Protein 4FDW (pdb70)

Radius of gyration: 29.22 Å; Cα contacts (8 Å, |Δi|>4): 1198; chains: 1; bounding box: 41×88×68 Å

Foldseek 3Di:
DAWDAKDFPWAAPWQEAEQPDDDDRHGTWMWTQDPVGDIGIDDFDPVQWDFDHLNDFDQWTWIWGADNNYIDTDTGGRWHFDADPLEGPAHDADEQETEDTQSHQEYEAQRCAQNAHAEYEDHDNHAEYYVYNHLYCYQYYHDDLNHAYYYPLHCANNQRPAEAECQNHQYQEQEANPQHNYQHQYYHHHLNHAEYEHCSQPQNLNPAADEDHARHQYQYHLVQACHQYQEYEAELQHFYQEELVQPQNANHAYYYYDDDHEDADQNGHEPPNNENHANHQYYAHRQRHAEQYACPHAQYERHQEYEAHQNHQAYEANRAARYNHAEYEYEHLQDRAYPDQHHSRHHPNHQAYAYAPNNLVNQCPGRPSVVCNVRYDHD

Nearest PDB structures (foldseek):
  4fdw-assembly1_A  TM=1.003E+00  e=1.156E-62  Bacteroides ovatus ATCC 8483
  4fd0-assembly1_A  TM=9.863E-01  e=6.632E-55  Bacteroides caccae ATCC 43185
  4gt6-assembly1_A  TM=3.971E-01  e=5.578E-08  Faecalibacterium duncaniae
  4h09-assembly2_B  TM=4.924E-01  e=2.463E-05  Eubacterium ventriosum ATCC 27560

Sequence (379 aa):
ASLEDFSIEQLPAKTIYALGENIDLTGLNVTGKYDDGKQRPVKVTSEQISGFSSSVPVDKQEEVTITIEGKQKSFSVHISPVRVENNGVLTEILKGYNEIILPNSVKSIPKDAFRRNSSQIAKVVLNEGLKSIGDAFFNSTVQEIVFPSTLEQLKEEDIFYYCYNLKKADLSKTKITKLPASTFVYAGIEEVVLLPVTLKEIGSQAFLKTSSQLKTIEIPEENVSSTIGQEAFRESGITTVKLPNGVTNIASRAFYYCPELAEVTTYGSSTFNDDPEAIHPYCLEGCPKLARRFEIPESIRILGQGLLGGNRKVTQLTIPANVTQINFSSAFNNTGIKEVKVEGTTPPQVFEKVWYGFPDDITVIRVPAESVEKYKNANGWRDFTNKITTF

Solvent-accessible surface area: 17404 Å² total

B-factor: mean 37.81, std 11.54, range [16.04, 101.0]

CATH classification: 2.60.40.3630 (+1 more: 3.80.10.10)

Structure (mmCIF, N/CA/C/O backbone):
data_4FDW
#
_entry.id   4FDW
#
_cell.length_a   79.140
_cell.length_b   112.320
_cell.length_c   55.990
_cell.angle_alpha   90.000
_cell.angle_beta   90.000
_cell.angle_gamma   90.000
#
_symmetry.space_group_name_H-M   'P 21 21 2'
#
loop_
_entity.id
_entity.type
_entity.pdbx_description
1 polymer 'leucine rich hypothetical protein'
2 non-polymer 'CADMIUM ION'
3 non-polymer 'CHLORIDE ION'
4 water water
#
loop_
_atom_site.group_PDB
_atom_site.id
_atom_site.type_symbol
_atom_site.label_atom_id
_atom_site.label_alt_id
_atom_site.label_comp_id
_atom_site.label_asym_id
_atom_site.label_entity_id
_atom_site.label_seq_id
_atom_site.pdbx_PDB_ins_code
_atom_site.Cartn_x
_atom_site.Cartn_y
_atom_site.Cartn_z
_atom_site.occupancy
_atom_site.B_iso_or_equiv
_atom_site.auth_seq_id
_atom_site.auth_comp_id
_atom_site.auth_asym_id
_atom_site.auth_atom_id
_atom_site.pdbx_PDB_model_num
ATOM 1 N N . ALA A 1 21 ? -7.025 -50.933 84.000 1.00 56.79 48 ALA A N 1
ATOM 2 C CA . ALA A 1 21 ? -6.033 -49.853 83.853 1.00 54.94 48 ALA A CA 1
ATOM 3 C C . ALA A 1 21 ? -4.941 -50.187 82.788 1.00 57.19 48 ALA A C 1
ATOM 4 O O . ALA A 1 21 ? -3.855 -49.598 82.780 1.00 56.36 48 ALA A O 1
ATOM 6 N N . SER A 1 22 ? -5.253 -51.115 81.879 1.00 52.96 49 SER A N 1
ATOM 7 C CA . SER A 1 22 ? -4.383 -51.540 80.786 1.00 51.51 49 SER A CA 1
ATOM 8 C C . SER A 1 22 ? -4.612 -50.644 79.570 1.00 50.90 49 SER A C 1
ATOM 9 O O . SER A 1 22 ? -5.731 -50.170 79.377 1.00 49.80 49 SER A O 1
ATOM 12 N N . LEU A 1 23 ? -3.579 -50.439 78.738 1.00 45.32 50 LEU A N 1
ATOM 13 C CA . LEU A 1 23 ? -3.705 -49.631 77.524 1.00 44.26 50 LEU A CA 1
ATOM 14 C C . LEU A 1 23 ? -4.463 -50.417 76.449 1.00 48.54 50 LEU A C 1
ATOM 15 O O . LEU A 1 23 ? -4.108 -51.556 76.134 1.00 49.65 50 LEU A O 1
ATOM 20 N N . GLU A 1 24 ? -5.499 -49.804 75.881 1.00 42.93 51 GLU A N 1
ATOM 21 C CA . GLU A 1 24 ? -6.295 -50.477 74.862 1.00 43.31 51 GLU A CA 1
ATOM 22 C C . GLU A 1 24 ? -5.984 -50.004 73.456 1.00 45.39 51 GLU A C 1
ATOM 23 O O . GLU A 1 24 ? -6.107 -50.786 72.507 1.00 46.14 51 GLU A O 1
ATOM 29 N N . ASP A 1 25 ? -5.631 -48.715 73.320 1.00 38.15 52 ASP A N 1
ATOM 30 C CA . ASP A 1 25 ? -5.375 -48.061 72.040 1.00 36.91 52 ASP A CA 1
ATOM 31 C C . ASP A 1 25 ? -4.717 -46.714 72.288 1.00 38.66 52 ASP A C 1
ATOM 32 O O . ASP A 1 25 ? -4.759 -46.200 73.408 1.00 38.77 52 ASP A O 1
ATOM 37 N N . PHE A 1 26 ? -4.092 -46.143 71.264 1.00 33.70 53 PHE A N 1
ATOM 38 C CA . PHE A 1 26 ? -3.503 -44.815 71.386 1.00 32.27 53 PHE A CA 1
ATOM 39 C C . PHE A 1 26 ? -3.628 -44.104 70.064 1.00 35.42 53 PHE A C 1
ATOM 40 O O . PHE A 1 26 ? -3.753 -44.744 69.021 1.00 34.69 53 PHE A O 1
ATOM 48 N N . SER A 1 27 ? -3.654 -42.776 70.124 1.00 32.92 54 SER A N 1
ATOM 49 C CA . SER A 1 27 ? -3.841 -41.896 68.979 1.00 33.61 54 SER A CA 1
ATOM 50 C C . SER A 1 27 ? -2.667 -40.928 68.834 1.00 36.91 54 SER A C 1
ATOM 51 O O . SER A 1 27 ? -2.184 -40.409 69.841 1.00 33.83 54 SER A O 1
ATOM 54 N N . ILE A 1 28 ? -2.208 -40.682 67.588 1.00 36.63 55 ILE A N 1
ATOM 55 C CA . ILE A 1 28 ? -1.187 -39.660 67.312 1.00 36.39 55 ILE A CA 1
ATOM 56 C C . ILE A 1 28 ? -1.945 -38.330 67.101 1.00 42.14 55 ILE A C 1
ATOM 57 O O . ILE A 1 28 ? -2.476 -38.101 66.010 1.00 43.54 55 ILE A O 1
ATOM 62 N N . GLU A 1 29 ? -2.041 -37.480 68.155 1.00 38.33 56 GLU A N 1
ATOM 63 C CA . GLU A 1 29 ? -2.773 -36.202 68.094 1.00 38.72 56 GLU A CA 1
ATOM 64 C C . GLU A 1 29 ? -2.040 -35.164 67.269 1.00 43.37 56 GLU A C 1
ATOM 65 O O . GLU A 1 29 ? -2.682 -34.396 66.553 1.00 43.67 56 GLU A O 1
ATOM 71 N N . GLN A 1 30 ? -0.701 -35.086 67.439 1.00 37.54 57 GLN A N 1
ATOM 72 C CA . GLN A 1 30 ? 0.146 -34.162 66.705 1.00 38.61 57 GLN A CA 1
ATOM 73 C C . GLN A 1 30 ? 1.449 -34.861 66.356 1.00 40.05 57 GLN A C 1
ATOM 74 O O . GLN A 1 30 ? 2.044 -35.547 67.193 1.00 36.76 57 GLN A O 1
ATOM 80 N N . LEU A 1 31 ? 1.857 -34.742 65.093 1.00 39.28 58 LEU A N 1
ATOM 81 C CA . LEU A 1 31 ? 3.103 -35.331 64.581 1.00 39.15 58 LEU A CA 1
ATOM 82 C C . LEU A 1 31 ? 4.296 -34.530 65.084 1.00 39.07 58 LEU A C 1
ATOM 83 O O . LEU A 1 31 ? 4.102 -33.369 65.454 1.00 37.14 58 LEU A O 1
ATOM 88 N N . PRO A 1 32 ? 5.541 -35.070 65.102 1.00 34.91 59 PRO A N 1
ATOM 89 C CA . PRO A 1 32 ? 6.674 -34.216 65.504 1.00 34.14 59 PRO A CA 1
ATOM 90 C C . PRO A 1 32 ? 6.795 -33.023 64.550 1.00 39.10 59 PRO A C 1
ATOM 91 O O . PRO A 1 32 ? 6.450 -33.160 63.371 1.00 38.53 59 PRO A O 1
ATOM 95 N N . ALA A 1 33 ? 7.246 -31.860 65.043 1.00 36.64 60 ALA A N 1
ATOM 96 C CA . ALA A 1 33 ? 7.396 -30.682 64.185 1.00 38.56 60 ALA A CA 1
ATOM 97 C C . ALA A 1 33 ? 8.434 -30.949 63.047 1.00 43.37 60 ALA A C 1
ATOM 98 O O . ALA A 1 33 ? 8.231 -30.491 61.923 1.00 45.11 60 ALA A O 1
ATOM 100 N N . LYS A 1 34 ? 9.467 -31.775 63.315 1.00 37.96 61 LYS A N 1
ATOM 101 C CA . LYS A 1 34 ? 10.482 -32.145 62.333 1.00 36.55 61 LYS A CA 1
ATOM 102 C C . LYS A 1 34 ? 10.177 -33.533 61.705 1.00 37.51 61 LYS A C 1
ATOM 103 O O . LYS A 1 34 ? 10.274 -34.566 62.375 1.00 35.42 61 LYS A O 1
ATOM 109 N N . THR A 1 35 ? 9.832 -33.556 60.409 1.00 34.51 62 THR A N 1
ATOM 110 C CA . THR A 1 35 ? 9.559 -34.819 59.687 1.00 33.54 62 THR A CA 1
ATOM 111 C C . THR A 1 35 ? 10.455 -34.946 58.428 1.00 34.87 62 THR A C 1
ATOM 112 O O . THR A 1 35 ? 10.360 -35.940 57.726 1.00 32.94 62 THR A O 1
ATOM 116 N N . ILE A 1 36 ? 11.301 -33.924 58.135 1.00 31.94 63 ILE A N 1
ATOM 117 C CA . ILE A 1 36 ? 12.255 -33.926 57.004 1.00 31.16 63 ILE A CA 1
ATOM 118 C C . ILE A 1 36 ? 13.642 -33.859 57.640 1.00 33.42 63 ILE A C 1
ATOM 119 O O . ILE A 1 36 ? 13.942 -32.901 58.349 1.00 33.86 63 ILE A O 1
ATOM 124 N N . TYR A 1 37 ? 14.449 -34.926 57.474 1.00 29.43 64 TYR A N 1
ATOM 125 C CA . TYR A 1 37 ? 15.771 -35.042 58.087 1.00 27.94 64 TYR A CA 1
ATOM 126 C C . TYR A 1 37 ? 16.891 -35.067 57.065 1.00 31.92 64 TYR A C 1
ATOM 127 O O . TYR A 1 37 ? 16.725 -35.576 55.957 1.00 31.36 64 TYR A O 1
ATOM 136 N N . ALA A 1 38 ? 18.041 -34.529 57.466 1.00 28.59 65 ALA A N 1
ATOM 137 C CA . ALA A 1 38 ? 19.271 -34.615 56.712 1.00 29.94 65 ALA A CA 1
ATOM 138 C C . ALA A 1 38 ? 19.931 -35.927 57.067 1.00 35.67 65 ALA A C 1
ATOM 139 O O . ALA A 1 38 ? 19.655 -36.497 58.136 1.00 33.03 65 ALA A O 1
ATOM 141 N N . LEU A 1 39 ? 20.812 -36.414 56.187 1.00 35.12 66 LEU A N 1
ATOM 142 C CA . LEU A 1 39 ? 21.579 -37.620 56.484 1.00 34.68 66 LEU A CA 1
ATOM 143 C C . LEU A 1 39 ? 22.383 -37.387 57.756 1.00 37.51 66 LEU A C 1
ATOM 144 O O . LEU A 1 39 ? 22.937 -36.303 57.929 1.00 36.57 66 LEU A O 1
ATOM 149 N N . GLY A 1 40 ? 22.386 -38.373 58.646 1.00 34.96 67 GLY A N 1
ATOM 150 C CA . GLY A 1 40 ? 23.138 -38.311 59.897 1.00 35.09 67 GLY A CA 1
ATOM 151 C C . GLY A 1 40 ? 22.536 -37.461 60.993 1.00 36.00 67 GLY A C 1
ATOM 152 O O . GLY A 1 40 ? 23.241 -37.091 61.939 1.00 33.62 67 GLY A O 1
ATOM 153 N N . GLU A 1 41 ? 21.217 -37.160 60.890 1.00 31.64 68 GLU A N 1
ATOM 154 C CA . GLU A 1 41 ? 20.492 -36.438 61.921 1.00 30.50 68 GLU A CA 1
ATOM 155 C C . GLU A 1 41 ? 19.679 -37.437 62.708 1.00 34.86 68 GLU A C 1
ATOM 156 O O . GLU A 1 41 ? 19.096 -38.340 62.113 1.00 33.33 68 GLU A O 1
ATOM 162 N N . ASN A 1 42 ? 19.625 -37.293 64.044 1.00 32.88 69 ASN A N 1
ATOM 163 C CA . ASN A 1 42 ? 18.775 -38.168 64.843 1.00 31.90 69 ASN A CA 1
ATOM 164 C C . ASN A 1 42 ? 17.346 -37.631 64.814 1.00 33.28 69 ASN A C 1
ATOM 165 O O . ASN A 1 42 ? 17.146 -36.442 64.589 1.00 33.64 69 ASN A O 1
ATOM 170 N N . ILE A 1 43 ? 16.357 -38.491 65.066 1.00 29.61 70 ILE A N 1
ATOM 171 C CA . ILE A 1 43 ? 14.952 -38.102 65.150 1.00 28.58 70 ILE A CA 1
ATOM 172 C C . ILE A 1 43 ? 14.782 -37.094 66.323 1.00 34.96 70 ILE A C 1
ATOM 173 O O . ILE A 1 43 ? 15.534 -37.126 67.309 1.00 34.58 70 ILE A O 1
ATOM 178 N N . ASP A 1 44 ? 13.835 -36.171 66.163 1.00 33.02 71 ASP A N 1
ATOM 179 C CA . ASP A 1 44 ? 13.479 -35.153 67.147 1.00 33.92 71 ASP A CA 1
ATOM 180 C C . ASP A 1 44 ? 11.994 -35.286 67.346 1.00 36.54 71 ASP A C 1
ATOM 181 O O . ASP A 1 44 ? 11.252 -35.104 66.378 1.00 36.25 71 ASP A O 1
ATOM 186 N N . LEU A 1 45 ? 11.558 -35.642 68.566 1.00 31.36 72 LEU A N 1
ATOM 187 C CA . LEU A 1 45 ? 10.141 -35.886 68.838 1.00 31.02 72 LEU A CA 1
ATOM 188 C C . LEU A 1 45 ? 9.382 -34.639 69.334 1.00 35.73 72 LEU A C 1
ATOM 189 O O . LEU A 1 45 ? 8.167 -34.725 69.487 1.00 33.85 72 LEU A O 1
ATOM 194 N N . THR A 1 46 ? 10.060 -33.473 69.511 1.00 34.07 73 THR A N 1
ATOM 195 C CA . THR A 1 46 ? 9.390 -32.226 69.927 1.00 35.33 73 THR A CA 1
ATOM 196 C C . THR A 1 46 ? 8.144 -31.989 69.064 1.00 38.54 73 THR A C 1
ATOM 197 O O . THR A 1 46 ? 8.191 -32.083 67.841 1.00 36.85 73 THR A O 1
ATOM 201 N N . GLY A 1 47 ? 7.029 -31.735 69.725 1.00 37.12 74 GLY A N 1
ATOM 202 C CA . GLY A 1 47 ? 5.764 -31.508 69.051 1.00 36.39 74 GLY A CA 1
ATOM 203 C C . GLY A 1 47 ? 4.927 -32.763 68.991 1.00 36.73 74 GLY A C 1
ATOM 204 O O . GLY A 1 47 ? 3.719 -32.667 68.806 1.00 35.44 74 GLY A O 1
ATOM 205 N N . LEU A 1 48 ? 5.541 -33.960 69.159 1.00 33.62 75 LEU A N 1
ATOM 206 C CA . LEU A 1 48 ? 4.758 -35.214 69.123 1.00 32.14 75 LEU A CA 1
ATOM 207 C C . LEU A 1 48 ? 3.813 -35.276 70.325 1.00 37.07 75 LEU A C 1
ATOM 208 O O . LEU A 1 48 ? 4.230 -35.069 71.466 1.00 36.79 75 LEU A O 1
ATOM 213 N N . ASN A 1 49 ? 2.535 -35.512 70.044 1.00 34.51 76 ASN A N 1
ATOM 214 C CA . ASN A 1 49 ? 1.484 -35.577 71.045 1.00 34.93 76 ASN A CA 1
ATOM 215 C C . ASN A 1 49 ? 0.682 -36.860 70.828 1.00 38.46 76 ASN A C 1
ATOM 216 O O . ASN A 1 49 ? 0.105 -37.075 69.759 1.00 38.47 76 ASN A O 1
ATOM 221 N N . VAL A 1 50 ? 0.733 -37.748 71.826 1.00 34.04 77 VAL A N 1
ATOM 222 C CA . VAL A 1 50 ? 0.075 -39.046 71.803 1.00 33.57 77 VAL A CA 1
ATOM 223 C C . VAL A 1 50 ? -0.860 -39.142 73.008 1.00 37.61 77 VAL A C 1
ATOM 224 O O . VAL A 1 50 ? -0.465 -38.796 74.130 1.00 36.46 77 VAL A O 1
ATOM 228 N N . THR A 1 51 ? -2.106 -39.594 72.749 1.00 34.26 78 THR A N 1
ATOM 229 C CA . THR A 1 51 ? -3.160 -39.827 73.745 1.00 35.48 78 THR A CA 1
ATOM 230 C C . THR A 1 51 ? -3.411 -41.324 73.854 1.00 39.15 78 THR A C 1
ATOM 231 O O . THR A 1 51 ? -3.580 -41.991 72.838 1.00 38.53 78 THR A O 1
ATOM 235 N N . GLY A 1 52 ? -3.456 -41.827 75.079 1.00 36.46 79 GLY A N 1
ATOM 236 C CA . GLY A 1 52 ? -3.735 -43.236 75.345 1.00 35.54 79 GLY A CA 1
ATOM 237 C C . GLY A 1 52 ? -5.128 -43.473 75.874 1.00 37.17 79 GLY A C 1
ATOM 238 O O . GLY A 1 52 ? -5.631 -42.680 76.666 1.00 36.86 79 GLY A O 1
ATOM 239 N N . LYS A 1 53 ? -5.773 -44.550 75.427 1.00 34.10 80 LYS A N 1
ATOM 240 C CA . LYS A 1 53 ? -7.125 -44.947 75.870 1.00 35.01 80 LYS A CA 1
ATOM 241 C C . LYS A 1 53 ? -6.970 -46.173 76.774 1.00 37.48 80 LYS A C 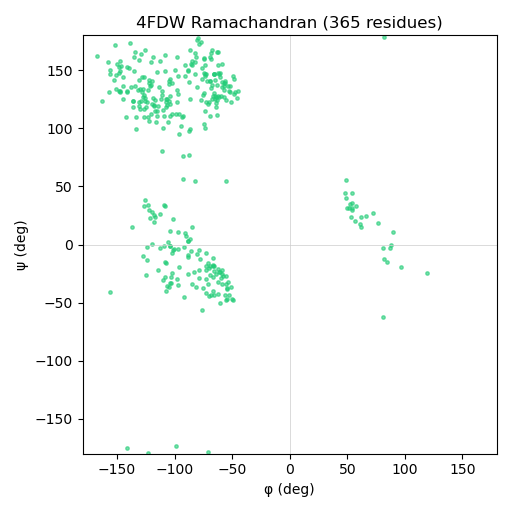1
ATOM 242 O O . LYS A 1 53 ? -6.372 -47.160 76.334 1.00 37.29 80 LYS A O 1
ATOM 248 N N . TYR A 1 54 ? -7.449 -46.103 78.037 1.00 33.77 81 TYR A N 1
ATOM 249 C CA . TYR A 1 54 ? -7.242 -47.185 79.011 1.00 34.16 81 TYR A CA 1
ATOM 250 C C . TYR A 1 54 ? -8.526 -47.932 79.416 1.00 39.44 81 TYR A C 1
ATOM 251 O O . TYR A 1 54 ? -9.637 -47.414 79.285 1.00 38.40 81 TYR A O 1
ATOM 260 N N . ASP A 1 55 ? -8.352 -49.172 79.920 1.00 37.79 82 ASP A N 1
ATOM 261 C CA . ASP A 1 55 ? -9.458 -50.052 80.316 1.00 38.61 82 ASP A CA 1
ATOM 262 C C . ASP A 1 55 ? -10.247 -49.519 81.524 1.00 44.12 82 ASP A C 1
ATOM 263 O O . ASP A 1 55 ? -11.356 -50.001 81.766 1.00 44.54 82 ASP A O 1
ATOM 268 N N . ASP A 1 56 ? -9.737 -48.488 82.238 1.00 41.26 83 ASP A N 1
ATOM 269 C CA . ASP A 1 56 ? -10.514 -47.896 83.342 1.00 42.55 83 ASP A CA 1
ATOM 270 C C . ASP A 1 56 ? -11.409 -46.718 82.824 1.00 48.86 83 ASP A C 1
ATOM 271 O O . ASP A 1 56 ? -12.036 -46.022 83.621 1.00 49.73 83 ASP A O 1
ATOM 276 N N . GLY A 1 57 ? -11.466 -46.531 81.503 1.00 46.40 84 GLY A N 1
ATOM 277 C CA . GLY A 1 57 ? -12.283 -45.497 80.869 1.00 47.40 84 GLY A CA 1
ATOM 278 C C . GLY A 1 57 ? -11.614 -44.144 80.717 1.00 50.33 84 GLY A C 1
ATOM 279 O O . GLY A 1 57 ? -12.211 -43.204 80.183 1.00 50.57 84 GLY A O 1
ATOM 280 N N . LYS A 1 58 ? -10.373 -44.030 81.168 1.00 44.93 85 LYS A N 1
ATOM 281 C CA . LYS A 1 58 ? -9.678 -42.760 81.086 1.00 44.39 85 LYS A CA 1
ATOM 282 C C . LYS A 1 58 ? -8.764 -42.659 79.879 1.00 45.28 85 LYS A C 1
ATOM 283 O O . LYS A 1 58 ? -8.177 -43.644 79.425 1.00 42.95 85 LYS A O 1
ATOM 289 N N . GLN A 1 59 ? -8.691 -41.442 79.340 1.00 42.93 86 GLN A N 1
ATOM 290 C CA . GLN A 1 59 ? -7.789 -41.079 78.257 1.00 42.63 86 GLN A CA 1
ATOM 291 C C . GLN A 1 59 ? -6.759 -40.145 78.852 1.00 47.40 86 GLN A C 1
ATOM 292 O O . GLN A 1 59 ? -7.109 -39.228 79.594 1.00 49.96 86 GLN A O 1
ATOM 298 N N . ARG A 1 60 ? -5.494 -40.450 78.632 1.00 42.17 87 ARG A N 1
ATOM 299 C CA . ARG A 1 60 ? -4.377 -39.695 79.185 1.00 42.18 87 ARG A CA 1
ATOM 300 C C . ARG A 1 60 ? -3.300 -39.450 78.137 1.00 44.08 87 ARG A C 1
ATOM 301 O O . ARG A 1 60 ? -3.056 -40.343 77.313 1.00 42.02 87 ARG A O 1
ATOM 309 N N . PRO A 1 61 ? -2.556 -38.319 78.213 1.00 40.41 88 PRO A N 1
ATOM 310 C CA . PRO A 1 61 ? -1.381 -38.166 77.333 1.00 38.91 88 PRO A CA 1
ATOM 311 C C . PRO A 1 61 ? -0.331 -39.214 77.706 1.00 39.13 88 PRO A C 1
ATOM 312 O O . PRO A 1 61 ? -0.252 -39.626 78.875 1.00 38.35 88 PRO A O 1
ATOM 316 N N . VAL A 1 62 ? 0.419 -39.696 76.720 1.00 34.86 89 VAL A N 1
ATOM 317 C CA . VAL A 1 62 ? 1.466 -40.717 76.934 1.00 34.53 89 VAL A CA 1
ATOM 318 C C . VAL A 1 62 ? 2.821 -40.132 76.522 1.00 37.79 89 VAL A C 1
ATOM 319 O O . VAL A 1 62 ? 2.951 -39.654 75.397 1.00 35.56 89 VAL A O 1
ATOM 323 N N . LYS A 1 63 ? 3.825 -40.164 77.417 1.00 37.25 90 LYS A N 1
ATOM 324 C CA . LYS A 1 63 ? 5.170 -39.669 77.079 1.00 38.31 90 LYS A CA 1
ATOM 325 C C . LYS A 1 63 ? 5.848 -40.676 76.128 1.00 42.51 90 LYS A C 1
ATOM 326 O O . LYS A 1 63 ? 5.904 -41.866 76.440 1.00 44.38 90 LYS A O 1
ATOM 332 N N . VAL A 1 64 ? 6.267 -40.220 74.941 1.00 37.75 91 VAL A N 1
ATOM 333 C CA . VAL A 1 64 ? 6.930 -41.086 73.955 1.00 36.58 91 VAL A CA 1
ATOM 334 C C . VAL A 1 64 ? 8.439 -40.778 73.988 1.00 40.36 91 VAL A C 1
ATOM 335 O O . VAL A 1 64 ? 8.834 -39.605 73.935 1.00 40.31 91 VAL A O 1
ATOM 339 N N . THR A 1 65 ? 9.268 -41.832 74.141 1.00 36.30 92 THR A N 1
ATOM 340 C CA . THR A 1 65 ? 10.730 -41.703 74.173 1.00 36.70 92 THR A CA 1
ATOM 341 C C . THR A 1 65 ? 11.324 -42.603 73.062 1.00 38.90 92 THR A C 1
ATOM 342 O O . THR A 1 65 ? 10.569 -43.262 72.337 1.00 37.70 92 THR A O 1
ATOM 346 N N . SER A 1 66 ? 12.665 -42.630 72.938 1.00 34.61 93 SER A N 1
ATOM 347 C CA . SER A 1 66 ? 13.421 -43.439 71.975 1.00 34.48 93 SER A CA 1
ATOM 348 C C . SER A 1 66 ? 13.119 -44.940 72.122 1.00 37.88 93 SER A C 1
ATOM 349 O O . SER A 1 66 ? 13.240 -45.689 71.151 1.00 38.81 93 SER A O 1
ATOM 352 N N . GLU A 1 67 ? 12.739 -45.362 73.337 1.00 32.58 94 GLU A N 1
ATOM 353 C CA . GLU A 1 67 ? 12.384 -46.739 73.677 1.00 33.78 94 GLU A CA 1
ATOM 354 C C . GLU A 1 67 ? 11.062 -47.182 73.037 1.00 38.23 94 GLU A C 1
ATOM 355 O O . GLU A 1 67 ? 10.822 -48.388 72.942 1.00 40.15 94 GLU A O 1
ATOM 361 N N . GLN A 1 68 ? 10.211 -46.231 72.591 1.00 32.07 95 GLN A N 1
ATOM 362 C CA . GLN A 1 68 ? 8.919 -46.573 71.987 1.00 31.17 95 GLN A CA 1
ATOM 363 C C . GLN A 1 68 ? 8.964 -46.427 70.469 1.00 34.12 95 GLN A C 1
ATOM 364 O O . GLN A 1 68 ? 7.971 -46.716 69.801 1.00 34.74 95 GLN A O 1
ATOM 370 N N . ILE A 1 69 ? 10.116 -46.004 69.929 1.00 28.54 96 ILE A N 1
ATOM 371 C CA . ILE A 1 69 ? 10.327 -45.743 68.501 1.00 27.64 96 ILE A CA 1
ATOM 372 C C . ILE A 1 69 ? 11.136 -46.863 67.841 1.00 32.07 96 ILE A C 1
ATOM 373 O O . ILE A 1 69 ? 12.098 -47.354 68.434 1.00 33.10 96 ILE A O 1
ATOM 378 N N . SER A 1 70 ? 10.784 -47.200 66.584 1.00 28.54 97 SER A N 1
ATOM 379 C CA . SER A 1 70 ? 11.483 -48.162 65.718 1.00 28.59 97 SER A CA 1
ATOM 380 C C . SER A 1 70 ? 11.307 -47.752 64.245 1.00 32.48 97 SER A C 1
ATOM 381 O O . SER A 1 70 ? 10.355 -47.047 63.931 1.00 31.13 97 SER A O 1
ATOM 384 N N . GLY A 1 71 ? 12.235 -48.170 63.380 1.00 30.00 98 GLY A N 1
ATOM 385 C CA . GLY A 1 71 ? 12.197 -47.912 61.943 1.00 29.79 98 GLY A CA 1
ATOM 386 C C . GLY A 1 71 ? 12.817 -46.608 61.488 1.00 34.34 98 GLY A C 1
ATOM 387 O O . GLY A 1 71 ? 12.852 -46.340 60.283 1.00 35.15 98 GLY A O 1
ATOM 388 N N . PHE A 1 72 ? 13.291 -45.770 62.432 1.00 29.84 99 PHE A N 1
ATOM 389 C CA . PHE A 1 72 ? 13.955 -44.516 62.063 1.00 28.30 99 PHE A CA 1
ATOM 390 C C . PHE A 1 72 ? 15.402 -44.790 61.666 1.00 31.26 99 PHE A C 1
ATOM 391 O O . PHE A 1 72 ? 16.103 -45.558 62.332 1.00 32.58 99 PHE A O 1
ATOM 399 N N . SER A 1 73 ? 15.843 -44.172 60.559 1.00 27.23 100 SER A N 1
ATOM 400 C CA . SER A 1 73 ? 17.230 -44.242 60.107 1.00 28.52 100 SER A CA 1
ATOM 401 C C . SER A 1 73 ? 17.497 -43.143 59.102 1.00 33.85 100 SER A C 1
ATOM 402 O O . SER A 1 73 ? 16.801 -43.060 58.091 1.00 33.71 100 SER A O 1
ATOM 405 N N . SER A 1 74 ? 18.496 -42.296 59.384 1.00 30.67 101 SER A N 1
ATOM 406 C CA . SER A 1 74 ? 18.890 -41.229 58.469 1.00 30.31 101 SER A CA 1
ATOM 407 C C . SER A 1 74 ? 20.255 -41.581 57.832 1.00 35.02 101 SER A C 1
ATOM 408 O O . SER A 1 74 ? 21.065 -40.695 57.558 1.00 33.62 101 SER A O 1
ATOM 411 N N . SER A 1 75 ? 20.511 -42.893 57.613 1.00 33.69 102 SER A N 1
ATOM 412 C CA . SER A 1 75 ? 21.785 -43.359 57.059 1.00 34.93 102 SER A CA 1
ATOM 413 C C . SER A 1 75 ? 21.803 -43.210 55.543 1.00 39.72 102 SER A C 1
ATOM 414 O O . SER A 1 75 ? 22.835 -42.864 54.974 1.00 38.74 102 SER A O 1
ATOM 417 N N . VAL A 1 76 ? 20.656 -43.438 54.889 1.00 37.26 103 VAL A N 1
ATOM 418 C CA . VAL A 1 76 ? 20.558 -43.328 53.433 1.00 37.66 103 VAL A CA 1
ATOM 419 C C . VAL A 1 76 ? 19.338 -42.457 53.049 1.00 38.59 103 VAL A C 1
ATOM 420 O O . VAL A 1 76 ? 18.390 -42.360 53.842 1.00 36.33 103 VAL A O 1
ATOM 424 N N . PRO A 1 77 ? 19.298 -41.877 51.822 1.00 34.45 104 PRO A N 1
ATOM 425 C CA . PRO A 1 77 ? 18.106 -41.103 51.420 1.00 33.59 104 PRO A CA 1
ATOM 426 C C . PRO A 1 77 ? 16.884 -42.023 51.263 1.00 38.25 104 PRO A C 1
ATOM 427 O O . PRO A 1 77 ? 17.018 -43.152 50.786 1.00 38.76 104 PRO A O 1
ATOM 431 N N . VAL A 1 78 ? 15.718 -41.583 51.767 1.00 34.19 105 VAL A N 1
ATOM 432 C CA . VAL A 1 78 ? 14.440 -42.328 51.730 1.00 34.48 105 VAL A CA 1
ATOM 433 C C . VAL A 1 78 ? 13.320 -41.308 51.554 1.00 38.65 105 VAL A C 1
ATOM 434 O O . VAL A 1 78 ? 13.242 -40.382 52.356 1.00 35.93 105 VAL A O 1
ATOM 438 N N . ASP A 1 79 ? 12.459 -41.472 50.528 1.00 38.93 106 ASP A N 1
ATOM 439 C CA . ASP A 1 79 ? 11.367 -40.531 50.250 1.00 40.95 106 ASP A CA 1
ATOM 440 C C . ASP A 1 79 ? 10.294 -40.575 51.322 1.00 43.42 106 ASP A C 1
ATOM 441 O O . ASP A 1 79 ? 9.819 -39.521 51.756 1.00 42.23 106 ASP A O 1
ATOM 446 N N . LYS A 1 80 ? 9.926 -41.790 51.756 1.00 38.85 107 LYS A N 1
ATOM 447 C CA . LYS A 1 80 ? 8.916 -42.010 52.776 1.00 37.49 107 LYS A CA 1
ATOM 448 C C . LYS A 1 80 ? 9.361 -43.177 53.650 1.00 40.97 107 LYS A C 1
ATOM 449 O O . LYS A 1 80 ? 9.412 -44.314 53.184 1.00 42.92 107 LYS A O 1
ATOM 455 N N . GLN A 1 81 ? 9.731 -42.879 54.895 1.00 34.27 108 GLN A N 1
ATOM 456 C CA . GLN A 1 81 ? 10.171 -43.859 55.885 1.00 32.53 108 GLN A CA 1
ATOM 457 C C . GLN A 1 81 ? 9.131 -43.952 56.977 1.00 34.44 108 GLN A C 1
ATOM 458 O O . GLN A 1 81 ? 8.783 -42.933 57.569 1.00 32.79 108 GLN A O 1
ATOM 464 N N . GLU A 1 82 ? 8.651 -45.180 57.234 1.00 32.24 109 GLU A N 1
ATOM 465 C CA A GLU A 1 82 ? 7.645 -45.500 58.244 0.50 32.09 109 GLU A CA 1
ATOM 466 C CA B GLU A 1 82 ? 7.648 -45.445 58.252 0.50 32.00 109 GLU A CA 1
ATOM 467 C C . GLU A 1 82 ? 8.314 -45.623 59.624 1.00 34.69 109 GLU A C 1
ATOM 468 O O . GLU A 1 82 ? 9.166 -46.498 59.813 1.00 33.91 109 GLU A O 1
ATOM 479 N N . VAL A 1 83 ? 7.963 -44.727 60.562 1.00 30.70 110 VAL A N 1
ATOM 480 C CA . VAL A 1 83 ? 8.479 -44.728 61.935 1.00 29.01 110 VAL A CA 1
ATOM 481 C C . VAL A 1 83 ? 7.335 -45.219 62.786 1.00 33.62 110 VAL A C 1
ATOM 482 O O . VAL A 1 83 ? 6.239 -44.631 62.747 1.00 31.08 110 VAL A O 1
ATOM 486 N N . THR A 1 84 ? 7.591 -46.277 63.574 1.00 31.07 111 THR A N 1
ATOM 487 C CA . THR A 1 84 ? 6.554 -46.904 64.378 1.00 30.88 111 THR A CA 1
ATOM 488 C C . THR A 1 84 ? 6.700 -46.544 65.854 1.00 31.99 111 THR A C 1
ATOM 489 O O . THR A 1 84 ? 7.801 -46.533 66.401 1.00 28.99 111 THR A O 1
ATOM 493 N N . ILE A 1 85 ? 5.558 -46.265 66.490 1.00 29.63 112 ILE A N 1
ATOM 494 C CA . ILE A 1 85 ? 5.463 -46.028 67.929 1.00 29.65 112 ILE A CA 1
ATOM 495 C C . ILE A 1 85 ? 4.849 -47.292 68.558 1.00 35.38 112 ILE A C 1
ATOM 496 O O . ILE A 1 85 ? 3.771 -47.708 68.140 1.00 35.19 112 ILE A O 1
ATOM 501 N N . THR A 1 86 ? 5.538 -47.908 69.530 1.00 34.03 113 THR A N 1
ATOM 502 C CA . THR A 1 86 ? 5.018 -49.097 70.222 1.00 34.95 113 THR A CA 1
ATOM 503 C C . THR A 1 86 ? 4.848 -48.758 71.691 1.00 37.58 113 THR A C 1
ATOM 504 O O . THR A 1 86 ? 5.814 -48.403 72.361 1.00 36.75 113 THR A O 1
ATOM 508 N N . ILE A 1 87 ? 3.614 -48.847 72.175 1.00 34.92 114 ILE A N 1
ATOM 509 C CA . ILE A 1 87 ? 3.248 -48.579 73.565 1.00 35.27 114 ILE A CA 1
ATOM 510 C C . ILE A 1 87 ? 2.414 -49.735 74.040 1.00 42.44 114 ILE A C 1
ATOM 511 O O . ILE A 1 87 ? 1.367 -50.011 73.450 1.00 41.06 114 ILE A O 1
ATOM 516 N N . GLU A 1 88 ? 2.911 -50.440 75.087 1.00 42.54 115 GLU A N 1
ATOM 517 C CA . GLU A 1 88 ? 2.298 -51.600 75.729 1.00 43.49 115 GLU A CA 1
ATOM 518 C C . GLU A 1 88 ? 1.826 -52.639 74.684 1.00 48.23 115 GLU A C 1
ATOM 519 O O . GLU A 1 88 ? 0.704 -53.158 74.772 1.00 47.89 115 GLU A O 1
ATOM 525 N N . GLY A 1 89 ? 2.677 -52.901 73.689 1.00 44.08 116 GLY A N 1
ATOM 526 C CA . GLY A 1 89 ? 2.369 -53.851 72.625 1.00 45.68 116 GLY A CA 1
ATOM 527 C C . GLY A 1 89 ? 1.500 -53.321 71.495 1.00 50.66 116 GLY A C 1
ATOM 528 O O . GLY A 1 89 ? 1.389 -53.975 70.455 1.00 53.03 116 GLY A O 1
ATOM 529 N N . LYS A 1 90 ? 0.876 -52.141 71.679 1.00 44.94 117 LYS A N 1
ATOM 530 C CA . LYS A 1 90 ? 0.038 -51.494 70.653 1.00 43.73 117 LYS A CA 1
ATOM 531 C C . LYS A 1 90 ? 0.933 -50.620 69.761 1.00 45.45 117 LYS A C 1
ATOM 532 O O . LYS A 1 90 ? 1.854 -49.979 70.265 1.00 42.60 117 LYS A O 1
ATOM 538 N N . GLN A 1 91 ? 0.686 -50.623 68.438 1.00 43.08 118 GLN A N 1
ATOM 539 C CA . GLN A 1 91 ? 1.516 -49.899 67.471 1.00 42.11 118 GLN A CA 1
ATOM 540 C C . GLN A 1 91 ? 0.740 -48.954 66.556 1.00 46.08 118 GLN A C 1
ATOM 541 O O . GLN A 1 91 ? -0.373 -49.272 66.137 1.00 47.46 118 GLN A O 1
ATOM 547 N N . LYS A 1 92 ? 1.364 -47.801 66.227 1.00 41.14 119 LYS A N 1
ATOM 548 C CA . LYS A 1 92 ? 0.914 -46.778 65.267 1.00 40.72 119 LYS A CA 1
ATOM 549 C C . LYS A 1 92 ? 2.152 -46.190 64.575 1.00 42.56 119 LYS A C 1
ATOM 550 O O . LYS A 1 92 ? 3.193 -46.050 65.209 1.00 38.85 119 LYS A O 1
ATOM 556 N N . SER A 1 93 ? 2.032 -45.851 63.283 1.00 39.74 120 SER A N 1
ATOM 557 C CA . SER A 1 93 ? 3.142 -45.328 62.500 1.00 38.59 120 SER A CA 1
ATOM 558 C C . SER A 1 93 ? 2.893 -43.923 61.956 1.00 42.55 120 SER A C 1
ATOM 559 O O . SER A 1 93 ? 1.752 -43.462 61.891 1.00 43.14 120 SER A O 1
ATOM 562 N N . PHE A 1 94 ? 3.987 -43.252 61.570 1.00 36.95 121 PHE A N 1
ATOM 563 C CA . PHE A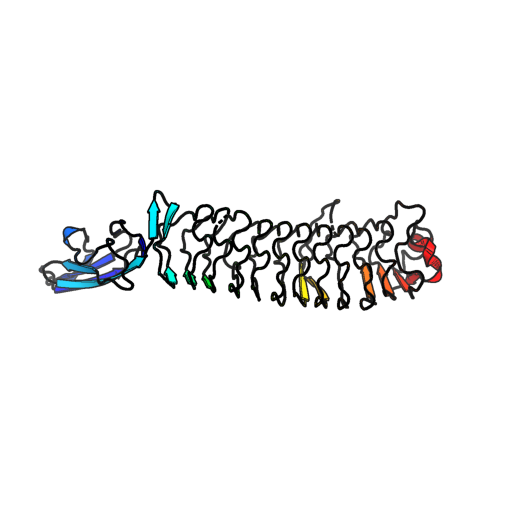 1 94 ? 3.998 -41.951 60.915 1.00 37.13 121 PHE A CA 1
ATOM 564 C C . PHE A 1 94 ? 5.205 -41.909 59.969 1.00 39.26 121 PHE A C 1
ATOM 565 O O . PHE A 1 94 ? 6.142 -42.700 60.120 1.00 37.47 121 PHE A O 1
ATOM 573 N N . SER A 1 95 ? 5.162 -41.032 58.966 1.00 35.94 122 SER A N 1
ATOM 574 C CA . SER A 1 95 ? 6.248 -40.976 57.997 1.00 36.08 122 SER A CA 1
ATOM 575 C C . SER A 1 95 ? 7.245 -39.857 58.266 1.00 37.51 122 SER A C 1
ATOM 576 O O . SER A 1 95 ? 6.890 -38.803 58.787 1.00 34.95 122 SER A O 1
ATOM 579 N N . VAL A 1 96 ? 8.507 -40.103 57.873 1.00 34.38 123 VAL A N 1
ATOM 580 C CA . VAL A 1 96 ? 9.597 -39.122 57.843 1.00 32.51 123 VAL A CA 1
ATOM 581 C C . VAL A 1 96 ? 10.209 -39.207 56.432 1.00 36.95 123 VAL A C 1
ATOM 582 O O . VAL A 1 96 ? 9.96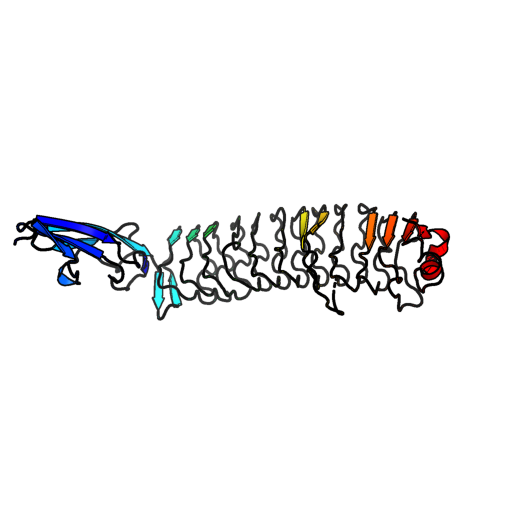7 -40.182 55.701 1.00 37.30 123 VAL A O 1
ATOM 586 N N . HIS A 1 97 ? 10.980 -38.193 56.059 1.00 33.22 124 HIS A N 1
ATOM 587 C CA . HIS A 1 97 ? 11.692 -38.125 54.792 1.00 33.16 124 HIS A CA 1
ATOM 588 C C . HIS A 1 97 ? 13.149 -37.854 55.096 1.00 34.19 124 HIS A C 1
ATOM 589 O O . HIS A 1 97 ? 13.454 -36.930 55.849 1.00 32.66 124 HIS A O 1
ATOM 596 N N . ILE A 1 98 ? 14.047 -38.668 54.524 1.00 29.93 125 ILE A N 1
ATOM 597 C CA . ILE A 1 98 ? 15.498 -38.499 54.679 1.00 29.14 125 ILE A CA 1
ATOM 598 C C . ILE A 1 98 ? 16.026 -37.900 53.369 1.00 33.52 125 ILE A C 1
ATOM 599 O O . ILE A 1 98 ? 15.979 -38.561 52.338 1.00 35.39 125 ILE A O 1
ATOM 604 N N . SER A 1 99 ? 16.456 -36.632 53.410 1.00 29.77 126 SER A N 1
ATOM 605 C CA . SER A 1 99 ? 16.962 -35.898 52.252 1.00 30.49 126 SER A CA 1
ATOM 606 C C . SER A 1 99 ? 18.426 -36.225 52.006 1.00 32.36 126 SER A C 1
ATOM 607 O O . SER A 1 99 ? 19.139 -36.438 52.982 1.00 31.55 126 SER A O 1
ATOM 610 N N . PRO A 1 100 ? 18.908 -36.244 50.732 1.00 32.06 127 PRO A N 1
ATOM 611 C CA . PRO A 1 100 ? 20.321 -36.623 50.480 1.00 32.12 127 PRO A CA 1
ATOM 612 C C . PRO A 1 100 ? 21.271 -35.439 50.689 1.00 37.20 127 PRO A C 1
ATOM 613 O O . PRO A 1 100 ? 22.006 -35.035 49.785 1.00 37.84 127 PRO A O 1
ATOM 617 N N . VAL A 1 101 ? 21.198 -34.832 51.872 1.00 32.55 128 VAL A N 1
ATOM 618 C CA . VAL A 1 101 ? 22.009 -33.673 52.219 1.00 32.27 128 VAL A CA 1
ATOM 619 C C . VAL A 1 101 ? 22.586 -33.845 53.631 1.00 37.22 128 VAL A C 1
ATOM 620 O O . VAL A 1 101 ? 22.071 -34.635 54.424 1.00 37.25 128 VAL A O 1
ATOM 624 N N . ARG A 1 102 ? 23.632 -33.076 53.946 1.00 34.29 129 ARG A N 1
ATOM 625 C CA . ARG A 1 102 ? 24.202 -32.999 55.286 1.00 33.68 129 ARG A CA 1
ATOM 626 C C . ARG A 1 102 ? 24.094 -31.557 55.750 1.00 35.89 129 ARG A C 1
ATOM 627 O O . ARG A 1 102 ? 24.257 -30.632 54.948 1.00 33.70 129 ARG A O 1
ATOM 635 N N . VAL A 1 103 ? 23.776 -31.376 57.043 1.00 32.64 130 VAL A N 1
ATOM 636 C CA . VAL A 1 103 ? 23.586 -30.078 57.695 1.00 31.26 130 VAL A CA 1
ATOM 637 C C . VAL A 1 103 ? 24.423 -30.043 58.973 1.00 37.26 130 VAL A C 1
ATOM 638 O O . VAL A 1 103 ? 24.244 -30.896 59.827 1.00 37.98 130 VAL A O 1
ATOM 642 N N . GLU A 1 104 ? 25.314 -29.054 59.110 1.00 35.30 131 GLU A N 1
ATOM 643 C CA . GLU A 1 104 ? 26.144 -28.874 60.300 1.00 36.49 131 GLU A CA 1
ATOM 644 C C . GLU A 1 104 ? 25.934 -27.465 60.852 1.00 39.90 131 GLU A C 1
ATOM 645 O O . GLU A 1 104 ? 26.142 -26.483 60.129 1.00 37.45 131 GLU A O 1
ATOM 651 N N . ASN A 1 105 ? 25.501 -27.387 62.141 1.00 37.89 132 ASN A N 1
ATOM 652 C CA A ASN A 1 105 ? 25.208 -26.153 62.882 0.60 38.06 132 ASN A CA 1
ATOM 653 C CA B ASN A 1 105 ? 25.240 -26.137 62.865 0.40 37.65 132 ASN A CA 1
ATOM 654 C C . ASN A 1 105 ? 24.300 -25.218 62.047 1.00 39.84 132 ASN A C 1
ATOM 655 O O . ASN A 1 105 ? 24.500 -24.003 61.999 1.00 39.93 132 ASN A O 1
ATOM 664 N N . GLY A 1 106 ? 23.289 -25.815 61.402 1.00 34.53 133 GLY A N 1
ATOM 665 C CA . GLY A 1 106 ? 22.321 -25.103 60.568 1.00 32.83 133 GLY A CA 1
ATOM 666 C C . GLY A 1 106 ? 22.781 -24.780 59.154 1.00 34.67 133 GLY A C 1
ATOM 667 O O . GLY A 1 106 ? 22.008 -24.229 58.367 1.00 32.71 133 GLY A O 1
ATOM 668 N N . VAL A 1 107 ? 24.035 -25.120 58.813 1.00 32.64 134 VAL A N 1
ATOM 669 C CA . VAL A 1 107 ? 24.623 -24.859 57.485 1.00 32.65 134 VAL A CA 1
ATOM 670 C C . VAL A 1 107 ? 24.508 -26.112 56.615 1.00 36.52 134 VAL A C 1
ATOM 671 O O . VAL A 1 107 ? 24.937 -27.185 57.033 1.00 36.35 134 VAL A O 1
ATOM 675 N 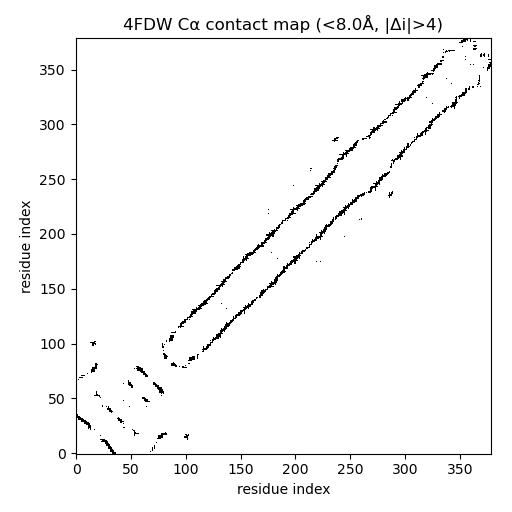N . LEU A 1 108 ? 23.979 -25.960 55.388 1.00 33.25 135 LEU A N 1
ATOM 676 C CA . LEU A 1 108 ? 23.908 -27.046 54.418 1.00 33.20 135 LEU A CA 1
ATOM 677 C C . LEU A 1 108 ? 25.343 -27.263 53.897 1.00 37.74 135 LEU A C 1
ATOM 678 O O . LEU A 1 108 ? 25.824 -26.502 53.070 1.00 37.23 135 LEU A O 1
ATOM 683 N N . THR A 1 109 ? 26.028 -28.275 54.408 1.00 34.97 136 THR A N 1
ATOM 684 C CA . THR A 1 109 ? 27.447 -28.497 54.110 1.00 36.15 136 THR A CA 1
ATOM 685 C C . THR A 1 109 ? 27.707 -29.514 52.972 1.00 42.14 136 THR A C 1
ATOM 686 O O . THR A 1 109 ? 28.799 -29.521 52.404 1.00 42.03 136 THR A O 1
ATOM 690 N N . GLU A 1 110 ? 26.724 -30.361 52.640 1.00 39.83 137 GLU A N 1
ATOM 691 C CA . GLU A 1 110 ? 26.896 -31.351 51.578 1.00 40.34 137 GLU A CA 1
ATOM 692 C C . GLU A 1 110 ? 25.577 -31.695 50.889 1.00 44.42 137 GLU A C 1
ATOM 693 O O . GLU A 1 110 ? 24.529 -31.731 51.527 1.00 43.44 137 GLU A O 1
ATOM 699 N N . ILE A 1 111 ? 25.651 -31.970 49.583 1.00 41.36 138 ILE A N 1
ATOM 700 C CA . ILE A 1 111 ? 24.525 -32.375 48.742 1.00 40.74 138 ILE A CA 1
ATOM 701 C C . ILE A 1 111 ? 24.983 -33.604 47.962 1.00 45.74 138 ILE A C 1
ATOM 702 O O . ILE A 1 111 ? 26.024 -33.540 47.304 1.00 46.89 138 ILE A O 1
ATOM 707 N N . LEU A 1 112 ? 24.260 -34.736 48.081 1.00 41.22 139 LEU A N 1
ATOM 708 C CA . LEU A 1 112 ? 24.617 -35.963 47.351 1.00 42.14 139 LEU A CA 1
ATOM 709 C C . LEU A 1 112 ? 24.256 -35.787 45.868 1.00 45.28 139 LEU A C 1
ATOM 710 O O . LEU A 1 112 ? 23.291 -35.090 45.547 1.00 42.54 139 LEU A O 1
ATOM 715 N N . LYS A 1 113 ? 25.058 -36.367 44.977 1.00 43.37 140 LYS A N 1
ATOM 716 C CA . LYS A 1 113 ? 24.870 -36.256 43.527 1.00 43.68 140 LYS A CA 1
ATOM 717 C C . LYS A 1 113 ? 23.905 -37.306 42.999 1.00 49.05 140 LYS A C 1
ATOM 718 O O . LYS A 1 113 ? 23.768 -38.377 43.591 1.00 49.58 140 LYS A O 1
ATOM 724 N N . GLY A 1 114 ? 23.279 -37.010 41.868 1.00 45.71 141 GLY A N 1
ATOM 725 C CA . GLY A 1 114 ? 22.362 -37.944 41.223 1.00 46.71 141 GLY A CA 1
ATOM 726 C C . GLY A 1 114 ? 20.907 -37.862 41.646 1.00 48.87 141 GLY A C 1
ATOM 727 O O . GLY A 1 114 ? 20.116 -38.732 41.276 1.00 49.22 141 GLY A O 1
ATOM 728 N N . TYR A 1 115 ? 20.532 -36.811 42.400 1.00 42.78 142 TYR A N 1
ATOM 729 C CA . TYR A 1 115 ? 19.153 -36.597 42.843 1.00 40.65 142 TYR A CA 1
ATOM 730 C C . TYR A 1 115 ? 18.538 -35.448 42.049 1.00 44.70 142 TYR A C 1
ATOM 731 O O . TYR A 1 115 ? 19.073 -34.341 42.032 1.00 44.49 142 TYR A O 1
ATOM 740 N N . ASN A 1 116 ? 17.445 -35.760 41.333 1.00 41.71 143 ASN A N 1
ATOM 741 C CA . ASN A 1 116 ? 16.697 -34.875 40.451 1.00 41.25 143 ASN A CA 1
ATOM 742 C C . ASN A 1 116 ? 15.883 -33.847 41.244 1.00 42.99 143 ASN A C 1
ATOM 743 O O . ASN A 1 116 ? 15.633 -32.737 40.758 1.00 42.09 143 ASN A O 1
ATOM 748 N N . GLU A 1 117 ? 15.461 -34.225 42.456 1.00 37.54 144 GLU A N 1
ATOM 749 C CA . GLU A 1 117 ? 14.674 -33.363 43.316 1.00 36.40 144 GLU A CA 1
ATOM 750 C C . GLU A 1 117 ? 15.170 -33.472 44.739 1.00 39.95 144 GLU A C 1
ATOM 751 O O . GLU A 1 117 ? 15.447 -34.571 45.199 1.00 40.84 144 GLU A O 1
ATOM 757 N N . ILE A 1 118 ? 15.312 -32.335 45.424 1.00 35.05 145 ILE A N 1
ATOM 758 C CA . ILE A 1 118 ? 15.747 -32.319 46.816 1.00 35.63 145 ILE A CA 1
ATOM 759 C C . ILE A 1 118 ? 14.796 -31.450 47.637 1.00 38.34 145 ILE A C 1
ATOM 760 O O . ILE A 1 118 ? 14.431 -30.344 47.230 1.00 36.49 145 ILE A O 1
ATOM 765 N N . ILE A 1 119 ? 14.393 -31.979 48.795 1.00 35.04 146 ILE A N 1
ATOM 766 C CA . ILE A 1 119 ? 13.543 -31.285 49.762 1.00 34.36 146 ILE A CA 1
ATOM 767 C C . ILE A 1 119 ? 14.451 -31.001 50.947 1.00 34.25 146 ILE A C 1
ATOM 768 O O . ILE A 1 119 ? 15.000 -31.929 51.525 1.00 30.72 146 ILE A O 1
ATOM 773 N N . LEU A 1 120 ? 14.695 -29.730 51.240 1.00 30.02 147 LEU A N 1
ATOM 774 C CA . LEU A 1 120 ? 15.611 -29.420 52.317 1.00 30.08 147 LEU A CA 1
ATOM 775 C C . LEU A 1 120 ? 15.002 -29.746 53.687 1.00 32.39 147 LEU A C 1
ATOM 776 O O . LEU A 1 120 ? 13.812 -29.541 53.915 1.00 32.09 147 LEU A O 1
ATOM 781 N N . PRO A 1 121 ? 15.807 -30.283 54.614 1.00 30.37 148 PRO A N 1
ATOM 782 C CA . PRO A 1 121 ? 15.285 -30.553 55.959 1.00 30.58 148 PRO A CA 1
ATOM 783 C C . PRO A 1 121 ? 14.992 -29.249 56.685 1.00 33.82 148 PRO A C 1
ATOM 784 O O . PRO A 1 121 ? 15.565 -28.198 56.361 1.00 30.82 148 PRO A O 1
ATOM 788 N N . ASN A 1 122 ? 14.138 -29.342 57.710 1.00 33.69 149 ASN A N 1
ATOM 789 C CA . ASN A 1 122 ? 13.692 -28.241 58.570 1.00 33.51 149 ASN A CA 1
ATOM 790 C C . ASN A 1 122 ? 14.856 -27.555 59.290 1.00 36.30 149 ASN A C 1
ATOM 791 O O . ASN A 1 122 ? 14.726 -26.407 59.697 1.00 37.71 149 ASN A O 1
ATOM 796 N N . SER A 1 123 ? 15.993 -28.250 59.440 1.00 31.25 150 SER A N 1
ATOM 797 C CA . SER A 1 123 ? 17.181 -27.775 60.158 1.00 29.70 150 SER A CA 1
ATOM 798 C C . SER A 1 123 ? 18.081 -26.754 59.386 1.00 33.72 150 SER A C 1
ATOM 799 O O . SER A 1 123 ? 18.976 -26.169 60.005 1.00 33.29 150 SER A O 1
ATOM 802 N N . VAL A 1 124 ? 17.891 -26.566 58.064 1.00 29.51 151 VAL A N 1
ATOM 803 C CA . VAL A 1 124 ? 18.733 -25.641 57.286 1.00 29.06 151 VAL A CA 1
ATOM 804 C C . VAL A 1 124 ? 18.404 -24.192 57.674 1.00 35.90 151 VAL A C 1
ATOM 805 O O . VAL A 1 124 ? 17.249 -23.755 57.546 1.00 34.73 151 VAL A O 1
ATOM 809 N N . LYS A 1 125 ? 19.428 -23.470 58.159 1.00 32.93 152 LYS A N 1
ATOM 810 C CA . LYS A 1 125 ? 19.342 -22.065 58.534 1.00 32.23 152 LYS A CA 1
ATOM 811 C C . LYS A 1 125 ? 20.002 -21.223 57.451 1.00 34.81 152 LYS A C 1
ATOM 812 O O . LYS A 1 125 ? 19.567 -20.102 57.208 1.00 32.72 152 LYS A O 1
ATOM 818 N N . SER A 1 126 ? 21.060 -21.771 56.798 1.00 31.94 153 SER A N 1
ATOM 819 C CA . SER A 1 126 ? 21.767 -21.084 55.725 1.00 31.22 153 SER A CA 1
ATOM 820 C C . SER A 1 126 ? 22.326 -22.033 54.665 1.00 34.35 153 SER A C 1
ATOM 821 O O . SER A 1 126 ? 22.716 -23.150 54.958 1.00 35.41 153 SER A O 1
ATOM 824 N N . ILE A 1 127 ? 22.360 -21.558 53.423 1.00 30.92 154 ILE A N 1
ATOM 825 C CA . ILE A 1 127 ? 22.947 -22.231 52.264 1.00 29.86 154 ILE A CA 1
ATOM 826 C C . ILE A 1 127 ? 24.231 -21.449 51.979 1.00 33.18 154 ILE A C 1
ATOM 827 O O . ILE A 1 127 ? 24.156 -20.223 51.777 1.00 32.56 154 ILE A O 1
ATOM 832 N N . PRO A 1 128 ? 25.420 -22.088 52.062 1.00 28.85 155 PRO A N 1
ATOM 833 C CA . PRO A 1 128 ? 26.657 -21.325 51.866 1.00 28.79 155 PRO A CA 1
ATOM 834 C C . PRO A 1 128 ? 26.909 -21.042 50.389 1.00 34.77 155 PRO A C 1
ATOM 835 O O . PRO A 1 128 ? 26.200 -21.573 49.520 1.00 32.99 155 PRO A O 1
ATOM 839 N N . LYS A 1 129 ? 27.960 -20.245 50.106 1.00 33.19 156 LYS A N 1
ATOM 840 C CA . LYS A 1 129 ? 28.364 -19.916 48.743 1.00 32.81 156 LYS A CA 1
ATOM 841 C C . LYS A 1 129 ? 28.630 -21.203 47.945 1.00 36.97 156 LYS A C 1
ATOM 842 O O . LYS A 1 129 ? 29.169 -22.159 48.511 1.00 36.84 156 LYS A O 1
ATOM 848 N N . ASP A 1 130 ? 28.227 -21.233 46.655 1.00 33.41 157 ASP A N 1
ATOM 849 C CA . ASP A 1 130 ? 28.466 -22.353 45.716 1.00 35.07 157 ASP A CA 1
ATOM 850 C C . ASP A 1 130 ? 27.840 -23.707 46.131 1.00 40.00 157 ASP A C 1
ATOM 851 O O . ASP A 1 130 ? 28.253 -24.723 45.571 1.00 39.65 157 ASP A O 1
ATOM 856 N N . ALA A 1 131 ? 26.857 -23.749 47.071 1.00 36.72 158 ALA A N 1
ATOM 857 C CA . ALA A 1 131 ? 26.292 -25.041 47.516 1.00 36.26 158 ALA A CA 1
ATOM 858 C C . ALA A 1 131 ? 25.732 -25.880 46.348 1.00 39.31 158 ALA A C 1
ATOM 859 O O . ALA A 1 131 ? 26.016 -27.073 46.266 1.00 39.96 158 ALA A O 1
ATOM 861 N N . PHE A 1 132 ? 25.000 -25.246 45.431 1.00 34.33 159 PHE A N 1
ATOM 862 C CA . PHE A 1 132 ? 24.403 -25.912 44.275 1.00 33.37 159 PHE A CA 1
ATOM 863 C C . PHE A 1 132 ? 25.058 -25.428 42.976 1.00 36.59 159 PHE A C 1
ATOM 864 O O . PHE A 1 132 ? 24.427 -25.472 41.931 1.00 37.54 159 PHE A O 1
ATOM 872 N N . ARG A 1 133 ? 26.322 -24.976 43.038 1.00 35.42 160 ARG A N 1
ATOM 873 C CA A ARG A 1 133 ? 27.048 -24.504 41.860 0.70 36.00 160 ARG A CA 1
ATOM 874 C CA B ARG A 1 133 ? 27.041 -24.503 41.858 0.30 35.69 160 ARG A CA 1
ATOM 875 C C . ARG A 1 133 ? 27.160 -25.640 40.836 1.00 40.76 160 ARG A C 1
ATOM 876 O O . ARG A 1 133 ? 27.533 -26.756 41.197 1.00 41.66 160 ARG A O 1
ATOM 891 N N . ASN A 1 134 ? 26.783 -25.361 39.561 1.00 38.27 161 ASN A N 1
ATOM 892 C CA . ASN A 1 134 ? 26.799 -26.301 38.424 1.00 38.61 161 ASN A CA 1
ATOM 893 C C . ASN A 1 134 ? 25.964 -27.581 38.697 1.00 41.80 161 ASN A C 1
ATOM 894 O O . ASN A 1 134 ? 26.193 -28.573 38.006 1.00 41.73 161 ASN A O 1
ATOM 899 N N . SER A 1 135 ? 25.005 -27.551 39.690 1.00 38.33 162 SER A N 1
ATOM 900 C CA A SER A 1 135 ? 24.162 -28.693 40.061 0.50 38.39 162 SER A CA 1
ATOM 901 C CA B SER A 1 135 ? 24.194 -28.717 40.046 0.50 38.66 162 SER A CA 1
ATOM 902 C C . SER A 1 135 ? 23.258 -29.124 38.913 1.00 43.51 162 SER A C 1
ATOM 903 O O . SER A 1 135 ? 22.650 -28.275 38.263 1.00 44.41 162 SER A O 1
ATOM 908 N N . GLN A 1 136 ? 23.148 -30.438 38.689 1.00 39.70 163 GLN A N 1
ATOM 909 C CA . GLN A 1 136 ? 22.325 -31.014 37.633 1.00 40.59 163 GLN A CA 1
ATOM 910 C C . GLN A 1 136 ? 20.860 -31.240 38.083 1.00 46.89 163 GLN A C 1
ATOM 911 O O . GLN A 1 136 ? 20.054 -31.725 37.298 1.00 51.10 163 GLN A O 1
ATOM 917 N N . ILE A 1 137 ? 20.502 -30.804 39.292 1.00 40.04 164 ILE A N 1
ATOM 918 C CA . ILE A 1 137 ? 19.176 -30.937 39.894 1.00 38.39 164 ILE A CA 1
ATOM 919 C C . ILE A 1 137 ? 18.066 -30.267 39.035 1.00 42.21 164 ILE A C 1
ATOM 920 O O . ILE A 1 137 ? 18.346 -29.358 38.259 1.00 43.19 164 ILE A O 1
ATOM 925 N N . ALA A 1 138 ? 16.817 -30.729 39.172 1.00 37.11 165 ALA A N 1
ATOM 926 C CA . ALA A 1 138 ? 15.674 -30.176 38.449 1.00 35.44 165 ALA A CA 1
ATOM 927 C C . ALA A 1 138 ? 14.830 -29.323 39.368 1.00 36.93 165 ALA A C 1
ATOM 928 O O . ALA A 1 138 ? 14.291 -28.311 38.929 1.00 36.77 165 ALA A O 1
ATOM 930 N N . LYS A 1 139 ? 14.703 -29.729 40.642 1.00 31.27 166 LYS A N 1
ATOM 931 C CA . LYS A 1 139 ? 13.840 -29.037 41.589 1.00 29.95 166 LYS A CA 1
ATOM 932 C C . LYS A 1 139 ? 14.424 -29.033 43.010 1.00 34.03 166 LYS A C 1
ATOM 933 O O . LYS A 1 139 ? 14.928 -30.051 43.499 1.00 31.48 166 LYS A O 1
ATOM 939 N N . VAL A 1 140 ? 14.340 -27.871 43.670 1.00 30.19 167 VAL A N 1
ATOM 940 C CA . VAL A 1 140 ? 14.761 -27.739 45.056 1.00 29.73 167 VAL A CA 1
ATOM 941 C C . VAL A 1 140 ? 13.607 -27.110 45.836 1.00 34.40 167 VAL A C 1
ATOM 942 O O . VAL A 1 140 ? 13.112 -26.046 45.450 1.00 35.25 167 VAL A O 1
ATOM 946 N N . VAL A 1 141 ? 13.188 -27.760 46.936 1.00 28.35 168 VAL A N 1
ATOM 947 C CA . VAL A 1 141 ? 12.155 -27.214 47.801 1.00 28.18 168 VAL A CA 1
ATOM 948 C C . VAL A 1 141 ? 12.893 -26.729 49.030 1.00 32.37 168 VAL A C 1
ATOM 949 O O . VAL A 1 141 ? 13.378 -27.551 49.813 1.00 30.87 168 VAL A O 1
ATOM 953 N N . LEU A 1 142 ? 13.048 -25.391 49.153 1.00 29.52 169 LEU A N 1
ATOM 954 C CA . LEU A 1 142 ? 13.711 -24.752 50.297 1.00 29.18 169 LEU A CA 1
ATOM 955 C C . LEU A 1 142 ? 12.782 -24.822 51.505 1.00 34.18 169 LEU A C 1
ATOM 956 O O . LEU A 1 142 ? 11.555 -24.761 51.350 1.00 33.15 169 LEU A O 1
ATOM 961 N N . ASN A 1 143 ? 13.365 -24.955 52.698 1.00 30.75 170 ASN A N 1
ATOM 962 C CA . ASN A 1 143 ? 12.617 -25.141 53.942 1.00 30.74 170 ASN A CA 1
ATOM 963 C C . ASN A 1 143 ? 12.252 -23.846 54.681 1.00 33.92 170 ASN A C 1
ATOM 964 O O . ASN A 1 143 ? 12.962 -22.850 54.615 1.00 33.95 170 ASN A O 1
ATOM 969 N N . GLU A 1 144 ? 11.184 -23.918 55.456 1.00 30.24 171 GLU A N 1
ATOM 970 C CA . GLU A 1 144 ? 10.765 -22.908 56.416 1.00 29.13 171 GLU A CA 1
ATOM 971 C C . GLU A 1 144 ? 11.807 -22.990 57.536 1.00 32.53 171 GLU A C 1
ATOM 972 O O . GLU A 1 144 ? 12.068 -24.069 58.075 1.00 32.59 171 GLU A O 1
ATOM 978 N N . GLY A 1 145 ? 12.451 -21.879 57.811 1.00 27.82 172 GLY A N 1
ATOM 979 C CA . GLY A 1 145 ? 13.561 -21.826 58.743 1.00 27.98 172 GLY A CA 1
ATOM 980 C C . GLY A 1 145 ? 14.805 -21.346 58.026 1.00 33.41 172 GLY A C 1
ATOM 981 O O . GLY A 1 145 ? 15.697 -20.793 58.669 1.00 34.42 172 GLY A O 1
ATOM 982 N N . LEU A 1 146 ? 14.870 -21.533 56.667 1.00 30.99 173 LEU A N 1
ATOM 983 C CA . LEU A 1 146 ? 15.980 -21.031 55.838 1.00 30.84 173 LEU A CA 1
ATOM 984 C C . LEU A 1 146 ? 16.002 -19.486 55.920 1.00 31.02 173 LEU A C 1
ATOM 985 O O . LEU A 1 146 ? 14.981 -18.844 55.692 1.00 30.62 173 LEU A O 1
ATOM 990 N N . LYS A 1 147 ? 17.133 -18.917 56.304 1.00 27.98 174 LYS A N 1
ATOM 991 C CA . LYS A 1 147 ? 17.264 -17.466 56.484 1.00 28.41 174 LYS A CA 1
ATOM 992 C C . LYS A 1 147 ? 18.090 -16.798 55.378 1.00 33.61 174 LYS A C 1
ATOM 993 O O . LYS A 1 147 ? 17.745 -15.688 54.965 1.00 32.40 174 LYS A O 1
ATOM 999 N N . SER A 1 148 ? 19.195 -17.451 54.934 1.00 30.47 175 SER A N 1
ATOM 1000 C CA . SER A 1 148 ? 20.081 -16.853 53.951 1.00 30.27 175 SER A CA 1
ATOM 1001 C C . SER A 1 148 ? 20.642 -17.822 52.912 1.00 34.82 175 SER A C 1
ATOM 1002 O O . SER A 1 148 ? 20.824 -19.016 53.172 1.00 34.37 175 SER A O 1
ATOM 1005 N N . ILE A 1 149 ? 20.952 -17.271 51.725 1.00 30.93 176 ILE A N 1
ATOM 1006 C CA . ILE A 1 149 ? 21.574 -17.995 50.612 1.00 29.62 176 ILE A CA 1
ATOM 1007 C C . ILE A 1 149 ? 22.844 -17.203 50.228 1.00 33.16 176 ILE A C 1
ATOM 1008 O O . ILE A 1 149 ? 22.762 -15.990 49.987 1.00 32.38 176 ILE A O 1
ATOM 1013 N N . GLY A 1 150 ? 23.991 -17.896 50.212 1.00 29.46 177 GLY A N 1
ATOM 1014 C CA . GLY A 1 150 ? 25.287 -17.323 49.905 1.00 30.24 177 GLY A CA 1
ATOM 1015 C C . GLY A 1 150 ? 25.554 -17.134 48.432 1.00 35.36 177 GLY A C 1
ATOM 1016 O O . GLY A 1 150 ? 24.748 -17.533 47.591 1.00 34.82 177 GLY A O 1
ATOM 1017 N N . ASP A 1 151 ? 26.726 -16.556 48.123 1.00 33.09 178 ASP A N 1
ATOM 1018 C CA . ASP A 1 151 ? 27.193 -16.217 46.779 1.00 32.69 178 ASP A CA 1
ATOM 1019 C C . ASP A 1 151 ? 27.204 -17.384 45.820 1.00 35.54 178 ASP A C 1
ATOM 1020 O O . ASP A 1 151 ? 27.592 -18.504 46.188 1.00 33.57 178 ASP A O 1
ATOM 1033 N N . ALA A 1 153 ? 25.183 -19.437 44.825 1.00 32.49 180 ALA A N 1
ATOM 1034 C CA . ALA A 1 153 ? 24.625 -20.689 45.344 1.00 33.04 180 ALA A CA 1
ATOM 1035 C C . ALA A 1 153 ? 24.106 -21.608 44.263 1.00 37.30 180 ALA A C 1
ATOM 1036 O O . ALA A 1 153 ? 24.340 -22.792 44.371 1.00 38.27 180 ALA A O 1
ATOM 1038 N N . PHE A 1 154 ? 23.423 -21.082 43.232 1.00 32.25 181 PHE A N 1
ATOM 1039 C CA . PHE A 1 154 ? 22.891 -21.898 42.138 1.00 30.73 181 PHE A CA 1
ATOM 1040 C C . PHE A 1 154 ? 23.529 -21.534 40.802 1.00 33.81 181 PHE A C 1
ATOM 1041 O O . PHE A 1 154 ? 22.942 -21.821 39.771 1.00 33.77 181 PHE A O 1
ATOM 1049 N N . PHE A 1 155 ? 24.739 -20.961 40.818 1.00 32.12 182 PHE A N 1
ATOM 1050 C CA . PHE A 1 155 ? 25.484 -20.531 39.631 1.00 32.55 182 PHE A CA 1
ATOM 1051 C C . PHE A 1 155 ? 25.578 -21.640 38.575 1.00 38.10 182 PHE A C 1
ATOM 1052 O O . PHE A 1 155 ? 26.061 -22.742 38.881 1.00 37.98 182 PHE A O 1
ATOM 1060 N N . ASN A 1 156 ? 25.085 -21.343 37.335 1.00 35.02 183 ASN A N 1
ATOM 1061 C CA . ASN A 1 156 ? 25.099 -22.247 36.169 1.00 36.70 183 ASN A CA 1
ATOM 1062 C C . ASN A 1 156 ? 24.477 -23.633 36.512 1.00 42.30 183 ASN A C 1
ATOM 1063 O O . ASN A 1 156 ? 24.925 -24.678 36.019 1.00 44.13 183 ASN A O 1
ATOM 1068 N N . SER A 1 157 ? 23.450 -23.640 37.370 1.00 37.40 184 SER A N 1
ATOM 1069 C CA . SER A 1 157 ? 22.760 -24.886 37.707 1.00 36.33 184 SER A CA 1
ATOM 1070 C C . SER A 1 157 ? 21.714 -25.141 36.643 1.00 40.29 184 SER A C 1
ATOM 1071 O O . SER A 1 157 ? 21.234 -24.179 36.028 1.00 40.92 184 SER A O 1
ATOM 1074 N N . THR A 1 158 ? 21.333 -26.414 36.432 1.00 35.06 185 THR A N 1
ATOM 1075 C CA . THR A 1 158 ? 20.305 -26.746 35.444 1.00 34.36 185 THR A CA 1
ATOM 1076 C C . THR A 1 158 ? 18.889 -26.690 36.074 1.00 34.29 185 THR A C 1
ATOM 1077 O O . THR A 1 158 ? 17.910 -27.028 35.405 1.00 34.92 185 THR A O 1
ATOM 1081 N N . VAL A 1 159 ? 18.797 -26.299 37.360 1.00 28.09 186 VAL A N 1
ATOM 1082 C CA . VAL A 1 159 ? 17.565 -26.216 38.134 1.00 28.09 186 VAL A CA 1
ATOM 1083 C C . VAL A 1 159 ? 16.425 -25.546 37.320 1.00 33.13 186 VAL A C 1
ATOM 1084 O O . VAL A 1 159 ? 16.625 -24.546 36.611 1.00 31.92 186 VAL A O 1
ATOM 1088 N N . GLN A 1 160 ? 15.265 -26.192 37.354 1.00 30.85 187 GLN A N 1
ATOM 1089 C CA . GLN A 1 160 ? 14.095 -25.727 36.623 1.00 31.09 187 GLN A CA 1
ATOM 1090 C C . GLN A 1 160 ? 13.105 -25.067 37.526 1.00 33.50 187 GLN A C 1
ATOM 1091 O O . GLN A 1 160 ? 12.334 -24.231 37.059 1.00 32.78 187 GLN A O 1
ATOM 1097 N N . GLU A 1 161 ? 13.072 -25.463 38.814 1.00 31.38 188 GLU A N 1
ATOM 1098 C CA . GLU A 1 161 ? 12.051 -24.944 39.723 1.00 31.47 188 GLU A CA 1
ATOM 1099 C C . GLU A 1 161 ? 12.535 -24.895 41.160 1.00 33.81 188 GLU A C 1
ATOM 1100 O O . GLU A 1 161 ? 13.087 -25.865 41.669 1.00 31.97 188 GLU A O 1
ATOM 1106 N N . ILE A 1 162 ? 12.279 -23.771 41.826 1.00 30.35 189 ILE A N 1
ATOM 1107 C CA . ILE A 1 162 ? 12.656 -23.589 43.222 1.00 30.60 189 ILE A CA 1
ATOM 1108 C C . ILE A 1 162 ? 11.445 -23.113 44.024 1.00 34.30 189 ILE A C 1
ATOM 1109 O O . ILE A 1 162 ? 10.775 -22.165 43.622 1.00 32.43 189 ILE A O 1
ATOM 1114 N N . VAL A 1 163 ? 11.182 -23.767 45.158 1.00 30.70 190 VAL A N 1
ATOM 1115 C CA . VAL A 1 163 ? 10.144 -23.349 46.096 1.00 30.47 190 VAL A CA 1
ATOM 1116 C C . VAL A 1 163 ? 10.848 -22.512 47.195 1.00 32.29 190 VAL A C 1
ATOM 1117 O O . VAL A 1 163 ? 11.649 -23.059 47.941 1.00 30.33 190 VAL A O 1
ATOM 1121 N N . PHE A 1 164 ? 10.578 -21.191 47.269 1.00 29.13 191 PHE A N 1
ATOM 1122 C CA . PHE A 1 164 ? 11.200 -20.320 48.271 1.00 28.46 191 PHE A CA 1
ATOM 1123 C C . PHE A 1 164 ? 10.353 -20.236 49.556 1.00 34.37 191 PHE A C 1
ATOM 1124 O O . PHE A 1 164 ? 9.123 -20.226 49.468 1.00 34.53 191 PHE A O 1
ATOM 1132 N N . PRO A 1 165 ? 10.977 -20.135 50.759 1.00 30.62 19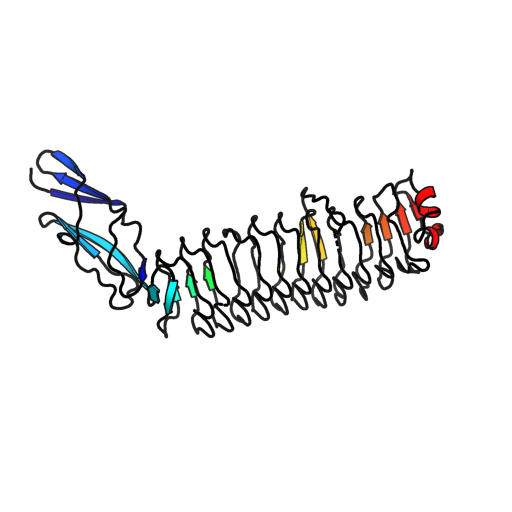2 PRO A N 1
ATOM 1133 C CA . PRO A 1 165 ? 10.168 -20.069 51.991 1.00 30.20 192 PRO A CA 1
ATOM 1134 C C . PRO A 1 165 ? 9.949 -18.641 52.508 1.00 32.39 192 PRO A C 1
ATOM 1135 O O . PRO A 1 165 ? 10.729 -17.741 52.206 1.00 30.04 192 PRO A O 1
ATOM 1139 N N . SER A 1 166 ? 8.926 -18.468 53.366 1.00 30.62 193 SER A N 1
ATOM 1140 C CA . SER A 1 166 ? 8.528 -17.193 53.972 1.00 29.80 193 SER A CA 1
ATOM 1141 C C . SER A 1 166 ? 9.602 -16.643 5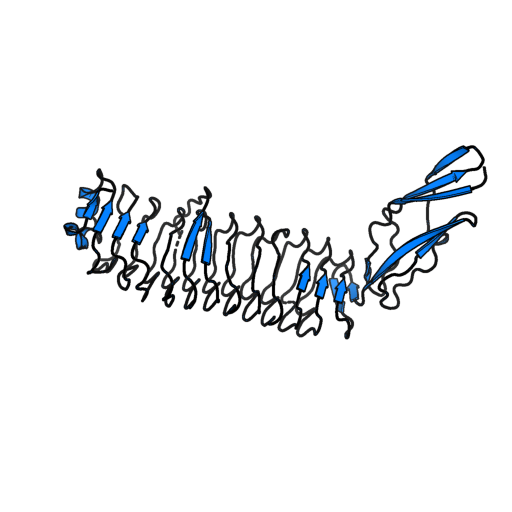4.934 1.00 32.68 193 SER A C 1
ATOM 1142 O O . SER A 1 166 ? 9.604 -15.456 55.236 1.00 31.92 193 SER A O 1
ATOM 1145 N N . THR A 1 167 ? 10.526 -17.494 55.390 1.00 28.84 194 THR A N 1
ATOM 1146 C CA . THR A 1 167 ? 11.559 -17.078 56.349 1.00 28.25 194 THR A CA 1
ATOM 1147 C C . THR A 1 167 ? 12.831 -16.512 55.664 1.00 31.44 194 THR A C 1
ATOM 1148 O O . THR A 1 167 ? 13.688 -15.952 56.354 1.00 30.05 194 THR A O 1
ATOM 1152 N N . LEU A 1 168 ? 12.952 -16.655 54.325 1.00 27.66 195 LEU A N 1
ATOM 1153 C CA . LEU A 1 168 ? 14.118 -16.175 53.590 1.00 27.90 195 LEU A CA 1
ATOM 1154 C C . LEU A 1 168 ? 14.183 -14.654 53.697 1.00 34.26 195 LEU A C 1
ATOM 1155 O O . LEU A 1 168 ? 13.202 -13.958 53.389 1.00 34.62 195 LEU A O 1
ATOM 1160 N N . GLU A 1 169 ? 15.310 -14.162 54.234 1.00 31.24 196 GLU A N 1
ATOM 1161 C CA . GLU A 1 169 ? 15.526 -12.757 54.571 1.00 32.03 196 GLU A CA 1
ATOM 1162 C C . GLU A 1 169 ? 16.760 -12.155 53.927 1.00 35.02 196 GLU A C 1
ATOM 1163 O O . GLU A 1 169 ? 16.812 -10.937 53.787 1.00 33.92 196 GLU A O 1
ATOM 1169 N N . GLN A 1 170 ? 17.783 -12.982 53.599 1.00 32.38 197 GLN A N 1
ATOM 1170 C CA . GLN A 1 170 ? 19.053 -12.479 53.077 1.00 32.81 197 GLN A CA 1
ATOM 1171 C C . GLN A 1 170 ? 19.584 -13.231 51.871 1.00 36.40 197 GLN A C 1
ATOM 1172 O O . GLN A 1 170 ? 19.612 -14.462 51.840 1.00 35.00 197 GLN A O 1
ATOM 1178 N N . LEU A 1 171 ? 20.060 -12.467 50.884 1.00 33.03 198 LEU A N 1
ATOM 1179 C CA . LEU A 1 171 ? 20.657 -13.049 49.683 1.00 31.19 198 LEU A CA 1
ATOM 1180 C C . LEU A 1 171 ? 22.024 -12.438 49.411 1.00 33.33 198 LEU A C 1
ATOM 1181 O O . LEU A 1 171 ? 22.226 -11.251 49.638 1.00 33.29 198 LEU A O 1
ATOM 1186 N N . LYS A 1 172 ? 22.953 -13.254 48.910 1.00 28.76 199 LYS A N 1
ATOM 1187 C CA . LYS A 1 172 ? 24.251 -12.761 48.471 1.00 29.31 199 LYS A CA 1
ATOM 1188 C C . LYS A 1 172 ? 24.167 -12.616 46.927 1.00 35.21 199 LYS A C 1
ATOM 1189 O O . LYS A 1 172 ? 23.066 -12.778 46.396 1.00 33.64 199 LYS A O 1
ATOM 1195 N N . GLU A 1 173 ? 25.272 -12.298 46.222 1.00 33.77 200 GLU A N 1
ATOM 1196 C CA A GLU A 1 173 ? 25.219 -12.024 44.777 0.50 33.42 200 GLU A CA 1
ATOM 1197 C CA B GLU A 1 173 ? 25.292 -12.025 44.776 0.50 33.18 200 GLU A CA 1
ATOM 1198 C C . GLU A 1 173 ? 25.387 -13.277 43.902 1.00 36.85 200 GLU A C 1
ATOM 1199 O O . GLU A 1 173 ? 25.805 -14.336 44.383 1.00 37.04 200 GLU A O 1
ATOM 1210 N N . ASP A 1 174 ? 25.048 -13.119 42.587 1.00 31.95 201 ASP A N 1
ATOM 1211 C CA . ASP A 1 174 ? 25.122 -14.090 41.486 1.00 31.73 201 ASP A CA 1
ATOM 1212 C C . ASP A 1 174 ? 24.497 -15.439 41.803 1.00 34.52 201 ASP A C 1
ATOM 1213 O O . ASP A 1 174 ? 24.960 -16.451 41.261 1.00 33.48 201 ASP A O 1
ATOM 1218 N N . ILE A 1 175 ? 23.444 -15.479 42.646 1.00 30.52 202 ILE A N 1
ATOM 1219 C CA . ILE A 1 175 ? 22.890 -16.773 43.049 1.00 29.22 202 ILE A CA 1
ATOM 1220 C C . ILE A 1 175 ? 22.374 -17.575 41.842 1.00 34.37 202 ILE A C 1
ATOM 1221 O O . ILE A 1 175 ? 22.769 -18.729 41.713 1.00 34.69 202 ILE A O 1
ATOM 1226 N N . PHE A 1 176 ? 21.540 -16.987 40.956 1.00 30.47 203 PHE A N 1
ATOM 1227 C CA . PHE A 1 176 ? 20.983 -17.738 39.822 1.00 29.18 203 PHE A CA 1
ATOM 1228 C C . PHE A 1 176 ? 21.592 -17.299 38.504 1.00 32.88 203 PHE A C 1
ATOM 1229 O O . PHE A 1 176 ? 20.933 -17.288 37.466 1.00 34.29 203 PHE A O 1
ATOM 1237 N N . TYR A 1 177 ? 22.856 -16.937 38.542 1.00 30.25 204 TYR A N 1
ATOM 1238 C CA . TYR A 1 177 ? 23.601 -16.551 37.362 1.00 29.93 204 TYR A CA 1
ATOM 1239 C C . TYR A 1 177 ? 23.732 -17.775 36.441 1.00 33.02 204 TYR A C 1
ATOM 1240 O O . TYR A 1 177 ? 24.097 -18.853 36.919 1.00 32.41 204 TYR A O 1
ATOM 1249 N N . TYR A 1 178 ? 23.408 -17.615 35.140 1.00 28.95 205 TYR A N 1
ATOM 1250 C CA . TYR A 1 178 ? 23.450 -18.666 34.114 1.00 30.20 205 TYR A CA 1
ATOM 1251 C C . TYR A 1 178 ? 22.418 -19.793 34.356 1.00 32.18 205 TYR A C 1
ATOM 1252 O O . TYR A 1 178 ? 22.618 -20.904 33.875 1.00 31.63 205 TYR A O 1
ATOM 1261 N N . CYS A 1 179 ? 21.321 -19.523 35.074 1.00 28.22 206 CYS A N 1
ATOM 1262 C CA . CYS A 1 179 ? 20.303 -20.552 35.303 1.00 28.66 206 CYS A CA 1
ATOM 1263 C C . CYS A 1 179 ? 19.304 -20.524 34.152 1.00 32.61 206 CYS A C 1
ATOM 1264 O O . CYS A 1 179 ? 18.195 -19.971 34.268 1.00 30.03 206 CYS A O 1
ATOM 1267 N N . TYR A 1 180 ? 19.744 -21.099 33.009 1.00 31.55 207 TYR A N 1
ATOM 1268 C CA . TYR A 1 180 ? 19.018 -21.133 31.732 1.00 32.37 207 TYR A CA 1
ATOM 1269 C C . TYR A 1 180 ? 17.654 -21.822 31.796 1.00 33.71 207 TYR A C 1
ATOM 1270 O O . TYR A 1 180 ? 16.778 -21.475 31.013 1.00 31.44 207 TYR A O 1
ATOM 1279 N N . ASN A 1 181 ? 17.469 -22.794 32.704 1.00 31.90 208 ASN A N 1
ATOM 1280 C CA . ASN A 1 181 ? 16.214 -23.557 32.771 1.00 30.82 208 ASN A CA 1
ATOM 1281 C C . ASN A 1 181 ? 15.281 -23.075 33.874 1.00 33.51 208 ASN A C 1
ATOM 1282 O O . ASN A 1 181 ? 14.182 -23.608 33.992 1.00 34.54 208 ASN A O 1
ATOM 1287 N N . LEU A 1 182 ? 15.705 -22.104 34.693 1.00 29.20 209 LEU A N 1
ATOM 1288 C CA . LEU A 1 182 ? 14.850 -21.609 35.776 1.00 28.29 209 LEU A CA 1
ATOM 1289 C C . LEU A 1 182 ? 13.762 -20.740 35.158 1.00 32.15 209 LEU A C 1
ATOM 1290 O O . LEU A 1 182 ? 14.043 -19.636 34.710 1.00 30.49 209 LEU A O 1
ATOM 1295 N N . LYS A 1 183 ? 12.549 -21.273 35.051 1.00 30.81 210 LYS A N 1
ATOM 1296 C CA . LYS A 1 183 ? 11.442 -20.560 34.381 1.00 31.54 210 LYS A CA 1
ATOM 1297 C C . LYS A 1 183 ? 10.787 -19.496 35.246 1.00 32.13 210 LYS A C 1
ATOM 1298 O O . LYS A 1 183 ? 10.226 -18.541 34.715 1.00 31.45 210 LYS A O 1
ATOM 1300 N N . LYS A 1 184 ? 10.808 -19.670 36.567 1.00 27.83 211 LYS A N 1
ATOM 1301 C CA . LYS A 1 184 ? 10.101 -18.745 37.455 1.00 28.12 211 LYS A CA 1
ATOM 1302 C C . LYS A 1 184 ? 10.821 -18.595 38.772 1.00 31.76 211 LYS A C 1
ATOM 1303 O O . LYS A 1 184 ? 11.413 -19.559 39.236 1.00 33.62 211 LYS A O 1
ATOM 1309 N N . ALA A 1 185 ? 10.723 -17.420 39.406 1.00 27.04 212 ALA A N 1
ATOM 1310 C CA . ALA A 1 185 ? 11.271 -17.196 40.746 1.00 25.93 212 ALA A CA 1
ATOM 1311 C C . ALA A 1 185 ? 10.221 -16.490 41.546 1.00 32.53 212 ALA A C 1
ATOM 1312 O O . ALA A 1 185 ? 10.033 -15.279 41.396 1.00 33.15 212 ALA A O 1
ATOM 1314 N N . ASP A 1 186 ? 9.492 -17.248 42.363 1.00 29.80 213 ASP A N 1
ATOM 1315 C CA . ASP A 1 186 ? 8.440 -16.673 43.183 1.00 29.53 213 ASP A CA 1
ATOM 1316 C C . ASP A 1 186 ? 8.984 -16.382 44.583 1.00 31.79 213 ASP A C 1
ATOM 1317 O O . ASP A 1 186 ? 8.943 -17.232 45.473 1.00 31.03 213 ASP A O 1
ATOM 1322 N N . LEU A 1 187 ? 9.422 -15.131 44.774 1.00 28.15 214 LEU A N 1
ATOM 1323 C CA . LEU A 1 187 ? 9.952 -14.632 46.042 1.00 28.29 214 LEU A CA 1
ATOM 1324 C C . LEU A 1 187 ? 8.939 -13.733 46.788 1.00 31.84 214 LEU A C 1
ATOM 1325 O O . LEU A 1 187 ? 9.301 -13.108 47.789 1.00 33.10 214 LEU A O 1
ATOM 1330 N N . SER A 1 188 ? 7.674 -13.703 46.347 1.00 28.45 215 SER A N 1
ATOM 1331 C CA . SER A 1 188 ? 6.637 -12.805 46.887 1.00 27.59 215 SER A CA 1
ATOM 1332 C C . SER A 1 188 ? 6.309 -13.021 48.381 1.00 32.88 215 SER A C 1
ATOM 1333 O O . SER A 1 188 ? 5.757 -12.118 49.011 1.00 33.34 215 SER A O 1
ATOM 1336 N N . LYS A 1 189 ? 6.621 -14.195 48.931 1.00 29.94 216 LYS A N 1
ATOM 1337 C CA . LYS A 1 189 ? 6.308 -14.513 50.318 1.00 31.01 216 LYS A CA 1
ATOM 1338 C C . LYS A 1 189 ? 7.545 -14.479 51.215 1.00 34.40 216 LYS A C 1
ATOM 1339 O O . LYS A 1 189 ? 7.418 -14.683 52.424 1.00 34.29 216 LYS A O 1
ATOM 1345 N N . THR A 1 190 ? 8.718 -14.127 50.645 1.00 30.05 217 THR A N 1
ATOM 1346 C CA . THR A 1 190 ? 9.971 -13.970 51.382 1.00 29.22 217 THR A CA 1
ATOM 1347 C C . THR A 1 190 ? 9.994 -12.592 52.068 1.00 33.03 217 THR A C 1
ATOM 1348 O O . THR A 1 190 ? 9.090 -11.758 51.872 1.00 30.97 217 THR A O 1
ATOM 1352 N N . LYS A 1 191 ? 11.059 -12.350 52.852 1.00 29.44 218 LYS A N 1
ATOM 1353 C CA . LYS A 1 191 ? 11.247 -11.124 53.618 1.00 29.48 218 LYS A CA 1
ATOM 1354 C C . LYS A 1 191 ? 12.492 -10.372 53.165 1.00 31.49 218 LYS A C 1
ATOM 1355 O O . LYS A 1 191 ? 12.957 -9.480 53.889 1.00 32.04 218 LYS A O 1
ATOM 1361 N N . ILE A 1 192 ? 12.992 -10.663 51.937 1.00 26.84 219 ILE A N 1
ATOM 1362 C CA . ILE A 1 192 ? 14.198 -10.020 51.415 1.00 27.54 219 ILE A CA 1
ATOM 1363 C C . ILE A 1 192 ? 13.930 -8.500 51.234 1.00 32.50 219 ILE A C 1
ATOM 1364 O O . ILE A 1 192 ? 12.793 -8.094 50.939 1.00 30.99 219 ILE A O 1
ATOM 1369 N N . THR A 1 193 ? 14.944 -7.669 51.547 1.00 28.61 220 THR A N 1
ATOM 1370 C CA . THR A 1 193 ? 14.817 -6.201 51.438 1.00 29.82 220 THR A CA 1
ATOM 1371 C C . THR A 1 193 ? 15.642 -5.723 50.236 1.00 32.92 220 THR A C 1
ATOM 1372 O O . THR A 1 193 ? 15.459 -4.611 49.768 1.00 32.29 220 THR A O 1
ATOM 1376 N N . LYS A 1 194 ? 16.541 -6.586 49.743 1.00 29.73 221 LYS A N 1
ATOM 1377 C CA . LYS A 1 194 ? 17.381 -6.302 48.608 1.00 30.07 221 LYS A CA 1
ATOM 1378 C C . LYS A 1 194 ? 17.549 -7.528 47.707 1.00 34.01 221 LYS A C 1
ATOM 1379 O O . LYS A 1 194 ? 17.891 -8.616 48.176 1.00 33.31 221 LYS A O 1
ATOM 1385 N N . LEU A 1 195 ? 17.345 -7.319 46.398 1.00 30.47 222 LEU A N 1
ATOM 1386 C CA . LEU A 1 195 ? 17.641 -8.322 45.389 1.00 28.91 222 LEU A CA 1
ATOM 1387 C C . LEU A 1 195 ? 19.064 -7.972 44.944 1.00 33.39 222 LEU A C 1
ATOM 1388 O O . LEU A 1 195 ? 19.298 -6.890 44.401 1.00 33.77 222 LEU A O 1
ATOM 1393 N N . PRO A 1 196 ? 20.068 -8.794 45.289 1.00 29.53 223 PRO A N 1
ATOM 1394 C CA . PRO A 1 196 ? 21.456 -8.400 44.996 1.00 30.19 223 PRO A CA 1
ATOM 1395 C C . PRO A 1 196 ? 21.795 -8.246 43.516 1.00 33.65 223 PRO A C 1
ATOM 1396 O O . PRO A 1 196 ? 21.091 -8.717 42.621 1.00 33.43 223 PRO A O 1
ATOM 1400 N N . ALA A 1 197 ? 22.940 -7.615 43.287 1.00 30.92 224 ALA A N 1
ATOM 1401 C CA . ALA A 1 197 ? 23.531 -7.428 41.977 1.00 30.11 224 ALA A CA 1
ATOM 1402 C C . ALA A 1 197 ? 23.730 -8.788 41.313 1.00 33.43 224 ALA A C 1
ATOM 1403 O O . ALA A 1 197 ? 24.087 -9.753 42.002 1.00 32.72 224 ALA A O 1
ATOM 1405 N N . SER A 1 198 ? 23.446 -8.866 39.994 1.00 28.73 225 SER A N 1
ATOM 1406 C CA . SER A 1 198 ? 23.683 -10.021 39.117 1.00 28.61 225 SER A CA 1
ATOM 1407 C C . SER A 1 198 ? 22.918 -11.318 39.500 1.00 32.90 225 SER A C 1
ATOM 1408 O O . SER A 1 198 ? 23.307 -12.393 39.040 1.00 32.81 225 SER A O 1
ATOM 1411 N N . THR A 1 199 ? 21.785 -11.211 40.232 1.00 29.88 226 THR A N 1
ATOM 1412 C CA . THR A 1 199 ? 21.008 -12.369 40.688 1.00 29.55 226 THR A CA 1
ATOM 1413 C C . THR A 1 199 ? 20.588 -13.310 39.541 1.00 31.91 226 THR A C 1
ATOM 1414 O O . THR A 1 199 ? 20.790 -14.522 39.651 1.00 31.29 226 THR A O 1
ATOM 1418 N N . PHE A 1 200 ? 20.046 -12.758 38.452 1.00 26.43 227 PHE A N 1
ATOM 1419 C CA . PHE A 1 200 ? 19.511 -13.559 37.363 1.00 24.45 227 PHE A CA 1
ATOM 1420 C C . PHE A 1 200 ? 20.175 -13.332 36.011 1.00 30.25 227 PHE A C 1
ATOM 1421 O O . PHE A 1 200 ? 19.532 -13.607 34.992 1.00 29.55 227 PHE A O 1
ATOM 1429 N N . VAL A 1 201 ? 21.464 -12.925 35.974 1.00 30.31 228 VAL A N 1
ATOM 1430 C CA . VAL A 1 201 ? 22.178 -12.713 34.707 1.00 31.09 228 VAL A CA 1
ATOM 1431 C C . VAL A 1 201 ? 22.114 -13.981 33.855 1.00 37.29 228 VAL A C 1
ATOM 1432 O O . VAL A 1 201 ? 22.523 -15.050 34.311 1.00 38.14 228 VAL A O 1
ATOM 1436 N N . TYR A 1 202 ? 21.603 -13.840 32.613 1.00 34.10 229 TYR A N 1
ATOM 1437 C CA . TYR A 1 202 ? 21.484 -14.888 31.601 1.00 34.80 229 TYR A CA 1
ATOM 1438 C C . TYR A 1 202 ? 20.579 -16.057 32.042 1.00 38.60 229 TYR A C 1
ATOM 1439 O O . TYR A 1 202 ? 20.570 -17.105 31.391 1.00 40.69 229 TYR A O 1
ATOM 1448 N N . ALA A 1 203 ? 19.778 -15.866 33.103 1.00 32.90 230 ALA A N 1
ATOM 1449 C CA . ALA A 1 203 ? 18.842 -16.898 33.551 1.00 30.80 230 ALA A CA 1
ATOM 1450 C C . ALA A 1 203 ? 17.664 -16.919 32.604 1.00 35.27 230 ALA A C 1
ATOM 1451 O O . ALA A 1 203 ? 17.377 -15.897 31.971 1.00 36.30 230 ALA A O 1
ATOM 1453 N N . GLY A 1 204 ? 17.031 -18.080 32.480 1.00 31.49 231 GLY A N 1
ATOM 1454 C CA . GLY A 1 204 ? 15.886 -18.281 31.610 1.00 31.10 231 GLY A CA 1
ATOM 1455 C C . GLY A 1 204 ? 14.563 -17.893 32.236 1.00 33.55 231 GLY A C 1
ATOM 1456 O O . GLY A 1 204 ? 13.527 -18.313 31.726 1.00 33.23 231 GLY A O 1
ATOM 1457 N N . ILE A 1 205 ? 14.568 -17.120 33.366 1.00 29.24 232 ILE A N 1
ATOM 1458 C CA . ILE A 1 205 ? 13.328 -16.708 34.059 1.00 29.57 232 ILE A CA 1
ATOM 1459 C C . ILE A 1 205 ? 12.330 -16.033 33.106 1.00 30.70 232 ILE A C 1
ATOM 1460 O O . ILE A 1 205 ? 12.706 -15.190 32.300 1.00 30.15 232 ILE A O 1
ATOM 1465 N N . GLU A 1 206 ? 11.086 -16.460 33.163 1.00 29.21 233 GLU A N 1
ATOM 1466 C CA . GLU A 1 206 ? 10.004 -15.910 32.340 1.00 28.44 233 GLU A CA 1
ATOM 1467 C C . GLU A 1 206 ? 9.162 -14.978 33.168 1.00 30.62 233 GLU A C 1
ATOM 1468 O O . GLU A 1 206 ? 8.522 -14.068 32.633 1.00 28.78 233 GLU A O 1
ATOM 1474 N N . GLU A 1 207 ? 9.178 -15.199 34.494 1.00 27.80 234 GLU A N 1
ATOM 1475 C CA . GLU A 1 207 ? 8.424 -14.390 35.451 1.00 26.84 234 GLU A CA 1
ATOM 1476 C C . GLU A 1 207 ? 9.122 -14.409 36.808 1.00 29.90 234 GLU A C 1
ATOM 1477 O O . GLU A 1 207 ? 9.653 -15.446 37.203 1.00 28.69 234 GLU A O 1
ATOM 1483 N N . VAL A 1 208 ? 9.118 -13.252 37.504 1.00 26.56 235 VAL A N 1
ATOM 1484 C CA A VAL A 1 208 ? 9.690 -13.106 38.847 0.60 26.67 235 VAL A CA 1
ATOM 1485 C CA B VAL A 1 208 ? 9.693 -13.096 38.848 0.40 26.09 235 VAL A CA 1
ATOM 1486 C C . VAL A 1 208 ? 8.664 -12.343 39.695 1.00 30.79 235 VAL A C 1
ATOM 1487 O O . VAL A 1 208 ? 8.106 -11.349 39.230 1.00 31.07 235 VAL A O 1
ATOM 1494 N N . LEU A 1 209 ? 8.388 -12.835 40.914 1.00 27.65 236 LEU A N 1
ATOM 1495 C CA . LEU A 1 209 ? 7.450 -12.184 41.832 1.00 28.01 236 LEU A CA 1
ATOM 1496 C C . LEU A 1 209 ? 8.242 -11.768 43.039 1.00 30.83 236 LEU A C 1
ATOM 1497 O O . LEU A 1 209 ? 8.931 -12.597 43.640 1.00 28.66 236 LEU A O 1
ATOM 1502 N N . LEU A 1 210 ? 8.191 -10.474 43.363 1.00 26.85 237 LEU A N 1
ATOM 1503 C CA . LEU A 1 210 ? 8.997 -9.890 44.421 1.00 25.71 237 LEU A CA 1
ATOM 1504 C C . LEU A 1 210 ? 8.163 -9.525 45.645 1.00 29.71 237 LEU A C 1
ATOM 1505 O O . LEU A 1 210 ? 6.982 -9.257 45.503 1.00 29.21 237 LEU A O 1
ATOM 1510 N N . PRO A 1 211 ? 8.738 -9.577 46.872 1.00 27.53 238 PRO A N 1
ATOM 1511 C CA . PRO A 1 211 ? 7.912 -9.305 48.069 1.00 27.89 238 PRO A CA 1
ATOM 1512 C C . PRO A 1 211 ? 7.720 -7.809 48.370 1.00 32.71 238 PRO A C 1
ATOM 1513 O O . PRO A 1 211 ? 8.504 -6.989 47.908 1.00 31.81 238 PRO A O 1
ATOM 1517 N N . VAL A 1 212 ? 6.744 -7.485 49.244 1.00 30.89 239 VAL A N 1
ATOM 1518 C CA . VAL A 1 212 ? 6.439 -6.130 49.727 1.00 31.07 239 VAL A CA 1
ATOM 1519 C C . VAL A 1 212 ? 7.601 -5.554 50.543 1.00 34.43 239 VAL A C 1
ATOM 1520 O O . VAL A 1 212 ? 7.758 -4.340 50.578 1.00 33.87 239 VAL A O 1
ATOM 1524 N N . THR A 1 213 ? 8.440 -6.416 51.156 1.00 30.70 240 THR A N 1
ATOM 1525 C CA . THR A 1 213 ? 9.619 -5.983 51.935 1.00 29.45 240 THR A CA 1
ATOM 1526 C C . THR A 1 213 ? 10.766 -5.425 51.057 1.00 30.73 240 THR A C 1
ATOM 1527 O O . THR A 1 213 ? 11.676 -4.768 51.578 1.00 30.98 240 THR A O 1
ATOM 1531 N N . LEU A 1 214 ? 10.737 -5.671 49.739 1.00 26.54 241 LEU A N 1
ATOM 1532 C CA . LEU A 1 214 ? 11.824 -5.257 48.841 1.00 25.18 241 LEU A CA 1
ATOM 1533 C C . LEU A 1 214 ? 11.965 -3.750 48.746 1.00 29.61 241 LEU A C 1
ATOM 1534 O O . LEU A 1 214 ? 11.000 -3.050 48.432 1.00 30.62 241 LEU A O 1
ATOM 1539 N N . LYS A 1 215 ? 13.186 -3.268 48.978 1.00 27.54 242 LYS A N 1
ATOM 1540 C CA . LYS A 1 215 ? 13.548 -1.841 48.937 1.00 28.08 242 LYS A CA 1
ATOM 1541 C C . LYS A 1 215 ? 14.439 -1.530 47.749 1.00 32.12 242 LYS A C 1
ATOM 1542 O O . LYS A 1 215 ? 14.399 -0.406 47.247 1.00 31.60 242 LYS A O 1
ATOM 1548 N N . GLU A 1 216 ? 15.272 -2.493 47.309 1.00 29.54 243 GLU A N 1
ATOM 1549 C CA . GLU A 1 216 ? 16.143 -2.227 46.173 1.00 29.45 243 GLU A CA 1
ATOM 1550 C C . GLU A 1 216 ? 16.455 -3.460 45.300 1.00 32.17 243 GLU A C 1
ATOM 1551 O O . GLU A 1 216 ? 16.441 -4.619 45.745 1.00 29.13 243 GLU A O 1
ATOM 1557 N N . ILE A 1 217 ? 16.738 -3.155 44.023 1.00 28.43 244 ILE A N 1
ATOM 1558 C CA . ILE A 1 217 ? 17.138 -4.109 43.001 1.00 26.29 244 ILE A CA 1
ATOM 1559 C C . ILE A 1 217 ? 18.552 -3.723 42.655 1.00 28.20 244 ILE A C 1
ATOM 1560 O O . ILE A 1 217 ? 18.814 -2.563 42.337 1.00 28.42 244 ILE A O 1
ATOM 1565 N N . GLY A 1 218 ? 19.471 -4.649 42.872 1.00 22.72 245 GLY A N 1
ATOM 1566 C CA . GLY A 1 218 ? 20.879 -4.415 42.629 1.00 22.31 245 GLY A CA 1
ATOM 1567 C C . GLY A 1 218 ? 21.222 -4.271 41.164 1.00 27.96 245 GLY A C 1
ATOM 1568 O O . GLY A 1 218 ? 20.435 -4.603 40.270 1.00 26.78 245 GLY A O 1
ATOM 1569 N N . SER A 1 219 ? 22.412 -3.745 40.932 1.00 27.21 246 SER A N 1
ATOM 1570 C CA . SER A 1 219 ? 23.017 -3.556 39.632 1.00 27.33 246 SER A CA 1
ATOM 1571 C C . SER A 1 219 ? 22.994 -4.873 38.797 1.00 31.33 246 SER A C 1
ATOM 1572 O O . SER A 1 219 ? 23.384 -5.916 39.297 1.00 30.82 246 SER A O 1
ATOM 1575 N N . GLN A 1 220 ? 22.548 -4.803 37.526 1.00 27.45 247 GLN A N 1
ATOM 1576 C CA . GLN A 1 220 ? 22.497 -5.904 36.547 1.00 25.43 247 GLN A CA 1
ATOM 1577 C C . GLN A 1 220 ? 21.762 -7.171 37.046 1.00 30.21 247 GLN A C 1
ATOM 1578 O O . GLN A 1 220 ? 21.990 -8.255 36.500 1.00 30.23 247 GLN A O 1
ATOM 1584 N N . ALA A 1 221 ? 20.847 -7.032 38.030 1.00 27.65 248 ALA A N 1
ATOM 1585 C CA . ALA A 1 221 ? 20.090 -8.159 38.615 1.00 27.32 248 ALA A CA 1
ATOM 1586 C C . ALA A 1 221 ? 19.357 -9.025 37.585 1.00 29.55 248 ALA A C 1
ATOM 1587 O O . ALA A 1 221 ? 19.205 -10.215 37.816 1.00 28.93 248 ALA A O 1
ATOM 1589 N N . PHE A 1 222 ? 18.899 -8.420 36.475 1.00 25.49 249 PHE A N 1
ATOM 1590 C CA . PHE A 1 222 ? 18.153 -9.069 35.396 1.00 24.51 249 PHE A CA 1
ATOM 1591 C C . PHE A 1 222 ? 18.829 -8.801 34.060 1.00 27.84 249 PHE A C 1
ATOM 1592 O O . PHE A 1 222 ? 18.155 -8.727 33.040 1.00 26.72 249 PHE A O 1
ATOM 1600 N N . LEU A 1 223 ? 20.169 -8.704 34.059 1.00 25.92 250 LEU A N 1
ATOM 1601 C CA . LEU A 1 223 ? 20.957 -8.494 32.859 1.00 26.03 250 LEU A CA 1
ATOM 1602 C C . LEU A 1 223 ? 20.762 -9.672 31.909 1.00 29.80 250 LEU A C 1
ATOM 1603 O O . LEU A 1 223 ? 20.898 -10.823 32.319 1.00 29.52 250 LEU A O 1
ATOM 1608 N N . LYS A 1 224 ? 20.401 -9.374 30.648 1.00 26.92 251 LYS A N 1
ATOM 1609 C CA . LYS A 1 224 ? 20.228 -10.351 29.555 1.00 26.75 251 LYS A CA 1
ATOM 1610 C C . LYS A 1 224 ? 19.260 -11.489 29.906 1.00 31.19 251 LYS A C 1
ATOM 1611 O O . LYS A 1 224 ? 19.519 -12.666 29.591 1.00 33.66 251 LYS A O 1
ATOM 1617 N N . THR A 1 225 ? 18.117 -11.124 30.530 1.00 26.49 252 THR A N 1
ATOM 1618 C CA . THR A 1 225 ? 17.027 -12.038 30.845 1.00 25.48 252 THR A CA 1
ATOM 1619 C C . THR A 1 225 ? 16.100 -11.902 29.636 1.00 30.92 252 THR A C 1
ATOM 1620 O O . THR A 1 225 ? 15.074 -11.204 29.674 1.00 28.03 252 THR A O 1
ATOM 1624 N N . SER A 1 226 ? 16.530 -12.550 28.535 1.00 30.22 253 SER A N 1
ATOM 1625 C CA A SER A 1 226 ? 15.866 -12.531 27.227 0.50 31.09 253 SER A CA 1
ATOM 1626 C CA B SER A 1 226 ? 15.865 -12.516 27.229 0.50 30.56 253 SER A CA 1
ATOM 1627 C C . SER A 1 226 ? 14.448 -13.127 27.237 1.00 34.66 253 SER A C 1
ATOM 1628 O O . SER A 1 226 ? 13.662 -12.819 26.343 1.00 34.82 253 SER A O 1
ATOM 1633 N N . GLN A 1 227 ? 14.131 -14.000 28.212 1.00 30.21 254 GLN A N 1
ATOM 1634 C CA . GLN A 1 227 ? 12.821 -14.655 28.269 1.00 29.44 254 GLN A CA 1
ATOM 1635 C C . GLN A 1 227 ? 11.878 -14.025 29.298 1.00 31.92 254 GLN A C 1
ATOM 1636 O O . GLN A 1 227 ? 10.721 -14.430 29.371 1.00 31.20 254 GLN A O 1
ATOM 1642 N N . LEU A 1 228 ? 12.351 -13.047 30.087 1.00 28.41 255 LEU A N 1
ATOM 1643 C CA . LEU A 1 228 ? 11.535 -12.384 31.093 1.00 26.65 255 LEU A CA 1
ATOM 1644 C C . LEU A 1 228 ? 10.499 -11.548 30.363 1.00 29.57 255 LEU A C 1
ATOM 1645 O O . LEU A 1 228 ? 10.855 -10.601 29.688 1.00 30.65 255 LEU A O 1
ATOM 1650 N N . LYS A 1 229 ? 9.241 -11.942 30.431 1.00 26.06 256 LYS A N 1
ATOM 1651 C CA . LYS A 1 229 ? 8.152 -11.326 29.662 1.00 26.30 256 LYS A CA 1
ATOM 1652 C C . LYS A 1 229 ? 7.708 -9.987 30.194 1.00 30.19 256 LYS A C 1
ATOM 1653 O O . LYS A 1 229 ? 7.324 -9.124 29.404 1.00 30.48 256 LYS A O 1
ATOM 1659 N N . THR A 1 230 ? 7.680 -9.837 31.525 1.00 26.47 257 THR A N 1
ATOM 1660 C CA . THR A 1 230 ? 7.226 -8.618 32.214 1.00 27.40 257 THR A CA 1
ATOM 1661 C C . THR A 1 230 ? 7.935 -8.484 33.549 1.00 29.69 257 THR A C 1
ATOM 1662 O O . THR A 1 230 ? 8.551 -9.435 34.021 1.00 29.17 257 THR A O 1
ATOM 1666 N N . ILE A 1 231 ? 7.756 -7.347 34.203 1.00 25.65 258 ILE A N 1
ATOM 1667 C CA . ILE A 1 231 ? 8.231 -7.109 35.557 1.00 25.65 258 ILE A CA 1
ATOM 1668 C C . ILE A 1 231 ? 7.263 -6.152 36.253 1.00 31.90 258 ILE A C 1
ATOM 1669 O O . ILE A 1 231 ? 6.931 -5.099 35.700 1.00 32.55 258 ILE A O 1
ATOM 1674 N N . GLU A 1 232 ? 6.858 -6.507 37.474 1.00 28.01 259 GLU A N 1
ATOM 1675 C CA . GLU A 1 232 ? 6.106 -5.638 38.354 1.00 27.95 259 GLU A CA 1
ATOM 1676 C C . GLU A 1 232 ? 6.982 -5.357 39.562 1.00 30.89 259 GLU A C 1
ATOM 1677 O O . GLU A 1 232 ? 7.318 -6.271 40.334 1.00 28.77 259 GLU A O 1
ATOM 1683 N N . ILE A 1 233 ? 7.434 -4.110 39.672 1.00 26.93 260 ILE A N 1
ATOM 1684 C CA . ILE A 1 233 ? 8.278 -3.704 40.796 1.00 25.91 260 ILE A CA 1
ATOM 1685 C C . ILE A 1 233 ? 7.333 -3.537 42.006 1.00 28.66 260 ILE A C 1
ATOM 1686 O O . ILE A 1 233 ? 6.355 -2.791 41.880 1.00 27.72 260 ILE A O 1
ATOM 1691 N N . PRO A 1 234 ? 7.561 -4.223 43.160 1.00 26.26 261 PRO A N 1
ATOM 1692 C CA . PRO A 1 234 ? 6.618 -4.080 44.293 1.00 25.94 261 PRO A CA 1
ATOM 1693 C C . PRO A 1 234 ? 6.676 -2.683 44.954 1.00 30.42 261 PRO A C 1
ATOM 1694 O O . PRO A 1 234 ? 7.618 -1.907 44.749 1.00 29.22 261 PRO A O 1
ATOM 1698 N N . GLU A 1 235 ? 5.597 -2.359 45.698 1.00 29.76 262 GLU A N 1
ATOM 1699 C CA A GLU A 1 235 ? 5.301 -1.037 46.275 0.50 30.26 262 GLU A CA 1
ATOM 1700 C CA B GLU A 1 235 ? 5.290 -1.078 46.372 0.50 30.15 262 GLU A CA 1
ATOM 1701 C C . GLU A 1 235 ? 6.416 -0.340 47.061 1.00 33.76 262 GLU A C 1
ATOM 1702 O O . GLU A 1 235 ? 6.445 0.894 47.033 1.00 33.99 262 GLU A O 1
ATOM 1713 N N . ASN A 1 236 ? 7.266 -1.070 47.813 1.00 28.78 263 ASN A N 1
ATOM 1714 C CA . ASN A 1 236 ? 8.242 -0.372 48.650 1.00 27.43 263 ASN A CA 1
ATOM 1715 C C . ASN A 1 236 ? 9.642 -0.207 48.063 1.00 29.73 263 ASN A C 1
ATOM 1716 O O . ASN A 1 236 ? 10.522 0.296 48.747 1.00 29.01 263 ASN A O 1
ATOM 1721 N N . VAL A 1 237 ? 9.830 -0.502 46.777 1.00 25.78 264 VAL A N 1
ATOM 1722 C CA . VAL A 1 237 ? 11.136 -0.345 46.156 1.00 24.62 264 VAL A CA 1
ATOM 1723 C C . VAL A 1 237 ? 11.409 1.155 45.927 1.00 29.80 264 VAL A C 1
ATOM 1724 O O . VAL A 1 237 ? 10.548 1.877 45.397 1.00 29.82 264 VAL A O 1
ATOM 1728 N N . SER A 1 238 ? 12.602 1.591 46.359 1.00 26.14 265 SER A N 1
ATOM 1729 C CA A SER A 1 238 ? 13.078 2.969 46.222 0.50 26.66 265 SER A CA 1
ATOM 1730 C CA B SER A 1 238 ? 13.064 2.969 46.211 0.50 26.22 265 SER A CA 1
ATOM 1731 C C . SER A 1 238 ? 14.176 3.057 45.173 1.00 30.19 265 SER A C 1
ATOM 1732 O O . SER A 1 238 ? 14.351 4.105 44.559 1.00 30.34 265 SER A O 1
ATOM 1737 N N . THR A 1 239 ? 14.947 1.964 44.994 1.00 27.18 266 THR A N 1
ATOM 1738 C CA . THR A 1 239 ? 16.114 1.954 44.104 1.00 26.85 266 THR A CA 1
ATOM 1739 C C . THR A 1 239 ? 16.138 0.830 43.080 1.00 30.26 266 THR A C 1
ATOM 1740 O O . THR A 1 239 ? 15.977 -0.332 43.439 1.00 29.10 266 THR A O 1
ATOM 1744 N N . ILE A 1 240 ? 16.448 1.183 41.813 1.00 26.97 267 ILE A N 1
ATOM 1745 C CA . ILE A 1 240 ? 16.646 0.222 40.710 1.00 25.67 267 ILE A CA 1
ATOM 1746 C C . ILE A 1 240 ? 18.070 0.474 40.251 1.00 30.20 267 ILE A C 1
ATOM 1747 O O . ILE A 1 240 ? 18.387 1.580 39.793 1.00 29.51 267 ILE A O 1
ATOM 1752 N N . GLY A 1 241 ? 18.934 -0.517 40.497 1.00 25.54 268 GLY A N 1
ATOM 1753 C CA . GLY A 1 241 ? 20.369 -0.457 40.251 1.00 24.18 268 GLY A CA 1
ATOM 1754 C C . GLY A 1 241 ? 20.775 -0.258 38.810 1.00 26.50 268 GLY A C 1
ATOM 1755 O O . GLY A 1 241 ? 19.975 -0.417 37.886 1.00 24.02 268 GLY A O 1
ATOM 1756 N N . GLN A 1 242 ? 22.034 0.094 38.618 1.00 25.71 269 GLN A N 1
ATOM 1757 C CA . GLN A 1 242 ? 22.578 0.374 37.299 1.00 25.96 269 GLN A CA 1
ATOM 1758 C C . GLN A 1 242 ? 22.444 -0.857 36.402 1.00 29.10 269 GLN A C 1
ATOM 1759 O O . GLN A 1 242 ? 22.795 -1.966 36.807 1.00 26.89 269 GLN A O 1
ATOM 1765 N N . GLU A 1 243 ? 21.855 -0.650 35.206 1.00 26.87 270 GLU A N 1
ATOM 1766 C CA . GLU A 1 243 ? 21.654 -1.679 34.177 1.00 25.56 270 GLU A CA 1
ATOM 1767 C C . GLU A 1 243 ? 20.926 -2.912 34.687 1.00 27.92 270 GLU A C 1
ATOM 1768 O O . GLU A 1 243 ? 21.172 -4.009 34.176 1.00 26.72 270 GLU A O 1
ATOM 1774 N N . ALA A 1 244 ? 20.021 -2.740 35.677 1.00 25.64 271 ALA A N 1
ATOM 1775 C CA . ALA A 1 244 ? 19.268 -3.837 36.288 1.00 25.15 271 ALA A CA 1
ATOM 1776 C C . ALA A 1 244 ? 18.504 -4.688 35.278 1.00 29.08 271 ALA A C 1
ATOM 1777 O O . ALA A 1 244 ? 18.451 -5.898 35.452 1.00 28.05 271 ALA A O 1
ATOM 1779 N N . PHE A 1 245 ? 17.936 -4.074 34.229 1.00 25.50 272 PHE A N 1
ATOM 1780 C CA . PHE A 1 245 ? 17.137 -4.781 33.229 1.00 24.26 272 PHE A CA 1
ATOM 1781 C C . PHE A 1 245 ? 17.728 -4.607 31.844 1.00 28.42 272 PHE A C 1
ATOM 1782 O O . PHE A 1 245 ? 17.036 -4.804 30.858 1.00 28.70 272 PHE A O 1
ATOM 1790 N N . ARG A 1 246 ? 19.017 -4.297 31.763 1.00 25.58 273 ARG A N 1
ATOM 1791 C CA . ARG A 1 246 ? 19.690 -4.127 30.489 1.00 26.00 273 ARG A CA 1
ATOM 1792 C C . ARG A 1 246 ? 19.563 -5.394 29.619 1.00 31.18 273 ARG A C 1
ATOM 1793 O O . ARG A 1 246 ? 19.852 -6.515 30.076 1.00 29.96 273 ARG A O 1
ATOM 1801 N N . GLU A 1 247 ? 19.070 -5.193 28.373 1.00 27.68 274 GLU A N 1
ATOM 1802 C CA . GLU A 1 247 ? 18.888 -6.242 27.365 1.00 27.68 274 GLU A CA 1
ATOM 1803 C C . GLU A 1 247 ? 17.983 -7.381 27.865 1.00 33.71 274 GLU A C 1
ATOM 1804 O O . GLU A 1 247 ? 18.166 -8.535 27.497 1.00 35.89 274 GLU A O 1
ATOM 1810 N N . SER A 1 248 ? 16.998 -7.047 28.705 1.00 30.32 275 SER A N 1
ATOM 1811 C CA . SER A 1 248 ? 15.991 -8.013 29.166 1.00 29.08 275 SER A CA 1
ATOM 1812 C C . SER A 1 248 ? 14.930 -8.120 28.068 1.00 31.74 275 SER A C 1
ATOM 1813 O O . SER A 1 248 ? 14.828 -7.199 27.238 1.00 29.98 275 SER A O 1
ATOM 1816 N N . GLY A 1 249 ? 14.134 -9.197 28.090 1.00 28.29 276 GLY A N 1
ATOM 1817 C CA . GLY A 1 249 ? 13.058 -9.413 27.121 1.00 28.39 276 GLY A CA 1
ATOM 1818 C C . GLY A 1 249 ? 11.730 -8.792 27.529 1.00 32.15 276 GLY A C 1
ATOM 1819 O O . GLY A 1 249 ? 10.719 -8.961 26.834 1.00 32.43 276 GLY A O 1
ATOM 1820 N N . ILE A 1 250 ? 11.721 -8.081 28.675 1.00 26.47 277 ILE A N 1
ATOM 1821 C CA . ILE A 1 250 ? 10.553 -7.447 29.277 1.00 26.07 277 ILE A CA 1
ATOM 1822 C C . ILE A 1 250 ? 9.747 -6.650 28.258 1.00 29.68 277 ILE A C 1
ATOM 1823 O O . ILE A 1 250 ? 10.311 -5.878 27.496 1.00 28.79 277 ILE A O 1
ATOM 1828 N N . THR A 1 251 ? 8.423 -6.869 28.236 1.00 26.57 278 THR A N 1
ATOM 1829 C CA . THR A 1 251 ? 7.543 -6.150 27.328 1.00 26.04 278 THR A CA 1
ATOM 1830 C C . THR A 1 251 ? 6.890 -4.978 28.065 1.00 28.49 278 THR A C 1
ATOM 1831 O O . THR A 1 251 ? 6.506 -4.001 27.417 1.00 28.99 278 THR A O 1
ATOM 1835 N N . THR A 1 252 ? 6.677 -5.113 29.394 1.00 22.60 279 THR A N 1
ATOM 1836 C CA . THR A 1 252 ? 6.041 -4.065 30.208 1.00 22.91 279 THR A CA 1
ATOM 1837 C C . THR A 1 252 ? 6.728 -3.949 31.553 1.00 28.51 279 THR A C 1
ATOM 1838 O O . THR A 1 252 ? 7.295 -4.922 32.041 1.00 28.39 279 THR A O 1
ATOM 1842 N N . VAL A 1 253 ? 6.690 -2.755 32.141 1.00 25.79 280 VAL A N 1
ATOM 1843 C CA . VAL A 1 253 ? 7.277 -2.463 33.450 1.00 25.60 280 VAL A CA 1
ATOM 1844 C C . VAL A 1 253 ? 6.250 -1.727 34.289 1.00 28.21 280 VAL A C 1
ATOM 1845 O O . VAL A 1 253 ? 5.686 -0.737 33.817 1.00 27.19 280 VAL A O 1
ATOM 1849 N N . LYS A 1 254 ? 6.062 -2.151 35.542 1.00 23.95 281 LYS A N 1
ATOM 1850 C CA . LYS A 1 254 ? 5.189 -1.421 36.468 1.00 24.98 281 LYS A CA 1
ATOM 1851 C C . LYS A 1 254 ? 6.021 -0.930 37.660 1.00 29.49 281 LYS A C 1
ATOM 1852 O O . LYS A 1 254 ? 6.661 -1.727 38.328 1.00 27.97 281 LYS A O 1
ATOM 1858 N N . LEU A 1 255 ? 6.069 0.386 37.865 1.00 28.28 282 LEU A N 1
ATOM 1859 C CA . LEU A 1 255 ? 6.862 1.034 38.912 1.00 28.16 282 LEU A CA 1
ATOM 1860 C C . LEU A 1 255 ? 6.015 1.706 39.964 1.00 28.16 282 LEU A C 1
ATOM 1861 O O . LEU A 1 255 ? 5.105 2.429 39.598 1.00 27.35 282 LEU A O 1
ATOM 1866 N N . PRO A 1 256 ? 6.303 1.576 41.270 1.00 24.10 283 PRO A N 1
ATOM 1867 C CA . PRO A 1 256 ? 5.529 2.360 42.237 1.00 23.70 283 PRO A CA 1
ATOM 1868 C C . PRO A 1 256 ? 5.972 3.831 42.167 1.00 28.56 283 PRO A C 1
ATOM 1869 O O . PRO A 1 256 ? 7.102 4.145 41.760 1.00 26.57 283 PRO A O 1
ATOM 1873 N N . ASN A 1 257 ? 5.069 4.736 42.551 1.00 26.57 284 ASN A N 1
ATOM 1874 C CA . ASN A 1 257 ? 5.333 6.169 42.528 1.00 25.49 284 ASN A CA 1
ATOM 1875 C C . ASN A 1 257 ? 6.411 6.567 43.559 1.00 30.87 284 ASN A C 1
ATOM 1876 O O . ASN A 1 257 ? 7.012 7.619 43.424 1.00 30.31 284 ASN A O 1
ATOM 1881 N N . GLY A 1 258 ? 6.666 5.698 44.543 1.00 28.95 285 GLY A N 1
ATOM 1882 C CA . GLY A 1 258 ? 7.672 5.910 45.582 1.00 27.95 285 GLY A CA 1
ATOM 1883 C C . GLY A 1 258 ? 9.102 5.636 45.163 1.00 29.64 285 GLY A C 1
ATOM 1884 O O . GLY A 1 258 ? 10.011 5.889 45.948 1.00 29.85 285 GLY A O 1
ATOM 1885 N N . VAL A 1 259 ? 9.329 5.134 43.926 1.00 25.42 286 VAL A N 1
ATOM 1886 C CA . VAL A 1 259 ? 10.673 4.886 43.376 1.00 26.05 286 VAL A CA 1
ATOM 1887 C C . VAL A 1 259 ? 11.418 6.233 43.321 1.00 30.49 286 VAL A C 1
ATOM 1888 O O . VAL A 1 259 ? 10.866 7.198 42.770 1.00 30.57 286 VAL A O 1
ATOM 1892 N N . THR A 1 260 ? 12.634 6.312 43.901 1.00 27.20 287 THR A N 1
ATOM 1893 C CA . THR A 1 260 ? 13.379 7.594 43.900 1.00 27.27 287 THR A CA 1
ATOM 1894 C C . THR A 1 260 ? 14.660 7.514 43.073 1.00 30.91 287 THR A C 1
ATOM 1895 O O . THR A 1 260 ? 15.161 8.548 42.643 1.00 31.30 287 THR A O 1
ATOM 1899 N N . ASN A 1 261 ? 15.195 6.314 42.840 1.00 26.23 288 ASN A N 1
ATOM 1900 C CA . ASN A 1 261 ? 16.444 6.215 42.098 1.00 26.26 288 ASN A CA 1
ATOM 1901 C C . ASN A 1 261 ? 16.384 5.138 41.009 1.00 30.48 288 ASN A C 1
ATOM 1902 O O . ASN A 1 261 ? 16.337 3.938 41.310 1.00 30.47 288 ASN A O 1
ATOM 1907 N N . ILE A 1 262 ? 16.358 5.575 39.739 1.00 26.10 289 ILE A N 1
ATOM 1908 C CA . ILE A 1 262 ? 16.421 4.646 38.595 1.00 25.52 289 ILE A CA 1
ATOM 1909 C C . ILE A 1 262 ? 17.765 4.895 38.015 1.00 27.68 289 ILE A C 1
ATOM 1910 O O . ILE A 1 262 ? 17.973 5.949 37.403 1.00 26.80 289 ILE A O 1
ATOM 1915 N N . ALA A 1 263 ? 18.729 4.017 38.326 1.00 24.31 290 ALA A N 1
ATOM 1916 C CA . ALA A 1 263 ? 20.126 4.243 37.925 1.00 23.91 290 ALA A CA 1
ATOM 1917 C C . ALA A 1 263 ? 20.332 4.170 36.383 1.00 26.36 290 ALA A C 1
ATOM 1918 O O . ALA A 1 263 ? 19.414 3.808 35.637 1.00 24.18 290 ALA A O 1
ATOM 1920 N N . SER A 1 264 ? 21.508 4.615 35.925 1.00 25.15 291 SER A N 1
ATOM 1921 C CA . SER A 1 264 ? 21.845 4.729 34.508 1.00 25.13 291 SER A CA 1
ATOM 1922 C C . SER A 1 264 ? 21.689 3.405 33.779 1.00 30.64 291 SER A C 1
ATOM 1923 O O . SER A 1 264 ? 21.982 2.336 34.328 1.00 29.76 291 SER A O 1
ATOM 1926 N N . ARG A 1 265 ? 21.142 3.488 32.556 1.00 28.33 292 ARG A N 1
ATOM 1927 C CA . ARG A 1 265 ? 20.953 2.377 31.625 1.00 26.62 292 ARG A CA 1
ATOM 1928 C C . ARG A 1 265 ? 20.226 1.184 32.276 1.00 30.23 292 ARG A C 1
ATOM 1929 O O . ARG A 1 265 ? 20.462 0.037 31.882 1.00 31.22 292 ARG A O 1
ATOM 1937 N N . ALA A 1 266 ? 19.320 1.454 33.247 1.00 26.53 293 ALA A N 1
ATOM 1938 C CA . ALA A 1 266 ? 18.528 0.443 33.960 1.00 25.63 293 ALA A CA 1
ATOM 1939 C C . ALA A 1 266 ? 17.664 -0.411 33.006 1.00 28.48 293 ALA A C 1
ATOM 1940 O O . ALA A 1 266 ? 17.470 -1.586 33.282 1.00 26.95 293 ALA A O 1
ATOM 1942 N N . PHE A 1 267 ? 17.158 0.177 31.902 1.00 24.22 294 PHE A N 1
ATOM 1943 C CA . PHE A 1 267 ? 16.334 -0.522 30.909 1.00 23.88 294 PHE A CA 1
ATOM 1944 C C . PHE A 1 267 ? 16.994 -0.392 29.544 1.00 30.02 294 PHE A C 1
ATOM 1945 O O . PHE A 1 267 ? 16.317 -0.335 28.532 1.00 30.65 294 PHE A O 1
ATOM 1953 N N . TYR A 1 268 ? 18.332 -0.370 29.529 1.00 28.48 295 TYR A N 1
ATOM 1954 C CA . TYR A 1 268 ? 19.169 -0.193 28.356 1.00 28.86 295 TYR A CA 1
ATOM 1955 C C . TYR A 1 268 ? 19.008 -1.332 27.378 1.00 31.66 295 TYR A C 1
ATOM 1956 O O . TYR A 1 268 ? 19.122 -2.499 27.749 1.00 32.24 295 TYR A O 1
ATOM 1965 N N . TYR A 1 269 ? 18.721 -0.977 26.126 1.00 28.49 296 TYR A N 1
ATOM 1966 C CA . TYR A 1 269 ? 18.573 -1.882 24.985 1.00 29.90 296 TYR A CA 1
ATOM 1967 C C . TYR A 1 269 ? 17.649 -3.087 25.248 1.00 33.68 296 TYR A C 1
ATOM 1968 O O . TYR A 1 269 ? 18.045 -4.234 25.060 1.00 33.91 296 TYR A O 1
ATOM 1977 N N . CYS A 1 270 ? 16.413 -2.797 25.674 1.00 28.81 297 CYS A N 1
ATOM 1978 C CA . CYS A 1 270 ? 15.341 -3.766 25.863 1.00 28.97 297 CYS A CA 1
ATOM 1979 C C . CYS A 1 270 ? 14.551 -3.734 24.566 1.00 31.98 297 CYS A C 1
ATOM 1980 O O . CYS A 1 270 ? 13.834 -2.756 24.321 1.00 29.07 297 CYS A O 1
ATOM 1983 N N . PRO A 1 271 ? 14.764 -4.735 23.679 1.00 30.04 298 PRO A N 1
ATOM 1984 C CA . PRO A 1 271 ? 14.175 -4.668 22.330 1.00 29.60 298 PRO A CA 1
ATOM 1985 C C . PRO A 1 271 ? 12.655 -4.832 22.262 1.00 34.15 298 PRO A C 1
ATOM 1986 O O . PRO A 1 271 ? 12.073 -4.407 21.260 1.00 35.28 298 PRO A O 1
ATOM 1990 N N . GLU A 1 272 ? 12.015 -5.428 23.296 1.00 28.47 299 GLU A N 1
ATOM 1991 C CA . GLU A 1 272 ? 10.564 -5.658 23.280 1.00 28.49 299 GLU A CA 1
ATOM 1992 C C . GLU A 1 272 ? 9.817 -4.763 24.266 1.00 30.42 299 GLU A C 1
ATOM 1993 O O . GLU A 1 272 ? 8.598 -4.835 24.331 1.00 29.98 299 GLU A O 1
ATOM 1999 N N . LEU A 1 273 ? 10.533 -3.913 25.022 1.00 28.28 300 LEU A N 1
ATOM 2000 C CA . LEU A 1 273 ? 9.896 -3.049 26.007 1.00 26.56 300 LEU A CA 1
ATOM 2001 C C . LEU A 1 273 ? 8.925 -2.046 25.346 1.00 30.02 300 LEU A C 1
ATOM 2002 O O . LEU A 1 273 ? 9.344 -1.156 24.618 1.00 29.62 300 LEU A O 1
ATOM 2007 N N . ALA A 1 274 ? 7.626 -2.242 25.595 1.00 26.40 301 ALA A N 1
ATOM 2008 C CA . ALA A 1 274 ? 6.540 -1.443 25.027 1.00 25.63 301 ALA A CA 1
ATOM 2009 C C . ALA A 1 274 ? 6.068 -0.344 25.974 1.00 28.02 301 ALA A C 1
ATOM 2010 O O . ALA A 1 274 ? 5.616 0.696 25.500 1.00 26.31 301 ALA A O 1
ATOM 2012 N N . GLU A 1 275 ? 6.078 -0.596 27.313 1.00 24.66 302 GLU A N 1
ATOM 2013 C CA . GLU A 1 275 ? 5.604 0.426 28.258 1.00 23.63 302 GLU A CA 1
ATOM 2014 C C . GLU A 1 275 ? 6.168 0.298 29.642 1.00 27.28 302 GLU A C 1
ATOM 2015 O O . GLU A 1 275 ? 6.448 -0.798 30.119 1.00 26.08 302 GLU A O 1
ATOM 2021 N N . VAL A 1 276 ? 6.287 1.459 30.283 1.00 24.58 303 VAL A N 1
ATOM 2022 C CA . VAL A 1 276 ? 6.741 1.719 31.639 1.00 24.58 303 VAL A CA 1
ATOM 2023 C C . VAL A 1 276 ? 5.650 2.549 32.271 1.00 28.59 303 VAL A C 1
ATOM 2024 O O . VAL A 1 276 ? 5.413 3.676 31.826 1.00 28.46 303 VAL A O 1
ATOM 2028 N N . THR A 1 277 ? 4.906 1.965 33.216 1.00 25.20 304 THR A N 1
ATOM 2029 C CA . THR A 1 277 ? 3.798 2.674 33.870 1.00 25.59 304 THR A CA 1
ATOM 2030 C C . THR A 1 277 ? 4.053 2.744 35.373 1.00 27.51 304 THR A C 1
ATOM 2031 O O . THR A 1 277 ? 4.786 1.916 35.929 1.00 25.99 304 THR A O 1
ATOM 2035 N N . THR A 1 278 ? 3.434 3.724 36.023 1.00 24.11 305 THR A N 1
ATOM 2036 C CA . THR A 1 278 ? 3.562 3.971 37.459 1.00 24.19 305 THR A CA 1
ATOM 2037 C C . THR A 1 278 ? 2.289 3.602 38.195 1.00 28.63 305 THR A C 1
ATOM 2038 O O . THR A 1 278 ? 1.227 3.457 37.573 1.00 27.96 305 THR A O 1
ATOM 2042 N N . TYR A 1 279 ? 2.375 3.450 39.536 1.00 23.94 306 TYR A N 1
ATOM 2043 C CA . TYR A 1 279 ? 1.167 3.142 40.285 1.00 23.29 306 TYR A CA 1
ATOM 2044 C C . TYR A 1 279 ? 1.278 3.523 41.735 1.00 27.87 306 TYR A C 1
ATOM 2045 O O . TYR A 1 279 ? 2.379 3.558 42.294 1.00 26.93 306 TYR A O 1
ATOM 2054 N N . GLY A 1 280 ? 0.110 3.724 42.332 1.00 25.52 307 GLY A N 1
ATOM 2055 C CA . GLY A 1 280 ? -0.086 3.898 43.757 1.00 26.93 307 GLY A CA 1
ATOM 2056 C C . GLY A 1 280 ? 0.148 5.245 44.380 1.00 32.29 307 GLY A C 1
ATOM 2057 O O . GLY A 1 280 ? 0.586 6.195 43.715 1.00 31.86 307 GLY A O 1
ATOM 2058 N N . SER A 1 281 ? -0.099 5.285 45.700 1.00 30.50 308 SER A N 1
ATOM 2059 C CA A SER A 1 281 ? 0.038 6.511 46.478 0.60 32.13 308 SER A CA 1
ATOM 2060 C CA B SER A 1 281 ? 0.021 6.489 46.516 0.40 31.45 308 SER A CA 1
ATOM 2061 C C . SER A 1 281 ? 1.379 6.614 47.233 1.00 35.75 308 SER A C 1
ATOM 2062 O O . SER A 1 281 ? 1.581 7.588 47.966 1.00 36.93 308 SER A O 1
ATOM 2067 N N . THR A 1 282 ? 2.321 5.658 47.032 1.00 32.43 309 THR A N 1
ATOM 2068 C CA . THR A 1 282 ? 3.635 5.767 47.709 1.00 32.58 309 THR A CA 1
ATOM 2069 C C . THR A 1 282 ? 4.345 6.996 47.231 1.00 34.64 309 THR A C 1
ATOM 2070 O O . THR A 1 282 ? 4.299 7.319 46.048 1.00 32.18 309 THR A O 1
ATOM 2074 N N . PHE A 1 283 ? 4.956 7.712 48.160 1.00 35.29 310 PHE A N 1
ATOM 2075 C CA . PHE A 1 283 ? 5.701 8.939 47.878 1.00 34.90 310 PHE A CA 1
ATOM 2076 C C . PHE A 1 283 ? 6.852 9.051 48.845 1.00 41.55 310 PHE A C 1
ATOM 2077 O O . PHE A 1 283 ? 6.663 8.894 50.055 1.00 43.54 310 PHE A O 1
ATOM 2085 N N . ASN A 1 284 ? 8.044 9.321 48.321 1.00 36.69 311 ASN A N 1
ATOM 2086 C CA . ASN A 1 284 ? 9.210 9.532 49.168 1.00 36.05 311 ASN A CA 1
ATOM 2087 C C . ASN A 1 284 ? 9.811 10.870 48.793 1.00 37.81 311 ASN A C 1
ATOM 2088 O O . ASN A 1 284 ? 10.067 11.128 47.622 1.00 35.33 311 ASN A O 1
ATOM 2093 N N . ASP A 1 285 ? 9.946 11.745 49.772 1.00 36.19 312 ASP 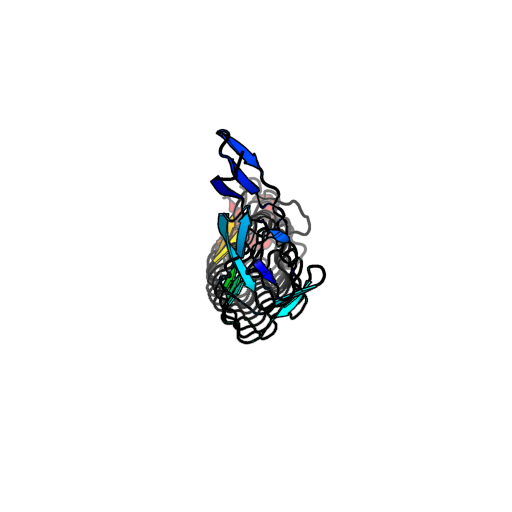A N 1
ATOM 2094 C CA . ASP A 1 285 ? 10.517 13.080 49.599 1.00 37.13 312 ASP A CA 1
ATOM 2095 C C . ASP A 1 285 ? 12.057 12.954 49.746 1.00 41.24 312 ASP A C 1
ATOM 2096 O O . ASP A 1 285 ? 12.572 12.792 50.857 1.00 42.93 312 ASP A O 1
ATOM 2101 N N . ASP A 1 286 ? 12.758 12.911 48.610 1.00 34.22 313 ASP A N 1
ATOM 2102 C CA . ASP A 1 286 ? 14.217 12.744 48.534 1.00 32.71 313 ASP A CA 1
ATOM 2103 C C . ASP A 1 286 ? 14.761 13.731 47.509 1.00 34.63 313 ASP A C 1
ATOM 2104 O O . ASP A 1 286 ? 14.368 13.624 46.342 1.00 33.71 313 ASP A O 1
ATOM 2109 N N . PRO A 1 287 ? 15.642 14.703 47.905 1.00 30.74 314 PRO A N 1
ATOM 2110 C CA . PRO A 1 287 ? 16.119 15.716 46.940 1.00 29.97 314 PRO A CA 1
ATOM 2111 C C . PRO A 1 287 ? 17.000 15.156 45.825 1.00 33.41 314 PRO A C 1
ATOM 2112 O O . PRO A 1 287 ? 17.201 15.832 44.808 1.00 31.76 314 PRO A O 1
ATOM 2116 N N . GLU A 1 288 ? 17.543 13.941 46.029 1.00 30.34 315 GLU A N 1
ATOM 2117 C CA . GLU A 1 288 ? 18.403 13.303 45.035 1.00 30.75 315 GLU A CA 1
ATOM 2118 C C . GLU A 1 288 ? 17.606 12.493 44.051 1.00 34.06 315 GLU A C 1
ATOM 2119 O O . GLU A 1 288 ? 18.200 12.023 43.078 1.00 35.05 315 GLU A O 1
ATOM 2125 N N . ALA A 1 289 ? 16.274 12.292 44.290 1.00 28.54 316 ALA A N 1
ATOM 2126 C CA . ALA A 1 289 ? 15.452 11.423 43.441 1.00 27.33 316 ALA A CA 1
ATOM 2127 C C . ALA A 1 289 ? 15.662 11.751 41.964 1.00 28.61 316 ALA A C 1
ATOM 2128 O O . ALA A 1 289 ? 15.523 12.895 41.543 1.00 27.53 316 ALA A O 1
ATOM 2138 N N . ILE A 1 291 ? 16.020 10.000 37.651 1.00 24.81 318 ILE A N 1
ATOM 2139 C CA . ILE A 1 291 ? 16.082 9.047 36.544 1.00 23.91 318 ILE A CA 1
ATOM 2140 C C . ILE A 1 291 ? 17.426 9.373 35.941 1.00 27.80 318 ILE A C 1
ATOM 2141 O O . ILE A 1 291 ? 17.609 10.463 35.380 1.00 27.95 318 ILE A O 1
ATOM 2146 N N . HIS A 1 292 ? 18.405 8.494 36.157 1.00 25.37 319 HIS A N 1
ATOM 2147 C CA . HIS A 1 292 ? 19.780 8.746 35.773 1.00 25.40 319 HIS A CA 1
ATOM 2148 C C . HIS A 1 292 ? 20.001 8.610 34.241 1.00 30.30 319 HIS A C 1
ATOM 2149 O O . HIS A 1 292 ? 19.191 7.962 33.577 1.00 29.16 319 HIS A O 1
ATOM 2156 N N . PRO A 1 293 ? 21.097 9.194 33.680 1.00 29.83 320 PRO A N 1
ATOM 2157 C CA . PRO A 1 293 ? 21.281 9.203 32.212 1.00 29.11 320 PRO A CA 1
ATOM 2158 C C . PRO A 1 293 ? 21.120 7.887 31.440 1.00 31.81 320 PRO A C 1
ATOM 2159 O O . PRO A 1 293 ? 21.455 6.814 31.940 1.00 31.13 320 PRO A O 1
ATOM 2163 N N . TYR A 1 294 ? 20.564 8.006 30.199 1.00 28.39 321 TYR A N 1
ATOM 2164 C CA . TYR A 1 294 ? 20.381 6.977 29.162 1.00 28.38 321 TYR A CA 1
ATOM 2165 C C . TYR A 1 294 ? 19.639 5.742 29.685 1.00 33.67 321 TYR A C 1
ATOM 2166 O O . TYR A 1 294 ? 19.803 4.616 29.184 1.00 32.18 321 TYR A O 1
ATOM 2175 N N . CYS A 1 295 ? 18.787 5.986 30.670 1.00 31.39 322 CYS A N 1
ATOM 2176 C CA . CYS A 1 295 ? 18.034 4.976 31.375 1.00 31.62 322 CYS A CA 1
ATOM 2177 C C . CYS A 1 295 ? 17.293 4.002 30.466 1.00 32.97 322 CYS A C 1
ATOM 2178 O O . CYS A 1 295 ? 17.370 2.794 30.703 1.00 31.71 322 CYS A O 1
ATOM 2181 N N . LEU A 1 296 ? 16.583 4.519 29.441 1.00 27.70 323 LEU A N 1
ATOM 2182 C CA . LEU A 1 296 ? 15.785 3.700 28.524 1.00 26.71 323 LEU A CA 1
ATOM 2183 C C . LEU A 1 296 ? 16.190 3.968 27.087 1.00 29.65 323 LEU A C 1
ATOM 2184 O O . LEU A 1 296 ? 15.346 4.032 26.189 1.00 28.00 323 LEU A O 1
ATOM 2189 N N . GLU A 1 297 ? 17.490 4.142 26.882 1.00 26.87 324 GLU A N 1
ATOM 2190 C CA . GLU A 1 297 ? 18.075 4.312 25.566 1.00 27.58 324 GLU A CA 1
ATOM 2191 C C . GLU A 1 297 ? 18.071 2.924 24.877 1.00 31.45 324 GLU A C 1
ATOM 2192 O O . GLU A 1 297 ? 18.205 1.896 25.554 1.00 28.42 324 GLU A O 1
ATOM 2198 N N . GLY A 1 298 ? 17.917 2.921 23.552 1.00 28.81 325 GLY A N 1
ATOM 2199 C CA . GLY A 1 298 ? 17.925 1.704 22.752 1.00 28.89 325 GLY A CA 1
ATOM 2200 C C . GLY A 1 298 ? 16.689 0.848 22.902 1.00 32.90 325 GLY A C 1
ATOM 2201 O O . GLY A 1 298 ? 16.760 -0.368 22.692 1.00 32.41 325 GLY A O 1
ATOM 2202 N N . CYS A 1 299 ? 15.539 1.477 23.253 1.00 29.32 326 CYS A N 1
ATOM 2203 C CA . CYS A 1 299 ? 14.243 0.793 23.419 1.00 28.63 326 CYS A CA 1
ATOM 2204 C C . CYS A 1 299 ? 13.293 1.254 22.270 1.00 32.09 326 CYS A C 1
ATOM 2205 O O . CYS A 1 299 ? 12.504 2.165 22.488 1.00 31.28 326 CYS A O 1
ATOM 2208 N N . PRO A 1 300 ? 13.398 0.693 21.030 1.00 28.40 327 PRO A N 1
ATOM 2209 C CA . PRO A 1 300 ? 12.612 1.234 19.906 1.00 28.51 327 PRO A CA 1
ATOM 2210 C C . PRO A 1 300 ? 11.095 1.009 19.979 1.00 32.59 327 PRO A C 1
ATOM 2211 O O . PRO A 1 300 ? 10.342 1.785 19.393 1.00 31.15 327 PRO A O 1
ATOM 2215 N N . LYS A 1 301 ? 10.653 -0.048 20.677 1.00 29.10 328 LYS A N 1
ATOM 2216 C CA . LYS A 1 301 ? 9.239 -0.378 20.810 1.00 27.53 328 LYS A CA 1
ATOM 2217 C C . LYS A 1 301 ? 8.571 0.369 21.977 1.00 30.20 328 LYS A C 1
ATOM 2218 O O . LYS A 1 301 ? 7.350 0.275 22.112 1.00 29.34 328 LYS A O 1
ATOM 2224 N N . LEU A 1 302 ? 9.343 1.133 22.798 1.00 26.97 329 LEU A N 1
ATOM 2225 C CA . LEU A 1 302 ? 8.779 1.893 23.923 1.00 26.07 329 LEU A CA 1
ATOM 2226 C C . LEU A 1 302 ? 7.829 2.962 23.385 1.00 29.87 329 LEU A C 1
ATOM 2227 O O . LEU A 1 302 ? 8.257 3.800 22.587 1.00 28.91 329 LEU A O 1
ATOM 2232 N N . ALA A 1 303 ? 6.531 2.872 23.757 1.00 27.08 330 ALA A N 1
ATOM 2233 C CA . ALA A 1 303 ? 5.487 3.772 23.261 1.00 27.58 330 ALA A CA 1
ATOM 2234 C C . ALA A 1 303 ? 4.711 4.496 24.382 1.00 32.52 330 ALA A C 1
ATOM 2235 O O . ALA A 1 303 ? 3.976 5.433 24.096 1.00 34.05 330 ALA A O 1
ATOM 2237 N N . ARG A 1 304 ? 4.863 4.058 25.636 1.00 29.27 331 ARG A N 1
ATOM 2238 C CA A ARG A 1 304 ? 4.175 4.642 26.798 0.50 28.31 331 ARG A CA 1
ATOM 2239 C CA B ARG A 1 304 ? 4.196 4.669 26.785 0.50 28.34 331 ARG A CA 1
ATOM 2240 C C . ARG A 1 304 ? 5.200 4.745 27.925 1.00 30.54 331 ARG A C 1
ATOM 2241 O O . ARG A 1 304 ? 5.739 3.730 28.353 1.00 29.08 331 ARG A O 1
ATOM 2256 N N . PHE A 1 305 ? 5.493 5.962 28.377 1.00 26.49 332 PHE A N 1
ATOM 2257 C CA . PHE A 1 305 ? 6.480 6.139 29.422 1.00 25.92 332 PHE A CA 1
ATOM 2258 C C . PHE A 1 305 ? 5.976 7.126 30.450 1.00 29.08 332 PHE A C 1
ATOM 2259 O O . PHE A 1 305 ? 5.632 8.262 30.124 1.00 28.34 332 PHE A O 1
ATOM 2267 N N . GLU A 1 306 ? 5.940 6.672 31.696 1.00 25.33 333 GLU A N 1
ATOM 2268 C CA . GLU A 1 306 ? 5.477 7.451 32.835 1.00 24.79 333 GLU A CA 1
ATOM 2269 C C . GLU A 1 306 ? 6.577 7.540 33.856 1.00 27.55 333 GLU A C 1
ATOM 2270 O O . GLU A 1 306 ? 7.311 6.560 34.068 1.00 26.49 333 GLU A O 1
ATOM 2276 N N . ILE A 1 307 ? 6.699 8.723 34.483 1.00 23.17 334 ILE A N 1
ATOM 2277 C CA . ILE A 1 307 ? 7.738 9.020 35.491 1.00 22.36 334 ILE A CA 1
ATOM 2278 C C . ILE A 1 307 ? 7.128 8.850 36.900 1.00 24.96 334 ILE A C 1
ATOM 2279 O O . ILE A 1 307 ? 6.066 9.429 37.166 1.00 23.59 334 ILE A O 1
ATOM 2284 N N . PRO A 1 308 ? 7.794 8.158 37.843 1.00 22.06 335 PRO A N 1
ATOM 2285 C CA . PRO A 1 308 ? 7.239 8.083 39.216 1.00 23.16 335 PRO A CA 1
ATOM 2286 C C . PRO A 1 308 ? 7.114 9.476 39.855 1.00 28.95 335 PRO A C 1
ATOM 2287 O O . PRO A 1 308 ? 7.989 10.329 39.662 1.00 27.64 335 PRO A O 1
ATOM 2291 N N . GLU A 1 309 ? 6.059 9.682 40.650 1.00 28.34 336 GLU A N 1
ATOM 2292 C CA . GLU A 1 309 ? 5.762 10.953 41.340 1.00 27.67 336 GLU A CA 1
ATOM 2293 C C . GLU A 1 309 ? 6.890 11.426 42.287 1.00 30.43 336 GLU A C 1
ATOM 2294 O O . GLU A 1 309 ? 7.004 12.617 42.536 1.00 30.39 336 GLU A O 1
ATOM 2300 N N . SER A 1 310 ? 7.719 10.516 42.806 1.00 27.27 337 SER A N 1
ATOM 2301 C CA . SER A 1 310 ? 8.792 10.888 43.731 1.00 26.29 337 SER A CA 1
ATOM 2302 C C . SER A 1 310 ? 10.033 11.433 43.027 1.00 28.68 337 SER A C 1
ATOM 2303 O O . SER A 1 310 ? 10.914 11.950 43.700 1.00 28.91 337 SER A O 1
ATOM 2306 N N . ILE A 1 311 ? 10.109 11.366 41.696 1.00 25.01 338 ILE A N 1
ATOM 2307 C CA . ILE A 1 311 ? 11.295 11.840 40.972 1.00 24.01 338 ILE A CA 1
ATOM 2308 C C . ILE A 1 311 ? 11.434 13.368 41.071 1.00 27.30 338 ILE A C 1
ATOM 2309 O O . ILE A 1 311 ? 10.464 14.121 40.956 1.00 27.30 338 ILE A O 1
ATOM 2314 N N . ARG A 1 312 ? 12.654 13.803 41.353 1.00 24.23 339 ARG A N 1
ATOM 2315 C CA . ARG A 1 312 ? 12.969 15.221 41.451 1.00 24.99 339 ARG A CA 1
ATOM 2316 C C . ARG A 1 312 ? 13.787 15.686 40.232 1.00 26.94 339 ARG A C 1
ATOM 2317 O O . ARG A 1 312 ? 13.601 16.804 39.783 1.00 24.62 339 ARG A O 1
ATOM 2325 N N . ILE A 1 313 ? 14.692 14.828 39.704 1.00 24.98 340 ILE A N 1
ATOM 2326 C CA . ILE A 1 313 ? 15.589 15.197 38.599 1.00 23.67 340 ILE A CA 1
ATOM 2327 C C . ILE A 1 313 ? 15.425 14.280 37.370 1.00 25.83 340 ILE A C 1
ATOM 2328 O O . ILE A 1 313 ? 15.458 13.063 37.497 1.00 24.01 340 ILE A O 1
ATOM 2333 N N . LEU A 1 314 ? 15.387 14.870 36.161 1.00 24.65 341 LEU A N 1
ATOM 2334 C CA . LEU A 1 314 ? 15.332 14.074 34.925 1.00 23.48 341 LEU A CA 1
ATOM 2335 C C . LEU A 1 314 ? 16.677 14.205 34.211 1.00 27.84 341 LEU A C 1
ATOM 2336 O O . LEU A 1 314 ? 17.030 15.294 33.774 1.00 26.31 341 LEU A O 1
ATOM 2341 N N . GLY A 1 315 ? 17.433 13.100 34.183 1.00 23.22 342 GLY A N 1
ATOM 2342 C CA . GLY A 1 315 ? 18.766 13.048 33.603 1.00 23.66 342 GLY A CA 1
ATOM 2343 C C . GLY A 1 315 ? 18.822 13.143 32.091 1.00 27.56 342 GLY A C 1
ATOM 2344 O O . GLY A 1 315 ? 17.798 13.246 31.424 1.00 28.39 342 GLY A O 1
ATOM 2345 N N . GLN A 1 316 ? 20.023 13.069 31.550 1.00 23.71 343 GLN A N 1
ATOM 2346 C CA . GLN A 1 316 ? 20.307 13.204 30.121 1.00 24.88 343 GLN A CA 1
ATOM 2347 C C . GLN A 1 316 ? 19.941 11.946 29.336 1.00 29.92 343 GLN A C 1
ATOM 2348 O O . GLN A 1 316 ? 20.170 10.845 29.827 1.00 28.85 343 GLN A O 1
ATOM 2354 N N . GLY A 1 317 ? 19.411 12.142 28.119 1.00 26.35 344 GLY A N 1
ATOM 2355 C CA . GLY A 1 317 ? 19.092 11.103 27.144 1.00 25.37 344 GLY A CA 1
ATOM 2356 C C . GLY A 1 317 ? 18.299 9.919 27.641 1.00 30.98 344 GLY A C 1
ATOM 2357 O O . GLY A 1 317 ? 18.554 8.780 27.228 1.00 30.64 344 GLY A O 1
ATOM 2358 N N . LEU A 1 318 ? 17.307 10.182 28.496 1.00 28.13 345 LEU A N 1
ATOM 2359 C CA . LEU A 1 318 ? 16.473 9.152 29.130 1.00 27.98 345 LEU A CA 1
ATOM 2360 C C . LEU A 1 318 ? 15.782 8.188 28.139 1.00 30.70 345 LEU A C 1
ATOM 2361 O O . LEU A 1 318 ? 15.732 6.987 28.410 1.00 29.46 345 LEU A O 1
ATOM 2366 N N . LEU A 1 319 ? 15.311 8.697 26.995 1.00 26.19 346 LEU A N 1
ATOM 2367 C CA . LEU A 1 319 ? 14.659 7.901 25.952 1.00 27.82 346 LEU A CA 1
ATOM 2368 C C . LEU A 1 319 ? 15.405 8.065 24.614 1.00 32.55 346 LEU A C 1
ATOM 2369 O O . LEU A 1 319 ? 14.775 8.015 23.560 1.00 31.93 346 LEU A O 1
ATOM 2374 N N . GLY A 1 320 ? 16.721 8.303 24.667 1.00 30.58 347 GLY A N 1
ATOM 2375 C CA . GLY A 1 320 ? 17.544 8.558 23.486 1.00 30.79 347 GLY A CA 1
ATOM 2376 C C . GLY A 1 320 ? 17.301 7.610 22.333 1.00 33.09 347 GLY A C 1
ATOM 2377 O O . GLY A 1 320 ? 17.305 6.397 22.528 1.00 32.83 347 GLY A O 1
ATOM 2378 N N . GLY A 1 321 ? 17.017 8.164 21.159 1.00 30.25 348 GLY A N 1
ATOM 2379 C CA . GLY A 1 321 ? 16.752 7.391 19.944 1.00 30.58 348 GLY A CA 1
ATOM 2380 C C . GLY A 1 321 ? 15.335 6.881 19.733 1.00 33.21 348 GLY A C 1
ATOM 2381 O O . GLY A 1 321 ? 14.991 6.444 18.623 1.00 32.76 348 GLY A O 1
ATOM 2382 N N . ASN A 1 322 ? 14.503 6.893 20.789 1.00 28.69 349 ASN A N 1
ATOM 2383 C CA . ASN A 1 322 ? 13.119 6.430 20.680 1.00 28.62 349 ASN A CA 1
ATOM 2384 C C . ASN A 1 322 ? 12.293 7.356 19.758 1.00 33.41 349 ASN A C 1
ATOM 2385 O O . ASN A 1 322 ? 12.540 8.557 19.713 1.00 32.42 349 ASN A O 1
ATOM 2390 N N . ARG A 1 323 ? 11.328 6.786 19.023 1.00 30.67 350 ARG A N 1
ATOM 2391 C CA . ARG A 1 323 ? 10.431 7.570 18.184 1.00 31.69 350 ARG A CA 1
ATOM 2392 C C . ARG A 1 323 ? 8.939 7.252 18.477 1.00 35.33 350 ARG A C 1
ATOM 2393 O O . ARG A 1 323 ? 8.072 7.991 18.023 1.00 35.88 350 ARG A O 1
ATOM 2401 N N . LYS A 1 324 ? 8.631 6.210 19.271 1.00 31.41 351 LYS A N 1
ATOM 2402 C CA . LYS A 1 324 ? 7.215 5.844 19.479 1.00 31.42 351 LYS A CA 1
ATOM 2403 C C . LYS A 1 324 ? 6.524 6.575 20.650 1.00 32.93 351 LYS A C 1
ATOM 2404 O O . LYS A 1 324 ? 5.311 6.747 20.599 1.00 31.71 351 LYS A O 1
ATOM 2410 N N . VAL A 1 325 ? 7.273 7.033 21.674 1.00 28.84 352 VAL A N 1
ATOM 2411 C CA . VAL A 1 325 ? 6.670 7.816 22.766 1.00 27.72 352 VAL A CA 1
ATOM 2412 C C . VAL A 1 325 ? 6.360 9.230 22.195 1.00 31.17 352 VAL A C 1
ATOM 2413 O O . VAL A 1 325 ? 7.286 9.924 21.798 1.00 29.67 352 VAL A O 1
ATOM 2417 N N . THR A 1 326 ? 5.075 9.611 22.106 1.00 28.65 353 THR A N 1
ATOM 2418 C CA . THR A 1 326 ? 4.670 10.912 21.551 1.00 29.38 353 THR A CA 1
ATOM 2419 C C . THR A 1 326 ? 4.174 11.848 22.650 1.00 32.68 353 THR A C 1
ATOM 2420 O O . THR A 1 326 ? 4.033 13.055 22.435 1.00 30.11 353 THR A O 1
ATOM 2424 N N . GLN A 1 327 ? 3.894 11.287 23.830 1.00 30.38 354 GLN A N 1
ATOM 2425 C CA . GLN A 1 327 ? 3.332 12.070 24.922 1.00 30.62 354 GLN A CA 1
ATOM 2426 C C . GLN A 1 327 ? 4.097 11.846 26.203 1.00 33.76 354 GLN A C 1
ATOM 2427 O O . GLN A 1 327 ? 4.473 10.707 26.499 1.00 31.91 354 GLN A O 1
ATOM 2433 N N . LEU A 1 328 ? 4.287 12.925 26.994 1.00 29.61 355 LEU A N 1
ATOM 2434 C CA . LEU A 1 328 ? 5.002 12.816 28.259 1.00 28.50 355 LEU A CA 1
ATOM 2435 C C . LEU A 1 328 ? 4.469 13.794 29.290 1.00 32.77 355 LEU A C 1
ATOM 2436 O O . LEU A 1 328 ? 4.316 14.973 28.996 1.00 32.19 355 LEU A O 1
ATOM 2441 N N . THR A 1 329 ? 4.207 13.297 30.504 1.00 28.88 356 T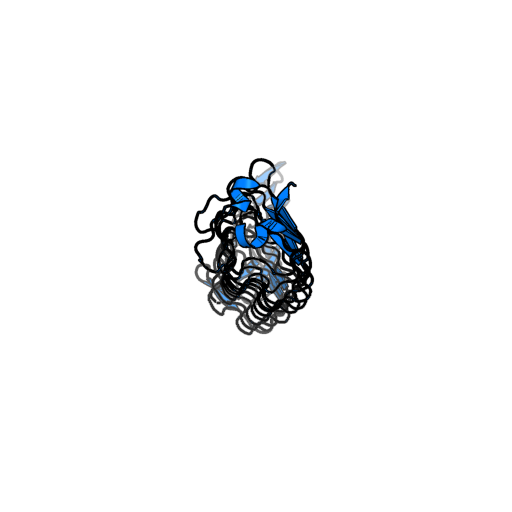HR A N 1
ATOM 2442 C CA . THR A 1 329 ? 3.769 14.110 31.621 1.00 29.06 356 THR A CA 1
ATOM 2443 C C . THR A 1 329 ? 4.953 14.218 32.622 1.00 32.48 356 THR A C 1
ATOM 2444 O O . THR A 1 329 ? 5.516 13.200 33.035 1.00 29.63 356 THR A O 1
ATOM 2448 N N . ILE A 1 330 ? 5.335 15.464 32.971 1.00 29.85 357 ILE A N 1
ATOM 2449 C CA . ILE A 1 330 ? 6.359 15.772 33.968 1.00 29.08 357 ILE A CA 1
ATOM 2450 C C . ILE A 1 330 ? 5.626 15.955 35.308 1.00 32.52 357 ILE A C 1
ATOM 2451 O O . ILE A 1 330 ? 4.880 16.928 35.449 1.00 32.95 357 ILE A O 1
ATOM 2456 N N . PRO A 1 331 ? 5.777 15.041 36.291 1.00 28.36 358 PRO A N 1
ATOM 2457 C CA . PRO A 1 331 ? 5.054 15.214 37.573 1.00 28.44 358 PRO A CA 1
ATOM 2458 C C . PRO A 1 331 ? 5.465 16.499 38.310 1.00 32.37 358 PRO A C 1
ATOM 2459 O O . PRO A 1 331 ? 6.567 17.018 38.099 1.00 30.85 358 PRO A O 1
ATOM 2463 N N . ALA A 1 332 ? 4.560 17.014 39.150 1.00 31.28 359 ALA A N 1
ATOM 2464 C CA . ALA A 1 332 ? 4.687 18.253 39.935 1.00 32.08 359 ALA A CA 1
ATOM 2465 C C . ALA A 1 332 ? 5.934 18.280 40.833 1.00 35.41 359 ALA A C 1
ATOM 2466 O O . ALA A 1 332 ? 6.457 19.356 41.105 1.00 36.27 359 ALA A O 1
ATOM 2468 N N . ASN A 1 333 ? 6.438 17.109 41.254 1.00 29.52 360 ASN A N 1
ATOM 2469 C CA . ASN A 1 333 ? 7.614 17.029 42.132 1.00 29.72 360 ASN A CA 1
ATOM 2470 C C . ASN A 1 333 ? 8.935 17.360 41.444 1.00 31.67 360 ASN A C 1
ATOM 2471 O O . ASN A 1 333 ? 9.914 17.614 42.145 1.00 30.16 360 ASN A O 1
ATOM 2476 N N . VAL A 1 334 ? 8.999 17.245 40.099 1.00 26.47 361 VAL A N 1
ATOM 2477 C CA . VAL A 1 334 ? 10.225 17.461 39.342 1.00 26.74 361 VAL A CA 1
ATOM 2478 C C . VAL A 1 334 ? 10.647 18.924 39.489 1.00 30.83 361 VAL A C 1
ATOM 2479 O O . VAL A 1 334 ? 9.835 19.820 39.232 1.00 28.99 361 VAL A O 1
ATOM 2483 N N . THR A 1 335 ? 11.896 19.152 39.945 1.00 28.10 362 THR A N 1
ATOM 2484 C CA . THR A 1 335 ? 12.425 20.505 40.186 1.00 28.63 362 THR A CA 1
ATOM 2485 C C . THR A 1 335 ? 13.658 20.780 39.326 1.00 32.51 362 THR A C 1
ATOM 2486 O O . THR A 1 335 ? 14.238 21.866 39.422 1.00 32.80 362 THR A O 1
ATOM 2490 N N . GLN A 1 336 ? 14.071 19.805 38.496 1.00 27.74 363 GLN A N 1
ATOM 2491 C CA . GLN A 1 336 ? 15.281 19.912 37.674 1.00 26.60 363 GLN A CA 1
ATOM 2492 C C . GLN A 1 336 ? 15.244 18.991 36.462 1.00 30.18 363 GLN A C 1
ATOM 2493 O O . GLN A 1 336 ? 14.974 17.791 36.618 1.00 29.44 363 GLN A O 1
ATOM 2499 N N . ILE A 1 337 ? 15.553 19.542 35.261 1.00 26.41 364 ILE A N 1
ATOM 2500 C CA . ILE A 1 337 ? 15.666 18.767 34.010 1.00 25.56 364 ILE A CA 1
ATOM 2501 C C . ILE A 1 337 ? 17.051 19.065 33.439 1.00 30.78 364 ILE A C 1
ATOM 2502 O O . ILE A 1 337 ? 17.376 20.220 33.149 1.00 30.80 364 ILE A O 1
ATOM 2507 N N . ASN A 1 338 ? 17.887 18.016 33.311 1.00 27.39 365 ASN A N 1
ATOM 2508 C CA . ASN A 1 338 ? 19.261 18.187 32.858 1.00 27.30 365 ASN A CA 1
ATOM 2509 C C . ASN A 1 338 ? 19.374 18.360 31.336 1.00 31.80 365 ASN A C 1
ATOM 2510 O O . ASN A 1 338 ? 18.390 18.229 30.607 1.00 30.46 365 ASN A O 1
ATOM 2515 N N . PHE A 1 339 ? 20.601 18.675 30.882 1.00 30.47 366 PHE A N 1
ATOM 2516 C CA . PHE A 1 339 ? 21.001 18.849 29.490 1.00 31.46 366 PHE A CA 1
ATOM 2517 C C . PHE A 1 339 ? 20.594 17.657 28.611 1.00 34.97 366 PHE A C 1
ATOM 2518 O O . PHE A 1 339 ? 20.777 16.510 29.012 1.00 34.83 366 PHE A O 1
ATOM 2526 N N . SER A 1 340 ? 20.058 17.958 27.410 1.00 31.28 367 SER A N 1
ATOM 2527 C CA A SER A 1 340 ? 19.615 17.020 26.367 0.60 30.44 367 SER A CA 1
ATOM 2528 C CA B SER A 1 340 ? 19.712 16.968 26.382 0.40 29.45 367 SER A CA 1
ATOM 2529 C C . SER A 1 340 ? 18.899 15.760 26.949 1.00 33.29 367 SER A C 1
ATOM 2530 O O . SER A 1 340 ? 19.196 14.597 26.596 1.00 31.70 367 SER A O 1
ATOM 2535 N N . ALA A 1 341 ? 17.893 16.019 27.824 1.00 29.18 368 ALA A N 1
ATOM 2536 C CA . ALA A 1 341 ? 17.087 14.972 28.464 1.00 28.15 368 ALA A CA 1
ATOM 2537 C C . ALA A 1 341 ? 16.139 14.242 27.511 1.00 29.88 368 ALA A C 1
ATOM 2538 O O . ALA A 1 341 ? 16.024 13.020 27.609 1.00 28.16 368 ALA A O 1
ATOM 2540 N N . PHE A 1 342 ? 15.438 14.979 26.634 1.00 25.96 369 PHE A N 1
ATOM 2541 C CA . PHE A 1 342 ? 14.406 14.416 25.755 1.00 25.45 369 PHE A CA 1
ATOM 2542 C C . PHE A 1 342 ? 14.466 14.931 24.323 1.00 30.15 369 PHE A C 1
ATOM 2543 O O . PHE A 1 342 ? 13.496 14.767 23.590 1.00 28.96 369 PHE A O 1
ATOM 2551 N N . ASN A 1 343 ? 15.561 15.563 23.928 1.00 28.30 370 ASN A N 1
ATOM 2552 C CA . ASN A 1 343 ? 15.628 16.165 22.587 1.00 30.02 370 ASN A CA 1
ATOM 2553 C C . ASN A 1 343 ? 15.721 15.153 21.437 1.00 34.23 370 ASN A C 1
ATOM 2554 O O . ASN A 1 343 ? 15.179 15.430 20.377 1.00 35.51 370 ASN A O 1
ATOM 2559 N N . ASN A 1 344 ? 16.392 14.012 21.624 1.00 31.61 371 ASN A N 1
ATOM 2560 C CA . ASN A 1 344 ? 16.507 13.004 20.557 1.00 31.77 371 ASN A CA 1
ATOM 2561 C C . ASN A 1 344 ? 15.368 11.961 20.687 1.00 35.26 371 ASN A C 1
ATOM 2562 O O . ASN A 1 344 ? 15.603 10.753 20.815 1.00 36.68 371 ASN A O 1
ATOM 2567 N N . THR A 1 345 ? 14.136 12.451 20.678 1.00 31.25 372 THR A N 1
ATOM 2568 C CA . THR A 1 345 ? 12.920 11.641 20.802 1.00 31.07 372 THR A CA 1
ATOM 2569 C C . THR A 1 345 ? 11.847 12.122 19.840 1.00 34.96 372 THR A C 1
ATOM 2570 O O . THR A 1 345 ? 11.993 13.178 19.228 1.00 36.37 372 THR A O 1
ATOM 2574 N N . GLY A 1 346 ? 10.755 11.371 19.780 1.00 30.44 373 GLY A N 1
ATOM 2575 C CA . GLY A 1 346 ? 9.581 11.691 18.978 1.00 30.39 373 GLY A CA 1
ATOM 2576 C C . GLY A 1 346 ? 8.453 12.281 19.805 1.00 32.25 373 GLY A C 1
ATOM 2577 O O . GLY A 1 346 ? 7.298 12.237 19.390 1.00 32.28 373 GLY A O 1
ATOM 2578 N N . ILE A 1 347 ? 8.775 12.848 20.978 1.00 27.68 374 ILE A N 1
ATOM 2579 C CA . ILE A 1 347 ? 7.779 13.464 21.851 1.00 27.77 374 ILE A CA 1
ATOM 2580 C C . ILE A 1 347 ? 7.226 14.724 21.167 1.00 33.41 374 ILE A C 1
ATOM 2581 O O . ILE A 1 347 ? 7.997 15.600 20.741 1.00 31.79 374 ILE A O 1
ATOM 2586 N N . LYS A 1 348 ? 5.880 14.777 21.025 1.00 30.92 375 LYS A N 1
ATOM 2587 C CA . LYS A 1 348 ? 5.168 15.901 20.393 1.00 31.02 375 LYS A CA 1
ATOM 2588 C C . LYS A 1 348 ? 4.405 16.747 21.420 1.00 35.57 375 LYS A C 1
ATOM 2589 O O . LYS A 1 348 ? 4.190 17.935 21.200 1.00 36.33 375 LYS A O 1
ATOM 2595 N N . GLU A 1 349 ? 3.995 16.140 22.532 1.00 31.65 376 GLU A N 1
ATOM 2596 C CA . GLU A 1 349 ? 3.155 16.794 23.508 1.00 31.93 376 GLU A CA 1
ATOM 2597 C C . GLU A 1 349 ? 3.629 16.516 24.923 1.00 33.89 376 GLU A C 1
ATOM 2598 O O . GLU A 1 349 ? 3.695 15.363 25.345 1.00 33.14 376 GLU A O 1
ATOM 2604 N N . VAL A 1 350 ? 3.903 17.585 25.674 1.00 29.77 377 VAL A N 1
ATOM 2605 C CA . VAL A 1 350 ? 4.380 17.499 27.055 1.00 29.58 377 VAL A CA 1
ATOM 2606 C C . VAL A 1 350 ? 3.398 18.205 27.994 1.00 33.84 377 VAL A C 1
ATOM 2607 O O . VAL A 1 350 ? 2.966 19.328 27.704 1.00 33.25 377 VAL A O 1
ATOM 2611 N N . LYS A 1 351 ? 3.111 17.572 29.151 1.00 29.90 378 LYS A N 1
ATOM 2612 C CA . LYS A 1 351 ? 2.302 18.190 30.194 1.00 30.67 378 LYS A CA 1
ATOM 2613 C C . LYS A 1 351 ? 3.183 18.384 31.428 1.00 35.16 378 LYS A C 1
ATOM 2614 O O . LYS A 1 351 ? 3.642 17.394 31.994 1.00 35.83 378 LYS A O 1
ATOM 2620 N N . VAL A 1 352 ? 3.449 19.652 31.825 1.00 30.65 379 VAL A N 1
ATOM 2621 C CA . VAL A 1 352 ? 4.277 19.967 32.998 1.00 30.72 379 VAL A CA 1
ATOM 2622 C C . VAL A 1 352 ? 3.323 20.350 34.108 1.00 36.56 379 VAL A C 1
ATOM 2623 O O . VAL A 1 352 ? 2.605 21.342 34.005 1.00 36.59 379 VAL A O 1
ATOM 2627 N N . GLU A 1 353 ? 3.258 19.512 35.139 1.00 34.18 380 GLU A N 1
ATOM 2628 C CA . GLU A 1 353 ? 2.261 19.645 36.210 1.00 34.23 380 GLU A CA 1
ATOM 2629 C C . GLU A 1 353 ? 2.633 20.632 37.307 1.00 36.66 380 GLU A C 1
ATOM 2630 O O . GLU A 1 353 ? 1.734 21.159 37.946 1.00 38.29 380 GLU A O 1
ATOM 2636 N N . GLY A 1 354 ? 3.914 20.905 37.498 1.00 31.65 381 GLY A N 1
ATOM 2637 C CA . GLY A 1 354 ? 4.347 21.838 38.531 1.00 31.68 381 GLY A CA 1
ATOM 2638 C C . GLY A 1 354 ? 3.993 23.292 38.275 1.00 34.42 381 GLY A C 1
ATOM 2639 O O . GLY A 1 354 ? 4.101 23.770 37.144 1.00 33.22 381 GLY A O 1
ATOM 2640 N N . THR A 1 355 ? 3.601 24.020 39.341 1.00 32.04 382 THR A N 1
ATOM 2641 C CA . THR A 1 355 ? 3.259 25.436 39.244 1.00 33.13 382 THR A CA 1
ATOM 2642 C C . THR A 1 355 ? 4.549 26.281 39.186 1.00 38.10 382 THR A C 1
ATOM 2643 O O . THR A 1 355 ? 4.525 27.410 38.704 1.00 36.74 382 THR A O 1
ATOM 2647 N N . THR A 1 356 ? 5.672 25.722 39.668 1.00 36.75 383 THR A N 1
ATOM 2648 C CA . THR A 1 356 ? 7.003 26.339 39.587 1.00 36.15 383 THR A CA 1
ATOM 2649 C C . THR A 1 356 ? 7.749 25.596 38.489 1.00 38.07 383 THR A C 1
ATOM 2650 O O . THR A 1 356 ? 7.895 24.376 38.594 1.00 36.35 383 THR A O 1
ATOM 2654 N N . PRO A 1 357 ? 8.214 26.279 37.423 1.00 34.55 384 PRO A N 1
ATOM 2655 C CA . PRO A 1 357 ? 8.925 25.562 36.359 1.00 32.74 384 PRO A CA 1
ATOM 2656 C C . PRO A 1 357 ? 10.145 24.781 36.849 1.00 36.26 384 PRO A C 1
ATOM 2657 O O . PRO A 1 357 ? 10.953 25.346 37.601 1.00 36.10 384 PRO A O 1
ATOM 2661 N N . PRO A 1 358 ? 10.315 23.493 36.441 1.00 31.72 385 PRO A N 1
ATOM 2662 C CA . PRO A 1 358 ? 11.561 22.778 36.801 1.00 31.14 385 PRO A CA 1
ATOM 2663 C C . PRO A 1 358 ? 12.781 23.601 36.363 1.00 35.66 385 PRO A C 1
ATOM 2664 O O . PRO A 1 358 ? 12.777 24.190 35.273 1.00 35.05 385 PRO A O 1
ATOM 2668 N N . GLN A 1 359 ? 13.787 23.687 37.237 1.00 32.78 386 GLN A N 1
ATOM 2669 C CA . GLN A 1 359 ? 15.014 24.445 36.998 1.00 33.46 386 GLN A CA 1
ATOM 2670 C C . GLN A 1 359 ? 15.908 23.822 35.918 1.00 36.05 386 GLN A C 1
ATOM 2671 O O . GLN A 1 359 ? 16.091 22.606 35.846 1.00 34.25 386 GLN A O 1
ATOM 2677 N N . VAL A 1 360 ? 16.490 24.690 35.108 1.00 33.70 387 VAL A N 1
ATOM 2678 C CA . VAL A 1 360 ? 17.436 24.347 34.055 1.00 33.27 387 VAL A CA 1
ATOM 2679 C C . VAL A 1 360 ? 18.711 25.088 34.443 1.00 38.69 387 VAL A C 1
ATOM 2680 O O . VAL A 1 360 ? 18.670 26.300 34.618 1.00 39.54 387 VAL A O 1
ATOM 2684 N N . PHE A 1 361 ? 19.816 24.372 34.649 1.00 36.84 388 PHE A N 1
ATOM 2685 C CA . PHE A 1 361 ? 21.053 25.031 35.089 1.00 38.28 388 PHE A CA 1
ATOM 2686 C C . PHE A 1 361 ? 22.010 25.325 33.928 1.00 44.86 388 PHE A C 1
ATOM 2687 O O . PHE A 1 361 ? 23.016 26.006 34.111 1.00 46.30 388 PHE A O 1
ATOM 2695 N N . GLU A 1 362 ? 21.636 24.881 32.730 1.00 41.53 389 GLU A N 1
ATOM 2696 C CA . GLU A 1 362 ? 22.377 24.999 31.480 1.00 41.13 389 GLU A CA 1
ATOM 2697 C C . GLU A 1 362 ? 22.063 26.279 30.762 1.00 44.32 389 GLU A C 1
ATOM 2698 O O . GLU A 1 362 ? 20.926 26.749 30.828 1.00 44.39 389 GLU A O 1
ATOM 2704 N N . LYS A 1 363 ? 23.037 26.813 30.007 1.00 40.67 390 LYS A N 1
ATOM 2705 C CA . LYS A 1 363 ? 22.786 27.996 29.183 1.00 40.08 390 LYS A CA 1
ATOM 2706 C C . LYS A 1 363 ? 22.205 27.524 27.869 1.00 39.91 390 LYS A C 1
ATOM 2707 O O . LYS A 1 363 ? 21.333 28.182 27.313 1.00 38.35 390 LYS A O 1
ATOM 2713 N N . VAL A 1 364 ? 22.653 26.346 27.407 1.00 36.44 391 VAL A N 1
ATOM 2714 C CA . VAL A 1 364 ? 22.110 25.681 26.227 1.00 36.34 391 VAL A CA 1
ATOM 2715 C C . VAL A 1 364 ? 21.483 24.356 26.757 1.00 39.15 391 VAL A C 1
ATOM 2716 O O . VAL A 1 364 ? 22.197 23.444 27.172 1.00 38.65 391 VAL A O 1
ATOM 2720 N N . TRP A 1 365 ? 20.151 24.319 26.829 1.00 34.31 392 TRP A N 1
ATOM 2721 C CA . TRP A 1 365 ? 19.397 23.213 27.414 1.00 33.59 392 TRP A CA 1
ATOM 2722 C C . TRP A 1 365 ? 19.281 21.929 26.560 1.00 37.16 392 TRP A C 1
ATOM 2723 O O . TRP A 1 365 ? 19.585 20.840 27.065 1.00 34.45 392 TRP A O 1
ATOM 2734 N N . TYR A 1 366 ? 18.757 22.049 25.319 1.00 35.69 393 TYR A N 1
ATOM 2735 C CA . TYR A 1 366 ? 18.419 20.940 24.416 1.00 35.89 393 TYR A CA 1
ATOM 2736 C C . TYR A 1 366 ? 17.465 19.952 25.162 1.00 37.34 393 TYR A C 1
ATOM 2737 O O . TYR A 1 366 ? 17.512 18.748 24.949 1.00 35.26 393 TYR A O 1
ATOM 2746 N N . GLY A 1 367 ? 16.594 20.501 26.003 1.00 33.84 394 GLY A N 1
ATOM 2747 C CA . GLY A 1 367 ? 15.678 19.746 26.847 1.00 32.36 394 GLY A CA 1
ATOM 2748 C C . GLY A 1 367 ? 14.651 18.888 26.156 1.00 34.47 394 GLY A C 1
ATOM 2749 O O . GLY A 1 367 ? 14.377 17.781 26.615 1.00 32.41 394 GLY A O 1
ATOM 2750 N N . PHE A 1 368 ? 14.035 19.409 25.085 1.00 30.44 395 PHE A N 1
ATOM 2751 C CA . PHE A 1 368 ? 12.957 18.704 24.384 1.00 28.50 395 PHE A CA 1
ATOM 2752 C C . PHE A 1 368 ? 13.189 18.788 22.878 1.00 33.51 395 PHE A C 1
ATOM 2753 O O . PHE A 1 368 ? 14.038 19.575 22.471 1.00 33.03 395 PHE A O 1
ATOM 2761 N N . PRO A 1 369 ? 12.504 17.991 22.021 1.00 31.94 396 PRO A N 1
ATOM 2762 C CA . PRO A 1 369 ? 12.796 18.078 20.577 1.00 33.00 396 PRO A CA 1
ATOM 2763 C C . PRO A 1 369 ? 12.416 19.427 19.944 1.00 40.32 396 PRO A C 1
ATOM 2764 O O . PRO A 1 369 ? 11.443 20.049 20.363 1.00 39.38 396 PRO A O 1
ATOM 2768 N N . ASP A 1 370 ? 13.187 19.885 18.927 1.00 39.72 397 ASP A N 1
ATOM 2769 C CA . ASP A 1 370 ? 12.878 21.130 18.190 1.00 40.46 397 ASP A CA 1
ATOM 2770 C C . ASP A 1 370 ? 11.556 20.961 17.410 1.00 42.60 397 ASP A C 1
ATOM 2771 O O . ASP A 1 370 ? 10.866 21.935 17.142 1.00 42.45 397 ASP A O 1
ATOM 2776 N N . ASP A 1 371 ? 11.178 19.707 17.123 1.00 38.70 398 ASP A N 1
ATOM 2777 C CA . ASP A 1 371 ? 9.972 19.333 16.394 1.00 38.42 398 ASP A CA 1
ATOM 2778 C C . ASP A 1 371 ? 8.771 19.107 17.341 1.00 39.76 398 ASP A C 1
ATOM 2779 O O . ASP A 1 371 ? 7.728 18.624 16.893 1.00 39.48 398 ASP A O 1
ATOM 2784 N N . ILE A 1 372 ? 8.899 19.464 18.639 1.00 33.59 399 ILE A N 1
ATOM 2785 C CA . ILE A 1 372 ? 7.802 19.309 19.607 1.00 31.87 399 ILE A CA 1
ATOM 2786 C C . ILE A 1 372 ? 6.594 20.180 19.162 1.00 35.92 399 ILE A C 1
ATOM 2787 O O . ILE A 1 372 ? 6.796 21.220 18.533 1.00 36.73 399 ILE A O 1
ATOM 2792 N N . THR A 1 373 ? 5.354 19.726 19.422 1.00 31.00 400 THR A N 1
ATOM 2793 C CA . THR A 1 373 ? 4.157 20.488 19.028 1.00 30.63 400 THR A CA 1
ATOM 2794 C C . THR A 1 373 ? 3.686 21.428 20.146 1.00 34.67 400 THR A C 1
ATOM 2795 O O . THR A 1 373 ? 3.312 22.557 19.856 1.00 35.74 400 THR A O 1
ATOM 2799 N N . VAL A 1 374 ? 3.623 20.945 21.404 1.00 30.04 401 VAL A N 1
ATOM 2800 C CA . VAL A 1 374 ? 3.037 21.735 22.488 1.00 29.89 401 VAL A CA 1
ATOM 2801 C C . VAL A 1 374 ? 3.571 21.307 23.868 1.00 34.40 401 VAL A C 1
ATOM 2802 O O . VAL A 1 374 ? 3.823 20.119 24.105 1.00 33.81 401 VAL A O 1
ATOM 2806 N N . ILE A 1 375 ? 3.686 22.295 24.770 1.00 31.65 402 ILE A N 1
ATOM 2807 C CA . ILE A 1 375 ? 4.049 22.153 26.180 1.00 31.66 402 ILE A CA 1
ATOM 2808 C C . ILE A 1 375 ? 2.914 22.777 26.961 1.00 36.34 402 ILE A C 1
ATOM 2809 O O . ILE A 1 375 ? 2.724 23.990 26.895 1.00 37.44 402 ILE A O 1
ATOM 2814 N N . ARG A 1 376 ? 2.126 21.944 27.653 1.00 32.49 403 ARG A N 1
ATOM 2815 C CA . ARG A 1 376 ? 0.967 22.384 28.423 1.00 32.20 403 ARG A CA 1
ATOM 2816 C C . ARG A 1 376 ? 1.353 22.508 29.877 1.00 34.49 403 ARG A C 1
ATOM 2817 O O . ARG A 1 376 ? 1.861 21.559 30.448 1.00 32.53 403 ARG A O 1
ATOM 2825 N N . VAL A 1 377 ? 1.176 23.700 30.460 1.00 33.17 404 VAL A N 1
ATOM 2826 C CA . VAL A 1 377 ? 1.570 24.017 31.843 1.00 32.80 404 VAL A CA 1
ATOM 2827 C C . VAL A 1 377 ? 0.353 24.582 32.624 1.00 39.69 404 VAL A C 1
ATOM 2828 O O . VAL A 1 377 ? -0.622 24.977 31.973 1.00 37.89 404 VAL A O 1
ATOM 2832 N N . PRO A 1 378 ? 0.387 24.707 33.986 1.00 39.30 405 PRO A N 1
ATOM 2833 C CA . PRO A 1 378 ? -0.759 25.318 34.689 1.00 40.21 405 PRO A CA 1
ATOM 2834 C C . PRO A 1 378 ? -1.019 26.743 34.194 1.00 44.52 405 PRO A C 1
ATOM 2835 O O . PRO A 1 378 ? -0.071 27.478 33.908 1.00 43.67 405 PRO A O 1
ATOM 2839 N N . ALA A 1 379 ? -2.308 27.110 34.035 1.00 42.34 406 ALA A N 1
ATOM 2840 C CA . ALA A 1 379 ? -2.729 28.428 33.518 1.00 42.54 406 ALA A CA 1
ATOM 2841 C C . ALA A 1 379 ? -2.106 29.610 34.280 1.00 46.78 406 ALA A C 1
ATOM 2842 O O . ALA A 1 379 ? -1.619 30.544 33.642 1.00 48.63 406 ALA A O 1
ATOM 2844 N N . GLU A 1 380 ? -2.061 29.541 35.624 1.00 42.09 407 GLU A N 1
ATOM 2845 C CA . GLU A 1 380 ? -1.522 30.605 36.474 1.00 42.99 407 GLU A CA 1
ATOM 2846 C C . GLU A 1 380 ? 0.022 30.697 36.417 1.00 46.30 407 GLU A C 1
ATOM 2847 O O . GLU A 1 380 ? 0.595 31.642 36.981 1.00 46.38 407 GLU A O 1
ATOM 2853 N N . SER A 1 381 ? 0.687 29.732 35.737 1.00 41.47 408 SER A N 1
ATOM 2854 C CA . SER A 1 381 ? 2.149 29.665 35.651 1.00 40.69 408 SER A CA 1
ATOM 2855 C C . SER A 1 381 ? 2.719 29.930 34.250 1.00 44.01 408 SER A C 1
ATOM 2856 O O . SER A 1 381 ? 3.943 29.953 34.114 1.00 43.73 408 SER A O 1
ATOM 2859 N N . VAL A 1 382 ? 1.858 30.133 33.223 1.00 40.53 409 VAL A N 1
ATOM 2860 C CA . VAL A 1 382 ? 2.247 30.309 31.805 1.00 39.65 409 VAL A CA 1
ATOM 2861 C C . VAL A 1 382 ? 3.374 31.354 31.635 1.00 44.74 409 VAL A C 1
ATOM 2862 O O . VAL A 1 382 ? 4.366 31.055 30.960 1.00 44.13 409 VAL A O 1
ATOM 2866 N N . GLU A 1 383 ? 3.246 32.543 32.263 1.00 42.49 410 GLU A N 1
ATOM 2867 C CA . GLU A 1 383 ? 4.261 33.601 32.160 1.00 41.60 410 GLU A CA 1
ATOM 2868 C C . GLU A 1 383 ? 5.587 33.171 32.823 1.00 43.71 410 GLU A C 1
ATOM 2869 O O . GLU A 1 383 ? 6.640 33.371 32.217 1.00 42.54 410 GLU A O 1
ATOM 2875 N N . LYS A 1 384 ? 5.532 32.548 34.031 1.00 41.25 411 LYS A N 1
ATOM 2876 C CA . LYS A 1 384 ? 6.705 31.997 34.739 1.00 40.96 411 LYS A CA 1
ATOM 2877 C C . LYS A 1 384 ? 7.467 31.019 33.817 1.00 42.22 411 LYS A C 1
ATOM 2878 O O . LYS A 1 384 ? 8.686 31.133 33.696 1.00 41.65 411 LYS A O 1
ATOM 2884 N N . TYR A 1 385 ? 6.742 30.095 33.144 1.00 36.74 412 TYR A N 1
ATOM 2885 C CA . TYR A 1 385 ? 7.341 29.126 32.214 1.00 35.81 412 TYR A CA 1
ATOM 2886 C C . TYR A 1 385 ? 7.919 29.820 30.978 1.00 42.07 412 TYR A C 1
ATOM 2887 O O . TYR A 1 385 ? 8.991 29.434 30.504 1.00 42.02 412 TYR A O 1
ATOM 2896 N N . LYS A 1 386 ? 7.208 30.832 30.454 1.00 38.93 413 LYS A N 1
ATOM 2897 C CA . LYS A 1 386 ? 7.644 31.565 29.259 1.00 39.58 413 LYS A CA 1
ATOM 2898 C C . LYS A 1 386 ? 8.912 32.376 29.511 1.00 43.05 413 LYS A C 1
ATOM 2899 O O . LYS A 1 386 ? 9.678 32.586 28.567 1.00 43.35 413 LYS A O 1
ATOM 2905 N N . ASN A 1 387 ? 9.151 32.807 30.771 1.00 37.91 414 ASN A N 1
ATOM 2906 C CA . ASN A 1 387 ? 10.342 33.591 31.109 1.00 38.06 414 ASN A CA 1
ATOM 2907 C C . ASN A 1 387 ? 11.443 32.759 31.809 1.00 40.37 414 ASN A C 1
ATOM 2908 O O . ASN A 1 387 ? 12.539 33.277 32.032 1.00 38.65 414 ASN A O 1
ATOM 2913 N N . ALA A 1 388 ? 11.152 31.485 32.159 1.00 37.43 415 ALA A N 1
ATOM 2914 C CA . ALA A 1 388 ? 12.118 30.605 32.833 1.00 37.21 415 ALA A CA 1
ATOM 2915 C C . ALA A 1 388 ? 13.229 30.133 31.885 1.00 40.36 415 ALA A C 1
ATOM 2916 O O . ALA A 1 388 ? 12.977 29.883 30.695 1.00 38.36 415 ALA A O 1
ATOM 2918 N N . ASN A 1 389 ? 14.438 29.946 32.445 1.00 36.81 416 ASN A N 1
ATOM 2919 C CA . ASN A 1 389 ? 15.590 29.412 31.717 1.00 36.60 416 ASN A CA 1
ATOM 2920 C C . ASN A 1 389 ? 15.250 28.048 31.129 1.00 38.19 416 ASN A C 1
ATOM 2921 O O . ASN A 1 389 ? 14.604 27.223 31.792 1.00 36.81 416 ASN A O 1
ATOM 2926 N N . GLY A 1 390 ? 15.655 27.846 29.879 1.00 33.44 417 GLY A N 1
ATOM 2927 C CA . GLY A 1 390 ? 15.401 26.618 29.146 1.00 31.19 417 GLY A CA 1
ATOM 2928 C C . GLY A 1 390 ? 14.010 26.583 28.553 1.00 34.98 417 GLY A C 1
ATOM 2929 O O . GLY A 1 390 ? 13.852 26.504 27.334 1.00 33.48 417 GLY A O 1
ATOM 2930 N N . TRP A 1 391 ? 12.984 26.624 29.407 1.00 33.44 418 TRP A N 1
ATOM 2931 C CA . TRP A 1 391 ? 11.577 26.598 28.997 1.00 32.72 418 TRP A CA 1
ATOM 2932 C C . TRP A 1 391 ? 11.264 27.717 28.012 1.00 37.52 418 TRP A C 1
ATOM 2933 O O . TRP A 1 391 ? 10.477 27.491 27.093 1.00 37.41 418 TRP A O 1
ATOM 2944 N N . ARG A 1 392 ? 11.926 28.902 28.169 1.00 33.39 419 ARG A N 1
ATOM 2945 C CA . ARG A 1 392 ? 11.753 30.068 27.306 1.00 33.42 419 ARG A CA 1
ATOM 2946 C C . ARG A 1 392 ? 12.153 29.761 25.845 1.00 37.70 419 ARG A C 1
ATOM 2947 O O . ARG A 1 392 ? 11.643 30.429 24.954 1.00 37.49 419 ARG A O 1
ATOM 2955 N N . ASP A 1 393 ? 13.018 28.737 25.605 1.00 34.72 420 ASP A N 1
ATOM 2956 C CA . ASP A 1 393 ? 13.422 28.278 24.267 1.00 34.35 420 ASP A CA 1
ATOM 2957 C C . ASP A 1 393 ? 12.226 27.795 23.444 1.00 37.12 420 ASP A C 1
ATOM 2958 O O . ASP A 1 393 ? 12.320 27.738 22.218 1.00 36.96 420 ASP A O 1
ATOM 2963 N N . PHE A 1 394 ? 11.134 27.391 24.132 1.00 31.45 421 PHE A N 1
ATOM 2964 C CA . PHE A 1 394 ? 9.907 26.850 23.551 1.00 30.56 421 PHE A CA 1
ATOM 2965 C C . PHE A 1 394 ? 8.693 27.737 23.861 1.00 34.96 421 PHE A C 1
ATOM 2966 O O . PHE A 1 394 ? 7.581 27.234 23.875 1.00 34.12 421 PHE A O 1
ATOM 2974 N N . THR A 1 395 ? 8.896 29.050 24.102 1.00 33.79 422 THR A N 1
ATOM 2975 C CA . THR A 1 395 ? 7.835 30.027 24.417 1.00 34.64 422 THR A CA 1
ATOM 2976 C C . THR A 1 395 ? 6.682 29.970 23.400 1.00 39.34 422 THR A C 1
ATOM 2977 O O . THR A 1 395 ? 5.527 30.131 23.787 1.00 40.63 422 THR A O 1
ATOM 2981 N N . ASN A 1 396 ? 6.989 29.730 22.119 1.00 36.60 423 ASN A N 1
ATOM 2982 C CA . ASN A 1 396 ? 5.964 29.718 21.074 1.00 37.91 423 ASN A CA 1
ATOM 2983 C C . ASN A 1 396 ? 5.059 28.473 21.151 1.00 41.98 423 ASN A C 1
ATOM 2984 O O . ASN A 1 396 ? 3.944 28.517 20.633 1.00 43.37 423 ASN A O 1
ATOM 2989 N N . LYS A 1 397 ? 5.506 27.407 21.844 1.00 37.01 424 LYS A N 1
ATOM 2990 C CA . LYS A 1 397 ? 4.788 26.128 21.985 1.00 36.00 424 LYS A CA 1
ATOM 2991 C C . LYS A 1 397 ? 4.131 25.961 23.373 1.00 39.21 424 LYS A C 1
ATOM 2992 O O . LYS A 1 397 ? 3.466 24.944 23.613 1.00 38.23 424 LYS A O 1
ATOM 2998 N N . ILE A 1 398 ? 4.299 26.949 24.276 1.00 36.25 425 ILE A N 1
ATOM 2999 C CA . ILE A 1 398 ? 3.763 26.883 25.645 1.00 36.03 425 ILE A CA 1
ATOM 3000 C C . ILE A 1 398 ? 2.316 27.392 25.712 1.00 42.00 425 ILE A C 1
ATOM 3001 O O . ILE A 1 398 ? 2.013 28.519 25.312 1.00 40.70 425 ILE A O 1
ATOM 3006 N N . THR A 1 399 ? 1.426 26.538 26.244 1.00 40.44 426 THR A N 1
ATOM 3007 C CA . THR A 1 399 ? 0.022 26.879 26.440 1.00 41.35 426 THR A CA 1
ATOM 3008 C C . THR A 1 399 ? -0.453 26.263 27.782 1.00 45.85 426 THR A C 1
ATOM 3009 O O . THR A 1 399 ? 0.368 25.721 28.520 1.00 43.62 426 THR A O 1
ATOM 3013 N N . THR A 1 400 ? -1.760 26.388 28.098 1.00 45.89 427 THR A N 1
ATOM 3014 C CA . THR A 1 400 ? -2.420 25.904 29.322 1.00 46.40 427 THR A CA 1
ATOM 3015 C C . THR A 1 400 ? -2.872 24.467 29.174 1.00 51.13 427 THR A C 1
ATOM 3016 O O . THR A 1 400 ? -2.909 23.961 28.055 1.00 51.30 427 THR A O 1
ATOM 3020 N N . PHE A 1 401 ? -3.256 23.814 30.297 1.00 48.78 428 PHE A N 1
ATOM 3021 C CA . PHE A 1 401 ? -3.771 22.431 30.305 1.00 49.96 428 PHE A CA 1
ATOM 3022 C C . PHE A 1 401 ? -5.065 22.297 29.487 1.00 72.40 428 PHE A C 1
ATOM 3023 O O . PHE A 1 401 ? -5.863 23.260 29.462 1.00 78.59 428 PHE A O 1
#

Secondary structure (DSSP, 8-state):
--EEEEEEEE--S--EEETTPPP--TT-EEEEEETTS-EEE----GGGEES---SS-EEEEEEEEEETTEEEEEEEEEESEEEETTEEEEE-SS-SEEE--TT--EE-TTTTTT---SEEEPPTT--EE----TT----EEE--TT--EE-SSTTTT-TT--EEE-TTS--SEE-TTTTTT---SEEE--TT--EE-TTTTTT-TT---EE--TT--EE-TTTTTT---SEEEEETT--EE-TTTTTT-TT--EEEEESS-----TT---TTTTTT-TT--EE---TT--EE-TTTTTT--S--EEEE-TT--EE-TTSSSSS---EEEE--SSPPB---SS---S-TT--EEEE-GGGHHHHHHSTTGGGGGGGEEE-